Protein AF-A0A395LZH4-F1 (afdb_monomer)

Secondary structure (DSSP, 8-state):
--SSS-SEEE--SS----S--EEEE-TT-SS-EEEEEEE-S-BSEEEEE-BTTB-EEEEE-SSPEEB--SSS---EEEE-STTEEEE-TT--EEESS-EEE-------STT-SSEE--STT-EEEE--SSEEEEE--S--S--EEEESEEEE-SSSEEEEESSEEEESS-EEE-TTEEEE-TT-EEEESS-EEE-SEEESSSEEEE--SS-EEEES-PEESSEEEE-TT-EEESS-EEESS-EEEEES-EEEETSEEEE---STTSEESPSPBTTBSEEE---TT--EEEEEE-SS-EEEEE-EEETTEE--EEEEEEE-SS-EEEEEEEE-S--TT--SSS----SEEEEEEES-SS-EEEEEE--BTTTB-TT----B-S----EEETTSSS-EEE---------------PPPPP----------------------------------------------------------------------

Sequence (488 aa):
GGTTYGDLYLRPPTASVTGGEIILNANGAGSNQTFDIDCNIALNALTITGSAGNVATGRLRINPLTLTNSLTLSGTLTISNNNSIFDANGLDVFIGGNLIDNNYSTTPGLNVGGYRPQTATQTTTFNRAGAQSINSTAPVLANLTNFANLVLTGGSGTLTLNRNICVNSNLTINAGKTLNDGGNTATVLGNVTHNGTHTGSGSITLAGTVQQQLFGTGTYQNLTLNNSAGAKTNANTTVAGVLTLTNGILDIGSNLLSLTNTSETAIAGAPFNSTKMIRTTGNNTDQGVQKSYPAGASNFLFPIGTGTRYTPARLNVTATGAAGTIRVVPVNNVHPGVEFGTNVLRYYWIVRSTGFSNPTVQHSYNAPGDGGDPNLPVTGTPDRVGRLNPDLSPPNWDPIDGFAPGLVGLTTTPIAPLLPQQVLITSTAITPQAQVPNFHLSLSTPALPADSGKTKPLGMPPPHHAQEATWSLTAGIPLPHSPTPLSL

pLDDT: mean 77.36, std 26.9, range [22.77, 98.94]

Radius of gyration: 36.32 Å; Cα contacts (8 Å, |Δi|>4): 1273; chains: 1; bounding box: 86×87×114 Å

Foldseek 3Di:
DDDDAFLAAADDPDDDEPADEDEQECVPVQEEDETEHDHPDAYLYYEYYADVRYAYEDAYDPAEHHHDQDPNGQREYYQDAQSAAYHDVQHEYEGNHEYEFHHQDQDEDQPDGRYHNVDLNYEYEHAHQEEYEYHYPDPHQGDEAYASEYEYYHAAYEYEYPEEYEHAEEYEYADNYEYEPQQYEYEYQEEYEAAYEYHYNHEDEHAHAAAYEYHHAYEGQEYEYDYQNYYEYPEAYEHAAAYEQQWAEYEDELHEYEQNPQALRSYHHDPAFLGTAYEYQQAPNRQAYKYKHAAAWHKHKHQYDYDSWRKIKIKTFHHWRGIKMKGKGKHQAWDPPDPDDPQTDRIFIDIDMDTTHPTWIWMAIGTPDPQDDNPDGPTDTDDADWGQDVVDVRTDTDGDDDDDDDDDDDPDDDDDDDDDDDDDDDDDDDDDDDDDDDDDDDDDDDDDDDDDDDDDDDDDDDDDDDDDDDDDDDDDDDDDDDDDDDDD

Structure (mmCIF, N/CA/C/O backbone):
data_AF-A0A395LZH4-F1
#
_entry.id   AF-A0A395LZH4-F1
#
loop_
_atom_site.group_PDB
_atom_site.id
_atom_site.type_symbol
_atom_site.label_atom_id
_atom_site.label_alt_id
_atom_site.label_comp_id
_atom_site.label_asym_id
_atom_site.label_entity_id
_atom_site.label_seq_id
_atom_site.pdbx_PDB_ins_code
_atom_site.Cartn_x
_atom_site.Cartn_y
_atom_site.Cartn_z
_atom_site.occupancy
_atom_site.B_iso_or_equiv
_atom_site.auth_seq_id
_atom_site.auth_comp_id
_atom_site.auth_asym_id
_atom_site.auth_atom_id
_atom_site.pdbx_PDB_model_num
ATOM 1 N N . GLY A 1 1 ? -13.232 -1.004 36.967 1.00 43.53 1 GLY A N 1
ATOM 2 C CA . GLY A 1 1 ? -13.695 -2.258 36.356 1.00 43.53 1 GLY A CA 1
ATOM 3 C C . GLY A 1 1 ? -13.360 -3.409 37.275 1.00 43.53 1 GLY A C 1
ATOM 4 O O . GLY A 1 1 ? -12.224 -3.501 37.733 1.00 43.53 1 GLY A O 1
ATOM 5 N N . GLY A 1 2 ? -14.347 -4.235 37.603 1.00 50.53 2 GLY A N 1
ATOM 6 C CA . GLY A 1 2 ? -14.179 -5.410 38.449 1.00 50.53 2 GLY A CA 1
ATOM 7 C C . GLY A 1 2 ? -15.390 -6.332 38.356 1.00 50.53 2 GLY A C 1
ATOM 8 O O . GLY A 1 2 ? -16.525 -5.866 38.370 1.00 50.53 2 GLY A O 1
ATOM 9 N N . THR A 1 3 ? -15.100 -7.634 38.360 1.00 47.19 3 THR A N 1
ATOM 10 C CA . THR A 1 3 ? -15.989 -8.811 38.342 1.00 47.19 3 THR A CA 1
ATOM 11 C C . THR A 1 3 ? -16.239 -9.453 36.973 1.00 47.19 3 THR A C 1
ATOM 13 O O . THR A 1 3 ? -16.043 -8.870 35.921 1.00 47.19 3 THR A O 1
ATOM 16 N N . THR A 1 4 ? -16.549 -10.744 37.038 1.00 50.28 4 THR A N 1
ATOM 17 C CA . THR A 1 4 ? -16.444 -11.834 36.051 1.00 50.28 4 THR A CA 1
ATOM 18 C C . THR A 1 4 ? -17.156 -11.633 34.702 1.00 50.28 4 THR A C 1
ATOM 20 O O . THR A 1 4 ? -16.975 -12.440 33.791 1.00 50.28 4 THR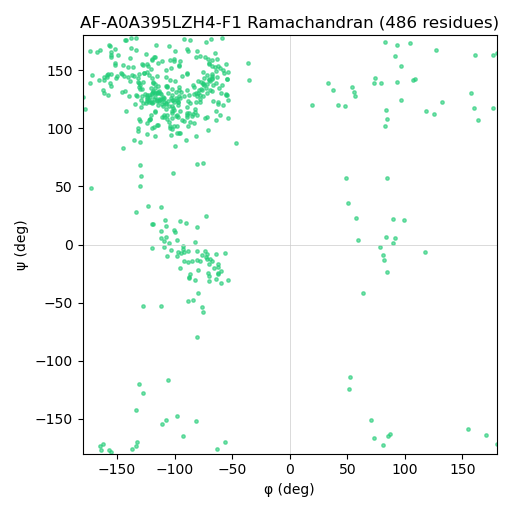 A O 1
ATOM 23 N N . TYR A 1 5 ? -17.937 -10.566 34.556 1.00 55.25 5 TYR A N 1
ATOM 24 C CA . TYR A 1 5 ? -18.681 -10.205 33.352 1.00 55.25 5 TYR A CA 1
ATOM 25 C C . TYR A 1 5 ? -18.172 -8.845 32.865 1.00 55.25 5 TYR A C 1
ATOM 27 O O . TYR A 1 5 ? -17.897 -7.978 33.688 1.00 55.25 5 TYR A O 1
ATOM 35 N N . GLY A 1 6 ? -17.995 -8.667 31.552 1.00 60.69 6 GLY A N 1
ATOM 36 C CA . GLY A 1 6 ? -17.475 -7.407 31.011 1.00 60.69 6 GLY A CA 1
ATOM 37 C C . GLY A 1 6 ? -18.295 -6.199 31.478 1.00 60.69 6 GLY A C 1
ATOM 38 O O . GLY A 1 6 ? -19.518 -6.293 31.568 1.00 60.69 6 GLY A O 1
ATOM 39 N N . ASP A 1 7 ? -17.635 -5.069 31.757 1.00 85.25 7 ASP A N 1
ATOM 40 C CA . ASP A 1 7 ? -18.292 -3.801 32.103 1.00 85.25 7 ASP A CA 1
ATOM 41 C C . ASP A 1 7 ? -19.333 -3.387 31.036 1.00 85.25 7 ASP A C 1
ATOM 43 O O . ASP A 1 7 ? -20.358 -2.788 31.362 1.00 85.25 7 ASP A O 1
ATOM 47 N N . LEU A 1 8 ? -19.109 -3.766 29.769 1.00 90.94 8 LEU A N 1
ATOM 48 C CA . LEU A 1 8 ? -20.112 -3.751 28.703 1.00 90.94 8 LEU A CA 1
ATOM 49 C C . LEU A 1 8 ? -20.419 -5.186 28.247 1.00 90.94 8 LEU A C 1
ATOM 51 O O . LEU A 1 8 ? -19.653 -5.771 27.481 1.00 90.94 8 LEU A O 1
ATOM 55 N N . TYR A 1 9 ? -21.558 -5.732 28.680 1.00 93.19 9 TYR A N 1
ATOM 56 C CA . TYR A 1 9 ? -22.002 -7.091 28.350 1.00 93.19 9 TYR A CA 1
ATOM 57 C C . TYR A 1 9 ? -23.330 -7.078 27.577 1.00 93.19 9 TYR A C 1
ATOM 59 O O . TYR A 1 9 ? -24.404 -6.922 28.161 1.00 93.19 9 TYR A O 1
ATOM 67 N N . LEU A 1 10 ? -23.269 -7.252 26.253 1.00 92.50 10 LEU A N 1
ATOM 68 C CA . LEU A 1 10 ? -24.433 -7.249 25.359 1.00 92.50 10 LEU A CA 1
ATOM 69 C C . LEU A 1 10 ? -24.489 -8.555 24.563 1.00 92.50 10 LEU A C 1
ATOM 71 O O . LEU A 1 10 ? -23.847 -8.695 23.522 1.00 92.50 10 LEU A O 1
ATOM 75 N N . ARG A 1 11 ? -25.264 -9.522 25.074 1.00 92.19 11 ARG A N 1
ATOM 76 C CA . ARG A 1 11 ? -25.431 -10.852 24.461 1.00 92.19 11 ARG A CA 1
ATOM 77 C C . ARG A 1 11 ? -26.883 -11.311 24.293 1.00 92.19 11 ARG A C 1
ATOM 79 O O . ARG A 1 11 ? -27.219 -12.416 24.722 1.00 92.19 11 ARG A O 1
ATOM 86 N N . PRO A 1 12 ? -27.775 -10.489 23.710 1.00 94.69 12 PRO A N 1
ATOM 87 C CA . PRO A 1 12 ? -29.137 -10.929 23.454 1.00 94.69 12 PRO A CA 1
ATOM 88 C C . PRO A 1 12 ? -29.177 -11.983 22.326 1.00 94.69 12 PRO A C 1
ATOM 90 O O . PRO A 1 12 ? -28.293 -12.004 21.467 1.00 94.69 12 PRO A O 1
ATOM 93 N N . PRO A 1 13 ? -30.221 -12.833 22.272 1.00 91.25 13 PRO A N 1
ATOM 94 C CA . PRO A 1 13 ? -30.453 -13.734 21.138 1.00 91.25 13 PRO A CA 1
ATOM 95 C C . PRO A 1 13 ? -30.744 -12.995 19.823 1.00 91.25 13 PRO A C 1
ATOM 97 O O . PRO A 1 13 ? -30.432 -13.492 18.746 1.00 91.25 13 PRO A O 1
ATOM 100 N N . THR A 1 14 ? -31.346 -11.806 19.912 1.00 90.12 14 THR A N 1
ATOM 101 C CA . THR A 1 14 ? -31.693 -10.938 18.779 1.00 90.12 14 THR A CA 1
ATOM 102 C C . THR A 1 14 ? -31.508 -9.475 19.166 1.00 90.12 14 THR A C 1
ATOM 104 O O . THR A 1 14 ? -31.832 -9.100 20.293 1.00 90.12 14 THR A O 1
ATOM 107 N N . ALA A 1 15 ? -31.074 -8.629 18.233 1.00 90.94 15 ALA A N 1
ATOM 108 C CA . ALA A 1 15 ? -31.038 -7.182 18.424 1.00 90.94 15 ALA A CA 1
ATOM 109 C C . ALA A 1 15 ? -31.347 -6.434 17.126 1.00 90.94 15 ALA A C 1
ATOM 111 O O . ALA A 1 15 ? -31.098 -6.935 16.031 1.00 90.94 15 ALA A O 1
ATOM 112 N N . SER A 1 16 ? -31.851 -5.210 17.273 1.00 90.12 16 SER A N 1
ATOM 113 C CA . SER A 1 16 ? -32.004 -4.238 16.195 1.00 90.12 16 SER A CA 1
ATOM 114 C C . SER A 1 16 ? -31.337 -2.941 16.633 1.00 90.12 16 SER A C 1
ATOM 116 O O . SER A 1 16 ? -31.698 -2.387 17.670 1.00 90.12 16 SER A O 1
ATOM 118 N N . VAL A 1 17 ? -30.359 -2.468 15.862 1.00 89.19 17 VAL A N 1
ATOM 119 C CA . VAL A 1 17 ? -29.646 -1.219 16.144 1.00 89.19 17 VAL A CA 1
ATOM 120 C C . VAL A 1 17 ? -30.081 -0.162 15.146 1.00 89.19 17 VAL A C 1
ATOM 122 O O . VAL A 1 17 ? -29.865 -0.301 13.946 1.00 89.19 17 VAL A O 1
ATOM 125 N N . THR A 1 18 ? -30.702 0.897 15.662 1.00 90.31 18 THR A N 1
ATOM 126 C CA . THR A 1 18 ? -31.237 2.024 14.882 1.00 90.31 18 THR A CA 1
ATOM 127 C C . THR A 1 18 ? -30.440 3.316 15.075 1.00 90.31 18 THR A C 1
ATOM 129 O O . THR A 1 18 ? -30.752 4.322 14.446 1.00 90.31 18 THR A O 1
ATOM 132 N N . GLY A 1 19 ? -29.415 3.302 15.935 1.00 91.12 19 GLY A N 1
ATOM 133 C CA . GLY A 1 19 ? -28.591 4.459 16.273 1.00 91.12 19 GLY A CA 1
ATOM 134 C C . GLY A 1 19 ? -27.952 4.326 17.657 1.00 91.12 19 GLY A C 1
ATOM 135 O O . GLY A 1 19 ? -27.837 3.222 18.190 1.00 91.12 19 GLY A O 1
ATOM 136 N N . GLY A 1 20 ? -27.560 5.462 18.237 1.00 92.69 20 GLY A N 1
ATOM 137 C CA . GLY A 1 20 ? -27.020 5.555 19.597 1.00 92.69 20 GLY A CA 1
ATOM 138 C C . GLY A 1 20 ? -25.497 5.444 19.688 1.00 92.69 20 GLY A C 1
ATOM 139 O O . GLY A 1 20 ? -24.824 4.986 18.765 1.00 92.69 20 GLY A O 1
ATOM 140 N N . GLU A 1 21 ? -24.959 5.888 20.818 1.00 94.81 21 GLU A N 1
ATOM 141 C CA . GLU A 1 21 ? -23.535 5.857 21.143 1.00 94.81 21 GLU A CA 1
ATOM 142 C C . GLU A 1 21 ? -23.356 5.244 22.531 1.00 94.81 21 GLU A C 1
ATOM 144 O O . GLU A 1 21 ? -24.067 5.602 23.471 1.00 94.81 21 GLU A O 1
ATOM 149 N N . ILE A 1 22 ? -22.402 4.321 22.655 1.00 95.75 22 ILE A N 1
ATOM 150 C CA . ILE A 1 22 ? -21.956 3.802 23.947 1.00 95.75 22 ILE A CA 1
ATOM 151 C C . ILE A 1 22 ? -20.642 4.487 24.304 1.00 95.75 22 ILE A C 1
ATOM 153 O O . ILE A 1 22 ? -19.682 4.424 23.537 1.00 95.75 22 ILE A O 1
ATOM 157 N N . ILE A 1 23 ? -20.593 5.115 25.479 1.00 95.25 23 ILE A N 1
ATOM 158 C CA . ILE A 1 23 ? -19.421 5.853 25.954 1.00 95.25 23 ILE A CA 1
ATOM 159 C C . ILE A 1 23 ? -18.842 5.157 27.187 1.00 95.25 23 ILE A C 1
ATOM 161 O O . ILE A 1 23 ? -19.502 5.045 28.219 1.00 95.25 23 ILE A O 1
ATOM 165 N N . LEU A 1 24 ? -17.583 4.735 27.091 1.00 94.69 24 LEU A N 1
ATOM 166 C CA . LEU A 1 24 ? -16.782 4.198 28.188 1.00 94.69 24 LEU A CA 1
ATOM 167 C C . LEU A 1 24 ? -15.890 5.317 28.725 1.00 94.69 24 LEU A C 1
ATOM 169 O O . LEU A 1 24 ? -14.900 5.698 28.095 1.00 94.69 24 LEU A O 1
ATOM 173 N N . ASN A 1 25 ? -16.281 5.890 29.861 1.00 91.19 25 ASN A N 1
ATOM 174 C CA . ASN A 1 25 ? -15.710 7.133 30.368 1.00 91.19 25 ASN A CA 1
ATOM 175 C C . ASN A 1 25 ? -15.014 6.938 31.723 1.00 91.19 25 ASN A C 1
ATOM 177 O O . ASN A 1 25 ? -15.642 6.482 32.675 1.00 91.19 25 ASN A O 1
ATOM 181 N N . ALA A 1 26 ? -13.741 7.334 31.824 1.00 87.56 26 ALA A N 1
ATOM 182 C CA . ALA A 1 26 ? -12.975 7.330 33.077 1.00 87.56 26 ALA A CA 1
ATOM 183 C C . ALA A 1 26 ? -12.870 8.717 33.754 1.00 87.56 26 ALA A C 1
ATOM 185 O O . ALA A 1 26 ? -12.053 8.904 34.659 1.00 87.56 26 ALA A O 1
ATOM 186 N N . ASN A 1 27 ? -13.659 9.712 33.330 1.00 76.06 27 ASN A N 1
ATOM 187 C CA . ASN A 1 27 ? -13.693 11.037 33.957 1.00 76.06 27 ASN A CA 1
ATOM 188 C C . ASN A 1 27 ? -14.051 10.928 35.450 1.00 76.06 27 ASN A C 1
ATOM 190 O O . ASN A 1 27 ? -15.125 10.452 35.804 1.00 76.06 27 ASN A O 1
ATOM 194 N N . GLY A 1 28 ? -13.153 11.394 36.323 1.00 70.38 28 GLY A N 1
ATOM 195 C CA . GLY A 1 28 ? -13.374 11.415 37.774 1.00 70.38 28 GLY A CA 1
ATOM 196 C C . GLY A 1 28 ? -13.064 10.106 38.510 1.00 70.38 28 GLY A C 1
ATOM 197 O O . GLY A 1 28 ? -13.308 10.026 39.709 1.00 70.38 28 GLY A O 1
ATOM 198 N N . ALA A 1 29 ? -12.496 9.097 37.838 1.00 68.12 29 ALA A N 1
ATOM 199 C CA . ALA A 1 29 ? -12.254 7.772 38.420 1.00 68.12 29 ALA A CA 1
ATOM 200 C C . ALA A 1 29 ? -11.090 7.695 39.440 1.00 68.12 29 ALA A C 1
ATOM 202 O O . ALA A 1 29 ? -10.858 6.633 40.020 1.00 68.12 29 ALA A O 1
ATOM 203 N N . GLY A 1 30 ? -10.327 8.779 39.640 1.00 76.38 30 GLY A N 1
ATOM 204 C CA . GLY A 1 30 ? -9.166 8.846 40.548 1.00 76.38 30 GLY A CA 1
ATOM 205 C C . GLY A 1 30 ? -8.030 7.850 40.248 1.00 76.38 30 GLY A C 1
ATOM 206 O O . GLY A 1 30 ? -7.084 7.751 41.025 1.00 76.38 30 GLY A O 1
ATOM 207 N N . SER A 1 31 ? -8.146 7.072 39.169 1.00 85.94 31 SER A N 1
ATOM 208 C CA . SER A 1 31 ? -7.259 5.986 38.756 1.00 85.94 31 SER A CA 1
ATOM 209 C C . SER A 1 31 ? -7.567 5.551 37.316 1.00 85.94 31 SER A C 1
ATOM 211 O O . SER A 1 31 ? -8.625 5.863 36.761 1.00 85.94 31 SER A O 1
ATOM 213 N N . ASN A 1 32 ? -6.654 4.787 36.713 1.00 91.44 32 ASN A N 1
ATOM 214 C CA . ASN A 1 32 ? -6.870 4.169 35.404 1.00 91.44 32 ASN A CA 1
ATOM 215 C C . ASN A 1 32 ? -8.025 3.154 35.452 1.00 91.44 32 ASN A C 1
ATOM 217 O O . ASN A 1 32 ? -8.116 2.348 36.377 1.00 91.44 32 ASN A O 1
ATOM 221 N N . GLN A 1 33 ? -8.863 3.144 34.417 1.00 92.69 33 GLN A N 1
ATOM 222 C CA . GLN A 1 33 ? -9.978 2.213 34.265 1.00 92.69 33 GLN A CA 1
ATOM 223 C C . GLN A 1 33 ? -9.783 1.335 33.032 1.00 92.69 33 GLN A C 1
ATOM 225 O O . GLN A 1 33 ? -9.456 1.812 31.945 1.00 92.69 33 GLN A O 1
ATOM 230 N N . THR A 1 34 ? -10.022 0.039 33.206 1.00 94.25 34 THR A N 1
ATOM 231 C CA . THR A 1 34 ? -10.234 -0.897 32.100 1.00 94.25 34 THR A CA 1
ATOM 232 C C . THR A 1 34 ? -11.698 -1.308 32.114 1.00 94.25 34 THR A C 1
ATOM 234 O O . THR A 1 34 ? -12.198 -1.712 33.164 1.00 94.25 34 THR A O 1
ATOM 237 N N . PHE A 1 35 ? -12.347 -1.153 30.965 1.00 94.56 35 PHE A N 1
ATOM 238 C CA . PHE A 1 35 ? -13.712 -1.546 30.666 1.00 94.56 35 PHE A CA 1
ATOM 239 C C . PHE A 1 35 ? -13.661 -2.776 29.764 1.00 94.56 35 PHE A C 1
ATOM 241 O O . PHE A 1 35 ? -13.278 -2.678 28.595 1.00 94.56 35 PHE A O 1
ATOM 248 N N . ASP A 1 36 ? -14.013 -3.931 30.305 1.00 95.06 36 ASP A N 1
ATOM 249 C CA . ASP A 1 36 ? -14.069 -5.176 29.550 1.00 95.06 36 ASP A CA 1
ATOM 250 C C . ASP A 1 36 ? -15.354 -5.226 28.701 1.00 95.06 36 ASP A C 1
ATOM 252 O O . ASP A 1 36 ? -16.459 -5.015 29.194 1.00 95.06 36 ASP A O 1
ATOM 256 N N . ILE A 1 37 ? -15.215 -5.500 27.405 1.00 95.19 37 ILE A N 1
ATOM 257 C CA . ILE A 1 37 ? -16.298 -5.487 26.418 1.00 95.19 37 ILE A CA 1
ATOM 258 C C . ILE A 1 37 ? -16.542 -6.910 25.916 1.00 95.19 37 ILE A C 1
ATOM 260 O O . ILE A 1 37 ? -15.649 -7.560 25.360 1.00 95.19 37 ILE A O 1
ATOM 264 N N . ASP A 1 38 ? -17.778 -7.373 26.064 1.00 94.12 38 ASP A N 1
ATOM 265 C CA . ASP A 1 38 ? -18.289 -8.595 25.454 1.00 94.12 38 ASP A CA 1
ATOM 266 C C . ASP A 1 38 ? -19.640 -8.307 24.776 1.00 94.12 38 ASP A C 1
ATOM 268 O O . ASP A 1 38 ? -20.690 -8.253 25.418 1.00 94.12 38 ASP A O 1
ATOM 272 N N . CYS A 1 39 ? -19.602 -8.078 23.462 1.00 92.31 39 CYS A N 1
ATOM 273 C CA . CYS A 1 39 ? -20.758 -7.692 22.657 1.00 92.31 39 CYS A CA 1
ATOM 274 C C . CYS A 1 39 ? -20.871 -8.605 21.433 1.00 92.31 39 CYS A C 1
ATOM 276 O O . CYS A 1 39 ? -19.968 -8.615 20.600 1.00 92.31 39 CYS A O 1
ATOM 278 N N . ASN A 1 40 ? -21.966 -9.361 21.304 1.00 93.06 40 ASN A N 1
ATOM 279 C CA . ASN A 1 40 ? -22.206 -10.237 20.143 1.00 93.06 40 ASN A CA 1
ATOM 280 C C . ASN A 1 40 ? -23.125 -9.607 19.078 1.00 93.06 40 ASN A C 1
ATOM 282 O O . ASN A 1 40 ? -23.473 -10.264 18.098 1.00 93.06 40 ASN A O 1
ATOM 286 N N . ILE A 1 41 ? -23.530 -8.352 19.278 1.00 93.38 41 ILE A N 1
ATOM 287 C CA . ILE A 1 41 ? -24.349 -7.578 18.344 1.00 93.38 41 ILE A CA 1
ATOM 288 C C . ILE A 1 41 ? -23.530 -6.443 17.736 1.00 93.38 41 ILE A C 1
ATOM 290 O O . ILE A 1 41 ? -22.539 -5.995 18.315 1.00 93.38 41 ILE A O 1
ATOM 294 N N . ALA A 1 42 ? -23.954 -5.953 16.572 1.00 94.44 42 ALA A N 1
ATOM 295 C CA . ALA A 1 42 ? -23.372 -4.745 16.004 1.00 94.44 42 ALA A CA 1
ATOM 296 C C . ALA A 1 42 ? -23.718 -3.522 16.870 1.00 94.44 42 ALA A C 1
ATOM 298 O O . ALA A 1 42 ? -24.840 -3.420 17.354 1.00 94.44 42 ALA A O 1
ATOM 299 N N . LEU A 1 43 ? -22.789 -2.580 17.022 1.00 95.25 43 LEU A N 1
ATOM 300 C CA . LEU A 1 43 ? -23.014 -1.284 17.670 1.00 95.25 43 LEU A CA 1
ATOM 301 C C . LEU A 1 43 ? -23.046 -0.161 16.627 1.00 95.25 43 LEU A C 1
ATOM 303 O O . LEU A 1 43 ? -22.377 -0.244 15.598 1.00 95.25 43 LEU A O 1
ATOM 307 N N . ASN A 1 44 ? -23.798 0.910 16.880 1.00 95.50 44 ASN A N 1
ATOM 308 C CA . ASN A 1 44 ? -23.770 2.086 16.003 1.00 95.50 44 ASN A CA 1
ATOM 309 C C . ASN A 1 44 ? -22.552 2.983 16.278 1.00 95.50 44 ASN A C 1
ATOM 311 O O . ASN A 1 44 ? -21.913 3.466 15.349 1.00 95.50 44 ASN A O 1
ATOM 315 N N . ALA A 1 45 ? -22.205 3.208 17.541 1.00 96.06 45 ALA A N 1
ATOM 316 C CA . ALA A 1 45 ? -20.991 3.929 17.893 1.00 96.06 45 ALA A CA 1
ATOM 317 C C . ALA A 1 45 ? -20.455 3.473 19.250 1.00 96.06 45 ALA A C 1
ATOM 319 O O . ALA A 1 45 ? -21.228 3.190 20.170 1.00 96.06 45 ALA A O 1
ATOM 320 N N . LEU A 1 46 ? -19.130 3.419 19.352 1.00 97.44 46 LEU A N 1
ATOM 321 C CA . LEU A 1 46 ? -18.407 3.158 20.590 1.00 97.44 46 LEU A CA 1
ATOM 322 C C . LEU A 1 46 ? -17.350 4.243 20.780 1.00 97.44 46 LEU A C 1
ATOM 324 O O . LEU A 1 46 ? -16.512 4.456 19.904 1.00 97.44 46 LEU A O 1
ATOM 328 N N . THR A 1 47 ? -17.359 4.866 21.951 1.00 97.25 47 THR A N 1
ATOM 329 C CA . THR A 1 47 ? -16.428 5.929 22.316 1.00 97.25 47 THR A CA 1
ATOM 330 C C . THR A 1 47 ? -15.731 5.592 23.623 1.00 97.25 47 THR A C 1
ATOM 332 O O . THR A 1 47 ? -16.377 5.271 24.618 1.00 97.25 47 THR A O 1
ATOM 335 N N . ILE A 1 48 ? -14.403 5.676 23.632 1.00 97.12 48 ILE A N 1
ATOM 336 C CA . ILE A 1 48 ? -13.575 5.521 24.827 1.00 97.12 48 ILE A CA 1
ATOM 337 C C . ILE A 1 48 ? -12.998 6.887 25.168 1.00 97.12 48 ILE A C 1
ATOM 339 O O . ILE A 1 48 ? -12.338 7.506 24.333 1.00 97.12 48 ILE A O 1
ATOM 343 N N . THR A 1 49 ? -13.222 7.334 26.403 1.00 95.31 49 THR A N 1
ATOM 344 C CA . THR A 1 49 ? -12.800 8.655 26.875 1.00 95.31 49 THR A CA 1
ATOM 345 C C . THR A 1 49 ? -12.079 8.546 28.212 1.00 95.31 49 THR A C 1
ATOM 347 O O . THR A 1 49 ? -12.685 8.300 29.255 1.00 95.31 49 THR A O 1
ATOM 350 N N . GLY A 1 50 ? -10.764 8.744 28.177 1.00 93.94 50 GLY A N 1
ATOM 351 C CA . GLY A 1 50 ? -9.947 9.003 29.361 1.00 93.94 50 GLY A CA 1
ATOM 352 C C . GLY A 1 50 ? -9.906 10.486 29.721 1.00 93.94 50 GLY A C 1
ATOM 353 O O . GLY A 1 50 ? -10.404 11.339 28.986 1.00 93.94 50 GLY A O 1
ATOM 354 N N . SER A 1 51 ? -9.251 10.801 30.833 1.00 92.31 51 SER A N 1
ATOM 355 C CA . SER A 1 51 ? -8.937 12.174 31.246 1.00 92.31 51 SER A CA 1
ATOM 356 C C . SER A 1 51 ? -7.486 12.278 31.699 1.00 92.31 51 SER A C 1
ATOM 358 O O . SER A 1 51 ? -6.814 11.267 31.913 1.00 92.31 51 SER A O 1
ATOM 360 N N . ALA A 1 52 ? -6.982 13.503 31.852 1.00 87.75 52 ALA A N 1
ATOM 361 C CA . ALA A 1 52 ? -5.649 13.720 32.397 1.00 87.75 52 ALA A CA 1
ATOM 362 C C . ALA A 1 52 ? -5.511 13.008 33.756 1.00 87.75 52 ALA A C 1
ATOM 364 O O . ALA A 1 52 ? -6.325 13.203 34.656 1.00 87.75 52 ALA A O 1
ATOM 365 N N . GLY A 1 53 ? -4.499 12.147 33.879 1.00 86.19 53 GLY A N 1
ATOM 366 C CA . GLY A 1 53 ? -4.269 11.322 35.070 1.00 86.19 53 GLY A CA 1
ATOM 367 C C . GLY A 1 53 ? -5.112 10.042 35.169 1.00 86.19 53 GLY A C 1
ATOM 368 O O . GLY A 1 53 ? -4.801 9.210 36.013 1.00 86.19 53 GLY A O 1
ATOM 369 N N . ASN A 1 54 ? -6.113 9.837 34.301 1.00 91.38 54 ASN A N 1
ATOM 370 C CA . ASN A 1 54 ? -6.969 8.645 34.301 1.00 91.38 54 ASN A CA 1
ATOM 371 C C . ASN A 1 54 ? -7.088 8.059 32.889 1.00 91.38 54 ASN A C 1
ATOM 373 O O . ASN A 1 54 ? -7.875 8.523 32.056 1.00 91.38 54 ASN A O 1
ATOM 377 N N . VAL A 1 55 ? -6.317 7.012 32.615 1.00 93.44 55 VAL A N 1
ATOM 378 C CA . VAL A 1 55 ? -6.406 6.278 31.350 1.00 93.44 55 VAL A CA 1
ATOM 379 C C . VAL A 1 55 ? -7.693 5.452 31.316 1.00 93.44 55 VAL A C 1
ATOM 381 O O . VAL A 1 55 ? -7.959 4.697 32.248 1.00 93.44 55 VAL A O 1
ATOM 384 N N . ALA A 1 56 ? -8.463 5.561 30.232 1.00 95.88 56 ALA A N 1
ATOM 385 C CA . ALA A 1 56 ? -9.588 4.679 29.928 1.00 95.88 56 ALA A CA 1
ATOM 386 C C . ALA A 1 56 ? -9.170 3.659 28.867 1.00 95.88 56 ALA A C 1
ATOM 388 O O . ALA A 1 56 ? -8.739 4.039 27.779 1.00 95.88 56 ALA A O 1
ATOM 389 N N . THR A 1 57 ? -9.327 2.373 29.166 1.00 96.62 57 THR A N 1
ATOM 390 C CA . THR A 1 57 ? -9.080 1.279 28.219 1.00 96.62 57 THR A CA 1
ATOM 391 C C . THR A 1 57 ? -10.376 0.523 27.968 1.00 96.62 57 THR A C 1
ATOM 393 O O . THR A 1 57 ? -10.879 -0.111 28.886 1.00 96.62 57 THR A O 1
ATOM 396 N N . GLY A 1 58 ? -10.923 0.570 26.755 1.00 97.12 58 GLY A N 1
ATOM 397 C CA . GLY A 1 58 ? -11.994 -0.336 26.328 1.00 97.12 58 GLY A CA 1
ATOM 398 C C . GLY A 1 58 ? -11.380 -1.590 25.718 1.00 97.12 58 GLY A C 1
ATOM 399 O O . GLY A 1 58 ? -10.762 -1.488 24.660 1.00 97.12 58 GLY A O 1
ATOM 400 N N . ARG A 1 59 ? -11.508 -2.744 26.379 1.00 97.44 59 ARG A N 1
ATOM 401 C CA . ARG A 1 59 ? -10.827 -3.990 26.001 1.00 97.44 59 ARG A CA 1
ATOM 402 C C . ARG A 1 59 ? -11.808 -5.071 25.573 1.00 97.44 59 ARG A C 1
ATOM 404 O O . ARG A 1 59 ? -12.665 -5.460 26.360 1.00 97.44 59 ARG A O 1
ATOM 411 N N . LEU A 1 60 ? -11.647 -5.627 24.374 1.00 96.88 60 LEU A N 1
ATOM 412 C CA . LEU A 1 60 ? -12.443 -6.780 23.940 1.00 96.88 60 LEU A CA 1
ATOM 413 C C . LEU A 1 60 ? -12.059 -8.049 24.714 1.00 96.88 60 LEU A C 1
ATOM 415 O O . LEU A 1 60 ? -10.886 -8.288 25.007 1.00 96.88 60 LEU A O 1
ATOM 419 N N . ARG A 1 61 ? -13.040 -8.894 25.047 1.00 93.81 61 ARG A N 1
ATOM 420 C CA . ARG A 1 61 ? -12.791 -10.124 25.823 1.00 93.81 61 ARG A CA 1
ATOM 421 C C . ARG A 1 61 ? -12.999 -11.410 25.048 1.00 93.81 61 ARG A C 1
ATOM 423 O O . ARG A 1 61 ? -12.113 -12.258 25.079 1.00 93.81 61 ARG A O 1
ATOM 430 N N . ILE A 1 62 ? -14.159 -11.568 24.416 1.00 92.12 62 ILE A N 1
ATOM 431 C CA . ILE A 1 62 ? -14.575 -12.838 23.801 1.00 92.12 62 ILE A CA 1
ATOM 432 C C . ILE A 1 62 ? -14.992 -12.620 22.350 1.00 92.12 62 ILE A C 1
ATOM 434 O O . ILE A 1 62 ? -14.485 -13.294 21.459 1.00 92.12 62 ILE A O 1
ATOM 438 N N . ASN A 1 63 ? -15.912 -11.684 22.112 1.00 93.56 63 ASN A N 1
ATOM 439 C CA . ASN A 1 63 ? -16.467 -11.446 20.786 1.00 93.56 63 ASN A CA 1
ATOM 440 C C . ASN A 1 63 ? -15.718 -10.332 20.026 1.00 93.56 63 ASN A C 1
ATOM 442 O O . ASN A 1 63 ? -15.310 -9.344 20.646 1.00 93.56 63 ASN A O 1
ATOM 446 N N . PRO A 1 64 ? -15.579 -10.457 18.689 1.00 94.94 64 PRO A N 1
ATOM 447 C CA . PRO A 1 64 ? -15.160 -9.361 17.819 1.00 94.94 64 PRO A CA 1
ATOM 448 C C . PRO A 1 64 ? -16.032 -8.116 18.005 1.00 94.94 64 PRO A C 1
ATOM 450 O O . PRO A 1 64 ? -17.241 -8.225 18.220 1.00 94.94 64 PRO A O 1
ATOM 453 N N . LEU A 1 65 ? -15.457 -6.924 17.832 1.00 95.25 65 LEU A N 1
ATOM 454 C CA . LEU A 1 65 ? -16.263 -5.704 17.758 1.00 95.25 65 LEU A CA 1
ATOM 455 C C . LEU A 1 65 ? -16.823 -5.554 16.346 1.00 95.25 65 LEU A C 1
ATOM 457 O O . LEU A 1 65 ? -16.066 -5.436 15.387 1.00 95.25 65 LEU A O 1
ATOM 461 N N . THR A 1 66 ? -18.145 -5.478 16.220 1.00 95.75 66 THR A N 1
ATOM 462 C CA . THR A 1 66 ? -18.799 -5.123 14.956 1.00 95.75 66 THR A CA 1
ATOM 463 C C . THR A 1 66 ? -19.488 -3.776 15.092 1.00 95.75 66 THR A C 1
ATOM 465 O O . THR A 1 66 ? -20.336 -3.592 15.960 1.00 95.75 66 THR A O 1
ATOM 468 N N . LEU A 1 67 ? -19.150 -2.835 14.218 1.00 94.12 67 LEU A N 1
ATOM 469 C CA . LEU A 1 67 ? -19.830 -1.555 14.086 1.00 94.12 67 LEU A CA 1
ATOM 470 C C . LEU A 1 67 ? -20.661 -1.545 12.804 1.00 94.12 67 LEU A C 1
ATOM 472 O O . LEU A 1 67 ? -20.200 -1.998 11.755 1.00 94.12 67 LEU A O 1
ATOM 476 N N . THR A 1 68 ? -21.893 -1.041 12.880 1.00 91.31 68 THR A N 1
ATOM 477 C CA . THR A 1 68 ? -22.865 -1.105 11.778 1.00 91.31 68 THR A CA 1
ATOM 478 C C . THR A 1 68 ? -22.302 -0.522 10.482 1.00 91.31 68 THR A C 1
ATOM 480 O O . THR A 1 68 ? -21.840 0.616 10.461 1.00 91.31 68 THR A O 1
ATOM 483 N N . ASN A 1 69 ? -22.398 -1.277 9.390 1.00 83.31 69 ASN A N 1
ATOM 484 C CA . ASN A 1 69 ? -21.915 -0.903 8.055 1.00 83.31 69 ASN A CA 1
ATOM 485 C C . ASN A 1 69 ? -23.047 -0.560 7.075 1.00 83.31 69 ASN A C 1
ATOM 487 O O . ASN A 1 69 ? -22.842 -0.550 5.860 1.00 83.31 69 ASN A O 1
ATOM 491 N N . SER A 1 70 ? -24.248 -0.311 7.599 1.00 79.12 70 SER A N 1
ATOM 492 C CA . SER A 1 70 ? -25.404 0.072 6.792 1.00 79.12 70 SER A CA 1
ATOM 493 C C . SER A 1 70 ? -25.191 1.430 6.109 1.00 79.12 70 SER A C 1
ATOM 495 O O . SER A 1 70 ? -24.316 2.219 6.473 1.00 79.12 70 SER A O 1
ATOM 497 N N . LEU A 1 71 ? -26.018 1.742 5.112 1.00 69.25 71 LEU A N 1
ATOM 498 C CA . LEU A 1 71 ? -25.931 3.040 4.448 1.00 69.25 71 LEU A CA 1
ATOM 499 C C . LEU A 1 71 ? -26.395 4.188 5.364 1.00 69.25 71 LEU A C 1
ATOM 501 O O . LEU A 1 71 ? -25.842 5.281 5.281 1.00 69.25 71 LEU A O 1
ATOM 505 N N . THR A 1 72 ? -27.344 3.927 6.268 1.00 72.94 72 THR A N 1
ATOM 506 C CA . THR A 1 72 ? -27.960 4.923 7.163 1.00 72.94 72 THR A CA 1
ATOM 507 C C . THR A 1 72 ? -27.201 5.136 8.472 1.00 72.94 72 THR A C 1
ATOM 509 O O . THR A 1 72 ? -27.243 6.230 9.025 1.00 72.94 72 THR A O 1
ATOM 512 N N . LEU A 1 73 ? -26.492 4.117 8.962 1.00 79.44 73 LEU A N 1
ATOM 513 C CA . LEU A 1 73 ? -25.702 4.167 10.194 1.00 79.44 73 LEU A CA 1
ATOM 514 C C . LEU A 1 73 ? -24.214 4.043 9.880 1.00 79.44 73 LEU A C 1
ATOM 516 O O . LEU A 1 73 ? -23.790 3.081 9.244 1.00 79.44 73 LEU A O 1
ATOM 520 N N . SER A 1 74 ? -23.424 5.010 10.347 1.00 76.25 74 SER A N 1
ATOM 521 C CA . SER A 1 74 ? -21.969 5.027 10.172 1.00 76.25 74 SER A CA 1
ATOM 522 C C . SER A 1 74 ? -21.299 4.533 11.449 1.00 76.25 74 SER A C 1
ATOM 524 O O . SER A 1 74 ? -20.894 5.344 12.278 1.00 76.25 74 SER A O 1
ATOM 526 N N . GLY A 1 75 ? -21.179 3.209 11.575 1.00 89.06 75 GLY A N 1
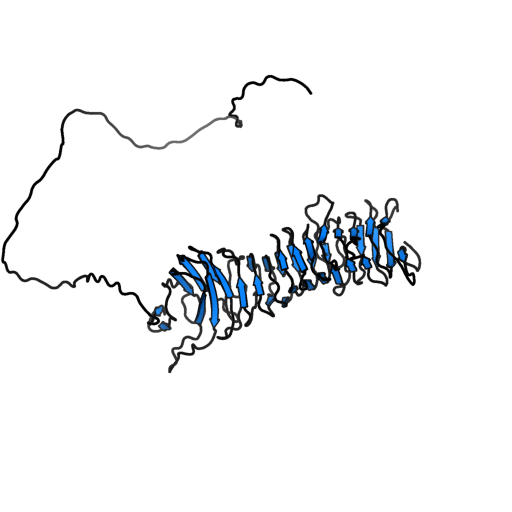ATOM 527 C CA . GLY A 1 75 ? -20.570 2.487 12.693 1.00 89.06 75 GLY A CA 1
ATOM 528 C C . GLY A 1 75 ? -19.216 3.040 13.153 1.00 89.06 75 GLY A C 1
ATOM 529 O O . GLY A 1 75 ? -18.193 2.580 12.644 1.00 89.06 75 GLY A O 1
ATOM 530 N N . THR A 1 76 ? -19.183 4.018 14.062 1.00 95.25 76 THR A N 1
ATOM 531 C CA . THR A 1 76 ? -17.965 4.800 14.356 1.00 95.25 76 THR A CA 1
ATOM 532 C C . THR A 1 76 ? -17.297 4.354 15.652 1.00 95.25 76 THR A C 1
ATOM 534 O O . THR A 1 76 ? -17.958 4.191 16.677 1.00 95.25 76 THR A O 1
ATOM 537 N N . LEU A 1 77 ? -15.975 4.174 15.600 1.00 97.88 77 LEU A N 1
ATOM 538 C CA . LEU A 1 77 ? -15.129 3.967 16.774 1.00 97.88 77 LEU A CA 1
ATOM 539 C C . LEU A 1 77 ? -14.384 5.262 17.088 1.00 97.88 77 LEU A C 1
ATOM 541 O O . LEU A 1 77 ? -13.666 5.772 16.227 1.00 97.88 77 LEU A O 1
ATOM 545 N N . THR A 1 78 ? -14.504 5.747 18.319 1.00 97.25 78 THR A N 1
ATOM 546 C CA . THR A 1 78 ? -13.810 6.950 18.785 1.00 97.25 78 THR A CA 1
ATOM 547 C C . THR A 1 78 ? -12.908 6.632 19.971 1.00 97.25 78 THR A C 1
ATOM 549 O O . THR A 1 78 ? -13.352 6.164 21.018 1.00 97.25 78 THR A O 1
ATOM 552 N N . ILE A 1 79 ? -11.626 6.937 19.821 1.00 96.62 79 ILE A N 1
ATOM 553 C CA . ILE A 1 79 ? -10.635 7.005 20.890 1.00 96.62 79 ILE A CA 1
ATOM 554 C C . ILE A 1 79 ? -10.417 8.496 21.145 1.00 96.62 79 ILE A C 1
ATOM 556 O O . ILE A 1 79 ? -9.747 9.179 20.370 1.00 96.62 79 ILE A O 1
ATOM 560 N N . SER A 1 80 ? -11.054 9.027 22.188 1.00 94.75 80 SER A N 1
ATOM 561 C CA . SER A 1 80 ? -11.351 10.462 22.288 1.00 94.75 80 SER A CA 1
ATOM 562 C C . SER A 1 80 ? -10.143 11.364 22.503 1.00 94.75 80 SER A C 1
ATOM 564 O O . SER A 1 80 ? -10.196 12.537 22.134 1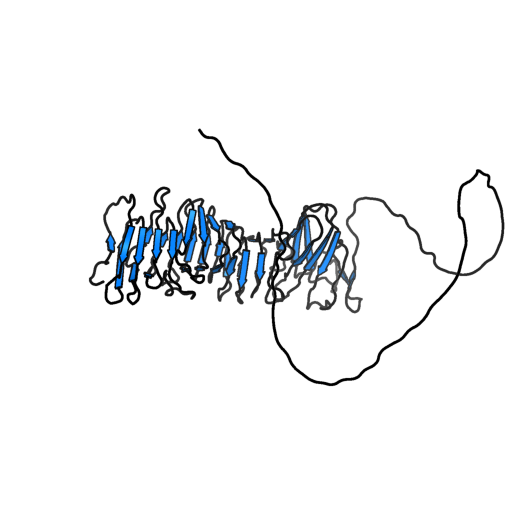.00 94.75 80 SER A O 1
ATOM 566 N N . ASN A 1 81 ? -9.065 10.856 23.106 1.00 93.00 81 ASN A N 1
ATOM 567 C CA . ASN A 1 81 ? -7.874 11.636 23.448 1.00 93.00 81 ASN A CA 1
ATOM 568 C C . ASN A 1 81 ? -6.659 10.744 23.763 1.00 93.00 81 ASN A C 1
ATOM 570 O O . ASN A 1 81 ? -6.736 9.517 23.746 1.00 93.00 81 ASN A O 1
ATOM 574 N N . ASN A 1 82 ? -5.541 11.371 24.142 1.00 92.25 82 ASN A N 1
ATOM 575 C CA . ASN A 1 82 ? -4.292 10.693 24.493 1.00 92.25 82 ASN A CA 1
ATOM 576 C C . ASN A 1 82 ? -4.363 9.758 25.717 1.00 92.25 82 ASN A C 1
ATOM 578 O O . ASN A 1 82 ? -3.488 8.915 25.891 1.00 92.25 82 ASN A O 1
ATOM 582 N N . ASN A 1 83 ? -5.395 9.872 26.554 1.00 93.62 83 ASN A N 1
ATOM 583 C CA . ASN A 1 83 ? -5.635 8.980 27.691 1.00 93.62 83 ASN A CA 1
ATOM 584 C C . ASN A 1 83 ? -6.691 7.908 27.384 1.00 93.62 83 ASN A C 1
ATOM 586 O O . ASN A 1 83 ? -7.141 7.213 28.289 1.00 93.62 83 ASN A O 1
ATOM 590 N N . SER A 1 84 ? -7.091 7.771 26.122 1.00 95.56 84 SER A N 1
ATOM 591 C CA . SER A 1 84 ? -8.070 6.788 25.670 1.00 95.56 84 SER A CA 1
ATOM 592 C C . SER A 1 84 ? -7.364 5.677 24.898 1.00 95.56 84 SER A C 1
ATOM 594 O O . SER A 1 84 ? -6.484 5.947 24.078 1.00 95.56 84 SER A O 1
ATOM 596 N N . ILE A 1 85 ? -7.739 4.430 25.169 1.00 97.31 85 ILE A N 1
ATOM 597 C CA . ILE A 1 85 ? -7.197 3.238 24.517 1.00 97.31 85 ILE A CA 1
ATOM 598 C C . ILE A 1 85 ? -8.360 2.334 24.118 1.00 97.31 85 ILE A C 1
ATOM 600 O O . ILE A 1 85 ? -9.196 1.978 24.948 1.00 97.31 85 ILE A O 1
ATOM 604 N N . PHE A 1 86 ? -8.381 1.923 22.858 1.00 98.56 86 PHE A N 1
ATOM 605 C CA . PHE A 1 86 ? -9.145 0.772 22.412 1.00 98.56 86 PHE A CA 1
ATOM 606 C C . PHE A 1 86 ? -8.199 -0.421 22.273 1.00 98.56 86 PHE A C 1
ATOM 608 O O . PHE A 1 86 ? -7.281 -0.409 21.452 1.00 98.56 86 PHE A O 1
ATOM 615 N N . ASP A 1 87 ? -8.420 -1.442 23.089 1.00 98.44 87 ASP A N 1
ATOM 616 C CA . ASP A 1 87 ? -7.645 -2.672 23.115 1.00 98.44 87 ASP A CA 1
ATOM 617 C C . ASP A 1 87 ? -8.452 -3.800 22.457 1.00 98.44 87 ASP A C 1
ATOM 619 O O . ASP A 1 87 ? -9.410 -4.330 23.026 1.00 98.44 87 ASP A O 1
ATOM 623 N N . ALA A 1 88 ? -8.066 -4.167 21.234 1.00 98.44 88 ALA A N 1
ATOM 624 C CA . ALA A 1 88 ? -8.710 -5.240 20.487 1.00 98.44 88 ALA A CA 1
ATOM 625 C C . ALA A 1 88 ? -8.428 -6.623 21.095 1.00 98.44 88 ALA A C 1
ATOM 627 O O . ALA A 1 88 ? -9.140 -7.573 20.780 1.00 98.44 88 ALA A O 1
ATOM 628 N N . ASN A 1 89 ? -7.410 -6.754 21.956 1.00 97.75 89 ASN A N 1
ATOM 629 C CA . ASN A 1 89 ? -7.056 -8.000 22.636 1.00 97.75 89 ASN A CA 1
ATOM 630 C C . ASN A 1 89 ? -6.920 -9.207 21.684 1.00 97.75 89 ASN A C 1
ATOM 632 O O . ASN A 1 89 ? -7.307 -10.329 22.007 1.00 97.75 89 ASN A O 1
ATOM 636 N N . GLY A 1 90 ? -6.408 -8.964 20.475 1.00 97.88 90 GLY A N 1
ATOM 637 C CA . GLY A 1 90 ? -6.245 -9.977 19.437 1.00 97.88 90 GLY A CA 1
ATOM 638 C C . GLY A 1 90 ? -7.514 -10.358 18.669 1.00 97.88 90 GLY A C 1
ATOM 639 O O . GLY A 1 90 ? -7.426 -11.182 17.761 1.00 97.88 90 GLY A O 1
ATOM 640 N N . LEU A 1 91 ? -8.671 -9.786 19.013 1.00 98.44 91 LEU A N 1
ATOM 641 C CA . LEU A 1 91 ? -9.959 -10.063 18.378 1.00 98.44 91 LEU A CA 1
ATOM 642 C C . LEU A 1 91 ? -10.212 -9.132 17.192 1.00 98.44 91 LEU A C 1
ATOM 644 O O . LEU A 1 91 ? -9.817 -7.964 17.188 1.00 98.44 91 LEU A O 1
ATOM 648 N N . ASP A 1 92 ? -10.907 -9.654 16.185 1.00 98.44 92 ASP A N 1
ATOM 649 C CA . ASP A 1 92 ? -11.215 -8.899 14.976 1.00 98.44 92 ASP A CA 1
ATOM 650 C C . ASP A 1 92 ? -12.139 -7.707 15.248 1.00 98.44 92 ASP A C 1
ATOM 652 O O . ASP A 1 92 ? -12.941 -7.682 16.188 1.00 98.44 92 ASP A O 1
ATOM 656 N N . VAL A 1 93 ? -12.015 -6.692 14.396 1.00 98.62 93 VAL A N 1
ATOM 657 C CA . VAL A 1 93 ? -12.783 -5.451 14.503 1.00 98.62 93 VAL A CA 1
ATOM 658 C C . VAL A 1 93 ? -13.314 -5.068 13.134 1.00 98.62 93 VAL A C 1
ATOM 660 O O . VAL A 1 93 ? -12.546 -4.825 12.206 1.00 98.62 93 VAL A O 1
ATOM 663 N N . PHE A 1 94 ? -14.630 -4.965 13.011 1.00 97.94 94 PHE A N 1
ATOM 664 C CA . PHE A 1 94 ? -15.320 -4.559 11.793 1.00 97.94 94 PHE A CA 1
ATOM 665 C C . PHE A 1 94 ? -15.853 -3.141 11.975 1.00 97.94 94 PHE A C 1
ATOM 667 O O . PHE A 1 94 ? -16.754 -2.908 12.777 1.00 97.94 94 PHE A O 1
ATOM 674 N N . ILE A 1 95 ? -15.290 -2.187 11.241 1.00 97.50 95 ILE A N 1
ATOM 675 C CA . ILE A 1 95 ? -15.676 -0.778 11.282 1.00 97.50 95 ILE A CA 1
ATOM 676 C C . ILE A 1 95 ? -16.536 -0.490 10.057 1.00 97.50 95 ILE A C 1
ATOM 678 O O . ILE A 1 95 ? -16.049 -0.512 8.926 1.00 97.50 95 ILE A O 1
ATOM 682 N N . GLY A 1 96 ? -17.814 -0.201 10.292 1.00 95.06 96 GLY A N 1
ATOM 683 C CA . GLY A 1 96 ? -18.770 0.176 9.254 1.00 95.06 96 GLY A CA 1
ATOM 684 C C . GLY A 1 96 ? -18.892 1.684 9.006 1.00 95.06 96 GLY A C 1
ATOM 685 O O . GLY A 1 96 ? -19.570 2.091 8.069 1.00 95.06 96 GLY A O 1
ATOM 686 N N . GLY A 1 97 ? -18.244 2.520 9.821 1.00 95.06 97 GLY A N 1
ATOM 687 C CA . GLY A 1 97 ? -18.209 3.981 9.721 1.00 95.06 97 GLY A CA 1
ATOM 688 C C . GLY A 1 97 ? -16.780 4.518 9.727 1.00 95.06 97 GLY A C 1
ATOM 689 O O . GLY A 1 97 ? -15.950 4.076 8.932 1.00 95.06 97 GLY A O 1
ATOM 690 N N . ASN A 1 98 ? -16.493 5.477 10.608 1.00 96.25 98 ASN A N 1
ATOM 691 C CA . ASN A 1 98 ? -15.164 6.073 10.747 1.00 96.25 98 ASN A CA 1
ATOM 692 C C . ASN A 1 98 ? -14.400 5.487 11.941 1.00 96.25 98 ASN A C 1
ATOM 694 O O . ASN A 1 98 ? -14.995 5.001 12.902 1.00 96.25 98 ASN A O 1
ATOM 698 N N . LEU A 1 99 ? -13.075 5.594 11.895 1.00 97.81 99 LEU A N 1
ATOM 699 C CA . LEU A 1 99 ? -12.215 5.481 13.066 1.00 97.81 99 LEU A CA 1
ATOM 700 C C . LEU A 1 99 ? -11.689 6.875 13.408 1.00 97.81 99 LEU A C 1
ATOM 702 O O . LEU A 1 99 ? -11.045 7.512 12.577 1.00 97.81 99 LEU A O 1
ATOM 706 N N . ILE A 1 100 ? -11.958 7.350 14.616 1.00 96.19 100 ILE A N 1
ATOM 707 C CA . ILE A 1 100 ? -11.402 8.592 15.151 1.00 96.19 100 ILE A CA 1
ATOM 708 C C . ILE A 1 100 ? -10.397 8.199 16.230 1.00 96.19 100 ILE A C 1
ATOM 710 O O . ILE A 1 100 ? -10.790 7.691 17.276 1.00 96.19 100 ILE A O 1
ATOM 714 N N . ASP A 1 101 ? -9.109 8.417 15.980 1.00 95.56 101 ASP A N 1
ATOM 715 C CA . ASP A 1 101 ? -8.033 8.119 16.927 1.00 95.56 101 ASP A CA 1
ATOM 716 C C . ASP A 1 101 ? -7.308 9.404 17.332 1.00 95.56 101 ASP A C 1
ATOM 718 O O . ASP A 1 101 ? -6.381 9.860 16.667 1.00 95.56 101 ASP A O 1
ATOM 722 N N . ASN A 1 102 ? -7.741 10.003 18.439 1.00 94.12 102 ASN A N 1
ATOM 723 C CA . ASN A 1 102 ? -7.140 11.215 18.994 1.00 94.12 102 ASN A CA 1
ATOM 724 C C . ASN A 1 102 ? -6.012 10.919 19.992 1.00 94.12 102 ASN A C 1
ATOM 726 O O . ASN A 1 102 ? -5.665 11.782 20.804 1.00 94.12 102 ASN A O 1
ATOM 730 N N . ASN A 1 103 ? -5.447 9.711 19.985 1.00 92.06 103 ASN A N 1
ATOM 731 C CA . ASN A 1 103 ? -4.199 9.465 20.692 1.00 92.06 103 ASN A CA 1
ATOM 732 C C . ASN A 1 103 ? -3.037 10.229 20.023 1.00 92.06 103 ASN A C 1
ATOM 734 O O . ASN A 1 103 ? -3.140 10.599 18.859 1.00 92.06 103 ASN A O 1
ATOM 738 N N . TYR A 1 104 ? -1.922 10.492 20.711 1.00 90.19 104 TYR A N 1
ATOM 739 C CA . TYR A 1 104 ? -0.786 11.240 20.128 1.00 90.19 104 TYR A CA 1
ATOM 740 C C . TYR A 1 104 ? 0.467 10.386 19.919 1.00 90.19 104 TYR A C 1
ATOM 742 O O . TYR A 1 104 ? 1.550 10.913 19.674 1.00 90.19 104 TYR A O 1
ATOM 750 N N . SER A 1 105 ? 0.358 9.064 20.046 1.00 92.06 105 SER A N 1
ATOM 751 C CA . SER A 1 105 ? 1.498 8.189 19.804 1.00 92.06 105 SER A CA 1
ATOM 752 C C . SER A 1 105 ? 1.905 8.216 18.335 1.00 92.06 105 SER A C 1
ATOM 754 O O . SER A 1 105 ? 1.069 8.155 17.437 1.00 92.06 105 SER A O 1
ATOM 756 N N . THR A 1 106 ? 3.211 8.268 18.109 1.00 92.81 106 THR A N 1
ATOM 757 C CA . THR A 1 106 ? 3.856 8.177 16.794 1.00 92.81 106 THR A CA 1
ATOM 758 C C . THR A 1 106 ? 4.605 6.860 16.613 1.00 92.81 106 THR A C 1
ATOM 760 O O . THR A 1 106 ? 5.269 6.650 15.600 1.00 92.81 106 THR A O 1
ATOM 763 N N . THR A 1 107 ? 4.530 5.978 17.609 1.00 94.56 107 THR A N 1
ATOM 764 C CA . THR A 1 107 ? 5.342 4.769 17.682 1.00 94.56 107 THR A CA 1
ATOM 765 C C . THR A 1 107 ? 4.602 3.602 17.031 1.00 94.56 107 THR A C 1
ATOM 767 O O . THR A 1 107 ? 3.458 3.325 17.407 1.00 94.56 107 THR A O 1
ATOM 770 N N . PRO A 1 108 ? 5.229 2.885 16.083 1.00 96.31 108 PRO A N 1
ATOM 771 C CA . PRO A 1 108 ? 4.650 1.668 15.540 1.00 96.31 108 PRO A CA 1
ATOM 772 C C . PRO A 1 108 ? 4.659 0.547 16.589 1.00 96.31 108 PRO A C 1
ATOM 774 O O . PRO A 1 108 ? 5.625 0.394 17.338 1.00 96.31 108 PRO A O 1
ATOM 777 N N . GLY A 1 109 ? 3.601 -0.258 16.636 1.00 97.25 109 GLY A N 1
ATOM 778 C CA . GLY A 1 109 ? 3.563 -1.463 17.463 1.00 97.25 109 GLY A CA 1
ATOM 779 C C . GLY A 1 109 ? 2.158 -1.987 17.740 1.00 97.25 109 GLY A C 1
ATOM 780 O O . GLY A 1 109 ? 1.165 -1.282 17.595 1.00 97.25 109 GLY A O 1
ATOM 781 N N . LEU A 1 110 ? 2.077 -3.245 18.181 1.00 98.25 110 LEU A N 1
ATOM 782 C CA . LEU A 1 110 ? 0.804 -3.934 18.438 1.00 98.25 110 LEU A CA 1
ATOM 783 C C . LEU A 1 110 ? 0.150 -3.557 19.781 1.00 98.25 110 LEU A C 1
ATOM 785 O O . LEU A 1 110 ? -1.057 -3.715 19.933 1.00 98.25 110 LEU A O 1
ATOM 789 N N . ASN A 1 111 ? 0.924 -3.049 20.745 1.00 97.44 111 ASN A N 1
ATOM 790 C CA . ASN A 1 111 ? 0.454 -2.643 22.080 1.00 97.44 111 ASN A CA 1
ATOM 791 C C . ASN A 1 111 ? 0.795 -1.169 22.381 1.00 97.44 111 ASN A C 1
ATOM 793 O O . ASN A 1 111 ? 1.122 -0.800 23.509 1.00 97.44 111 ASN A O 1
ATOM 797 N N . VAL A 1 112 ? 0.790 -0.321 21.350 1.00 95.19 112 VAL A N 1
ATOM 798 C CA . VAL A 1 112 ? 1.183 1.090 21.448 1.00 95.19 112 VAL A CA 1
ATOM 799 C C . VAL A 1 112 ? 0.131 1.975 20.785 1.00 95.19 112 VAL A C 1
ATOM 801 O O . VAL A 1 112 ? -0.490 1.584 19.802 1.00 95.19 112 VAL A O 1
ATOM 804 N N . GLY A 1 113 ? -0.064 3.175 21.332 1.00 94.69 113 GLY A N 1
ATOM 805 C CA . GLY A 1 113 ? -1.036 4.146 20.835 1.00 94.69 113 GLY A CA 1
ATOM 806 C C . GLY A 1 113 ? -2.447 3.956 21.385 1.00 94.69 113 GLY A C 1
ATOM 807 O O . GLY A 1 113 ? -2.644 3.296 22.415 1.00 94.69 113 GLY A O 1
ATOM 808 N N . GLY A 1 114 ? -3.401 4.606 20.716 1.00 95.25 114 GLY A N 1
ATOM 809 C CA . GLY A 1 114 ? -4.821 4.581 21.054 1.00 95.25 114 GLY A CA 1
ATOM 810 C C . GLY A 1 114 ? -5.472 3.275 20.630 1.00 95.25 114 GLY A C 1
ATOM 811 O O . GLY A 1 114 ? -6.056 2.586 21.458 1.00 95.25 114 GLY A O 1
ATOM 812 N N . TYR A 1 115 ? -5.335 2.909 19.357 1.00 98.00 115 TYR A N 1
ATOM 813 C CA . TYR A 1 115 ? -5.799 1.622 18.845 1.00 98.00 115 TYR A CA 1
ATOM 814 C C . TYR A 1 115 ? -4.720 0.546 19.027 1.00 98.00 115 TYR A C 1
ATOM 816 O O . TYR A 1 115 ? -3.609 0.694 18.514 1.00 98.00 115 TYR A O 1
ATOM 824 N N . ARG A 1 116 ? -5.037 -0.543 19.739 1.00 98.44 116 ARG A N 1
ATOM 825 C CA . ARG A 1 116 ? -4.087 -1.617 20.070 1.00 98.44 116 ARG A CA 1
ATOM 826 C C . ARG A 1 116 ? -4.589 -2.984 19.598 1.00 98.44 116 ARG A C 1
ATOM 828 O O . ARG A 1 116 ? -5.459 -3.564 20.242 1.00 98.44 116 ARG A O 1
ATOM 835 N N . PRO A 1 117 ? -4.022 -3.525 18.508 1.00 98.44 117 PRO A N 1
ATOM 836 C CA . PRO A 1 117 ? -4.314 -4.878 18.025 1.00 98.44 117 PRO A CA 1
ATOM 837 C C . PRO A 1 117 ? -3.997 -6.010 19.016 1.00 98.44 117 PRO A C 1
ATOM 839 O O . PRO A 1 117 ? -4.669 -7.038 19.020 1.00 98.44 117 PRO A O 1
ATOM 842 N N . GLN A 1 118 ? -2.951 -5.837 19.830 1.00 98.31 118 GLN A N 1
ATOM 843 C CA . GLN A 1 118 ? -2.282 -6.822 20.701 1.00 98.31 118 GLN A CA 1
ATOM 844 C C . GLN A 1 118 ? -1.596 -8.001 20.004 1.00 98.31 118 GLN A C 1
ATOM 846 O O . GLN A 1 118 ? -0.481 -8.354 20.384 1.00 98.31 118 GLN A O 1
ATOM 851 N N . THR A 1 119 ? -2.203 -8.604 18.983 1.00 98.19 119 THR A N 1
ATOM 852 C CA . THR A 1 119 ? -1.629 -9.766 18.284 1.00 98.19 119 THR A CA 1
ATOM 853 C C . THR A 1 119 ? -1.428 -9.475 16.803 1.00 98.19 119 THR A C 1
ATOM 855 O O . THR A 1 119 ? -2.171 -8.706 16.202 1.00 98.19 119 THR A O 1
ATOM 858 N N . ALA A 1 120 ? -0.433 -10.116 16.184 1.00 98.06 120 ALA A N 1
ATOM 859 C CA . ALA A 1 120 ? -0.172 -9.982 14.747 1.00 98.06 120 ALA A CA 1
ATOM 860 C C . ALA A 1 120 ? -1.260 -10.634 13.867 1.00 98.06 120 ALA A C 1
ATOM 862 O O . ALA A 1 120 ? -1.298 -10.415 12.658 1.00 98.06 120 ALA A O 1
ATOM 863 N N . THR A 1 121 ? -2.141 -11.447 14.456 1.00 97.75 121 THR A N 1
ATOM 864 C CA . THR A 1 121 ? -3.245 -12.122 13.757 1.00 97.75 121 THR A CA 1
ATOM 865 C C . THR A 1 121 ? -4.543 -11.322 13.780 1.00 97.75 121 THR A C 1
ATOM 867 O O . THR A 1 121 ? -5.443 -11.639 13.010 1.00 97.75 121 THR A O 1
ATOM 870 N N . GLN A 1 122 ? -4.647 -10.296 14.631 1.00 98.62 122 GLN A N 1
ATOM 871 C CA . GLN A 1 122 ? -5.828 -9.441 14.705 1.00 98.62 122 GLN A CA 1
ATOM 872 C C . GLN A 1 122 ? -6.095 -8.774 13.351 1.00 98.62 122 GLN A C 1
ATOM 874 O O . GLN A 1 122 ? -5.166 -8.295 12.687 1.00 98.62 122 GLN A O 1
ATOM 879 N N . THR A 1 123 ? -7.360 -8.739 12.937 1.00 98.81 123 THR A N 1
ATOM 880 C CA . THR A 1 123 ? -7.762 -8.106 11.680 1.00 98.81 123 THR A CA 1
ATOM 881 C C . THR A 1 123 ? -8.744 -6.971 11.917 1.00 98.81 123 THR A C 1
ATOM 883 O O . THR A 1 123 ? -9.841 -7.155 12.450 1.00 98.81 123 THR A O 1
ATOM 886 N N . THR A 1 124 ? -8.369 -5.777 11.462 1.00 98.88 124 THR A N 1
ATOM 887 C CA . THR A 1 124 ? -9.277 -4.632 11.381 1.00 98.88 124 THR A CA 1
ATOM 888 C C . THR A 1 124 ? -9.815 -4.518 9.963 1.00 98.88 124 THR A C 1
ATOM 890 O O . THR A 1 124 ? -9.054 -4.415 9.000 1.00 98.88 124 THR A O 1
ATOM 893 N N . THR A 1 125 ? -11.137 -4.514 9.829 1.00 98.69 125 THR A N 1
ATOM 894 C CA . THR A 1 125 ? -11.826 -4.502 8.541 1.00 98.69 125 THR A CA 1
ATOM 895 C C . THR A 1 125 ? -12.678 -3.248 8.394 1.00 98.69 125 THR A C 1
ATOM 897 O O . THR A 1 125 ? -13.598 -3.032 9.177 1.00 98.69 125 THR A O 1
ATOM 900 N N . PHE A 1 126 ? -12.435 -2.464 7.346 1.00 98.12 126 PHE A N 1
ATOM 901 C CA . PHE A 1 126 ? -13.337 -1.400 6.895 1.00 98.12 126 PHE A CA 1
ATOM 902 C C . PHE A 1 126 ? -14.264 -1.978 5.818 1.00 98.12 126 PHE A C 1
ATOM 904 O O . PHE A 1 126 ? -13.813 -2.312 4.716 1.00 98.12 126 PHE A O 1
ATOM 911 N N . ASN A 1 127 ? -15.537 -2.190 6.174 1.00 94.44 127 ASN A N 1
ATOM 912 C CA . ASN A 1 127 ? -16.472 -3.038 5.422 1.00 94.44 127 ASN A CA 1
ATOM 913 C C . ASN A 1 127 ? -17.720 -2.319 4.863 1.00 94.44 127 ASN A C 1
ATOM 915 O O . ASN A 1 127 ? -18.711 -2.985 4.541 1.00 94.44 127 ASN A O 1
ATOM 919 N N . ARG A 1 128 ? -17.715 -0.982 4.762 1.00 93.69 128 ARG A N 1
ATOM 920 C CA . ARG A 1 128 ? -18.869 -0.206 4.270 1.00 93.69 128 ARG A CA 1
ATOM 921 C C . ARG A 1 128 ? -18.822 -0.018 2.758 1.00 93.69 128 ARG A C 1
ATOM 923 O O . ARG A 1 128 ? -17.810 0.433 2.220 1.00 93.69 128 ARG A O 1
ATOM 930 N N . ALA A 1 129 ? -19.940 -0.250 2.075 1.00 92.75 129 ALA A N 1
ATOM 931 C CA . ALA A 1 129 ? -20.133 0.150 0.680 1.00 92.75 129 ALA A CA 1
ATOM 932 C C . ALA A 1 129 ? -20.377 1.672 0.582 1.00 92.75 129 ALA A C 1
ATOM 934 O O . ALA A 1 129 ? -21.497 2.130 0.374 1.00 92.75 129 ALA A O 1
ATOM 935 N N . GLY A 1 130 ? -19.339 2.468 0.843 1.00 92.12 130 GLY A N 1
ATOM 936 C CA . GLY A 1 130 ? -19.412 3.925 0.871 1.00 92.12 130 GLY A CA 1
ATOM 937 C C . GLY A 1 130 ? -18.133 4.556 1.413 1.00 92.12 130 GLY A C 1
ATOM 938 O O . GLY A 1 130 ? -17.089 3.909 1.484 1.00 92.12 130 GLY A O 1
ATOM 939 N N . ALA A 1 131 ? -18.216 5.832 1.785 1.00 93.94 131 ALA A N 1
ATOM 940 C CA . ALA A 1 131 ? -17.095 6.546 2.384 1.00 93.94 131 ALA A CA 1
ATOM 941 C C . ALA A 1 131 ? -16.869 6.123 3.847 1.00 93.94 131 ALA A C 1
ATOM 943 O O . ALA A 1 131 ? -17.821 5.997 4.629 1.00 93.94 131 ALA A O 1
ATOM 944 N N . GLN A 1 132 ? -15.596 5.944 4.189 1.00 96.62 132 GLN A N 1
ATOM 945 C CA . GLN A 1 132 ? -15.059 5.715 5.527 1.00 96.62 132 GLN A CA 1
ATOM 946 C C . GLN A 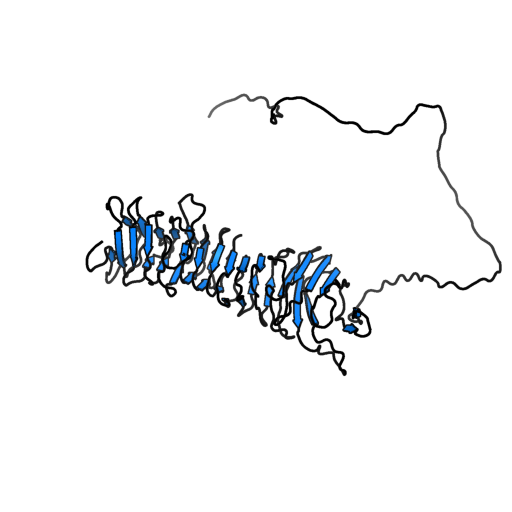1 132 ? -13.770 6.522 5.683 1.00 96.62 132 GLN A C 1
ATOM 948 O O . GLN A 1 132 ? -13.143 6.915 4.697 1.00 96.62 132 GLN A O 1
ATOM 953 N N . SER A 1 133 ? -13.348 6.766 6.918 1.00 96.69 133 SER A N 1
ATOM 954 C CA . SER A 1 133 ? -12.114 7.509 7.162 1.00 96.69 133 SER A CA 1
ATOM 955 C C . SER A 1 133 ? -11.433 7.138 8.474 1.00 96.69 133 SER A C 1
ATOM 957 O O . SER A 1 133 ? -12.082 6.654 9.404 1.00 96.69 133 SER A O 1
ATOM 959 N N . ILE A 1 134 ? -10.119 7.374 8.520 1.00 97.19 134 ILE A N 1
ATOM 960 C CA . ILE A 1 134 ? -9.292 7.311 9.729 1.00 97.19 134 ILE A CA 1
ATOM 961 C C . ILE A 1 134 ? -8.847 8.739 10.069 1.00 97.19 134 ILE A C 1
ATOM 963 O O . ILE A 1 134 ? -8.033 9.332 9.355 1.00 97.19 134 ILE A O 1
ATOM 967 N N . ASN A 1 135 ? -9.392 9.296 11.152 1.00 92.62 135 ASN A N 1
ATOM 968 C CA . ASN A 1 135 ? -9.369 10.727 11.472 1.00 92.62 135 ASN A CA 1
ATOM 969 C C . ASN A 1 135 ? -8.781 11.042 12.853 1.00 92.62 135 ASN A C 1
ATOM 971 O O . ASN A 1 135 ? -8.710 10.183 13.726 1.00 92.62 135 ASN A O 1
ATOM 975 N N . SER A 1 136 ? -8.441 12.321 13.041 1.00 86.19 136 SER A N 1
ATOM 976 C CA . SER A 1 136 ? -8.294 13.012 14.332 1.00 86.19 136 SER A CA 1
ATOM 977 C C . SER A 1 136 ? -9.257 14.169 14.276 1.00 86.19 136 SER A C 1
ATOM 979 O O . SER A 1 136 ? -9.353 14.846 13.254 1.00 86.19 136 SER A O 1
ATOM 981 N N . THR A 1 137 ? -9.829 14.490 15.419 1.00 78.88 137 THR A N 1
ATOM 982 C CA . THR A 1 137 ? -10.317 15.833 15.717 1.00 78.88 137 THR A CA 1
ATOM 983 C C . THR A 1 137 ? -9.309 16.637 16.546 1.00 78.88 137 THR A C 1
ATOM 985 O O . THR A 1 137 ? -9.481 17.841 16.711 1.00 78.88 137 THR A O 1
ATOM 988 N N . ALA A 1 138 ? -8.245 16.008 17.061 1.00 69.44 138 ALA A N 1
ATOM 989 C CA . ALA A 1 138 ? -7.176 16.703 17.770 1.00 69.44 138 ALA A CA 1
ATOM 990 C C . ALA A 1 138 ? -6.233 17.465 16.807 1.00 69.44 138 ALA A C 1
ATOM 992 O O . ALA A 1 138 ? -5.817 16.890 15.799 1.00 69.44 138 ALA A O 1
ATOM 993 N N . PRO A 1 139 ? -5.817 18.706 17.136 1.00 59.19 139 PRO A N 1
ATOM 994 C CA . PRO A 1 139 ? -4.975 19.569 16.291 1.00 59.19 139 PRO A CA 1
ATOM 995 C C . PRO A 1 139 ? -3.498 19.128 16.202 1.00 59.19 139 PRO A C 1
ATOM 997 O O . PRO A 1 139 ? -2.609 19.943 15.963 1.00 59.19 139 PRO A O 1
ATOM 1000 N N . VAL A 1 140 ? -3.200 17.848 16.427 1.00 56.66 140 VAL A N 1
ATOM 1001 C CA . VAL A 1 140 ? -1.829 17.346 16.550 1.00 56.66 140 VAL A CA 1
ATOM 1002 C C . VAL A 1 140 ? -1.366 16.734 15.229 1.00 56.66 140 VAL A C 1
ATOM 1004 O O . VAL A 1 140 ? -2.003 15.834 14.689 1.00 56.66 140 VAL A O 1
ATOM 1007 N N . LEU A 1 141 ? -0.216 17.211 14.744 1.00 60.12 141 LEU A N 1
ATOM 1008 C CA . LEU A 1 141 ? 0.409 16.824 13.471 1.00 60.12 141 LEU A CA 1
ATOM 1009 C C . LEU A 1 141 ? 1.022 15.413 13.468 1.00 60.12 141 LEU A C 1
ATOM 1011 O O . LEU A 1 141 ? 1.460 14.938 12.425 1.00 60.12 141 LEU A O 1
ATOM 1015 N N . ALA A 1 142 ? 1.083 14.743 14.619 1.00 69.19 142 ALA A N 1
ATOM 1016 C CA . ALA A 1 142 ? 1.760 13.463 14.760 1.00 69.19 142 ALA A CA 1
ATOM 1017 C C . ALA A 1 142 ? 0.906 12.479 15.577 1.00 69.19 142 ALA A C 1
ATOM 1019 O O . ALA A 1 142 ? 0.992 12.414 16.799 1.00 69.19 142 ALA A O 1
ATOM 1020 N N . ASN A 1 143 ? 0.063 11.720 14.877 1.00 81.75 143 ASN A N 1
ATOM 1021 C CA . ASN A 1 143 ? -0.550 10.485 15.362 1.00 81.75 143 ASN A CA 1
ATOM 1022 C C . ASN A 1 143 ? -0.281 9.386 14.329 1.00 81.75 143 ASN A C 1
ATOM 1024 O O . ASN A 1 143 ? -0.345 9.632 13.121 1.00 81.75 143 ASN A O 1
ATOM 1028 N N . LEU A 1 144 ? 0.026 8.192 14.824 1.00 93.19 144 LEU A N 1
ATOM 1029 C CA . LEU A 1 144 ? 0.162 6.975 14.046 1.00 93.19 144 LEU A CA 1
ATOM 1030 C C . LEU A 1 144 ? -0.838 5.950 14.583 1.00 93.19 144 LEU A C 1
ATOM 1032 O O . LEU A 1 144 ? -0.642 5.381 15.658 1.00 93.19 144 LEU A O 1
ATOM 1036 N N . THR A 1 145 ? -1.898 5.685 13.823 1.00 96.69 145 THR A N 1
ATOM 1037 C CA . THR A 1 145 ? -2.816 4.589 14.153 1.00 96.69 145 THR A CA 1
ATOM 1038 C C . THR A 1 145 ? -2.188 3.262 13.737 1.00 96.69 145 THR A C 1
ATOM 1040 O O . THR A 1 145 ? -1.788 3.079 12.582 1.00 96.69 145 THR A O 1
ATOM 1043 N N . ASN A 1 146 ? -2.097 2.334 14.688 1.00 98.00 146 ASN A N 1
ATOM 1044 C CA . ASN A 1 146 ? -1.510 1.015 14.492 1.00 98.00 146 ASN A CA 1
ATOM 1045 C C . ASN A 1 146 ? -2.578 -0.036 14.187 1.00 98.00 146 ASN A C 1
ATOM 1047 O O . ASN A 1 146 ? -3.573 -0.139 14.892 1.00 98.00 146 ASN A O 1
ATOM 1051 N N . PHE A 1 147 ? -2.316 -0.882 13.198 1.00 98.81 147 PHE A N 1
ATOM 1052 C CA . PHE A 1 147 ? -3.071 -2.100 12.911 1.00 98.81 147 PHE A CA 1
ATOM 1053 C C . PHE A 1 147 ? -2.132 -3.302 12.916 1.00 98.81 147 PHE A C 1
ATOM 1055 O O . PHE A 1 147 ? -0.933 -3.156 12.664 1.00 98.81 147 PHE A O 1
ATOM 1062 N N . ALA A 1 148 ? -2.665 -4.495 13.176 1.00 98.75 148 ALA A N 1
ATOM 1063 C CA . ALA A 1 148 ? -1.973 -5.735 12.855 1.00 98.75 148 ALA A CA 1
ATOM 1064 C C . ALA A 1 148 ? -2.177 -6.029 11.369 1.00 98.75 148 ALA A C 1
ATOM 1066 O O . ALA A 1 148 ? -1.331 -5.664 10.553 1.00 98.75 148 ALA A O 1
ATOM 1067 N N . ASN A 1 149 ? -3.339 -6.577 11.007 1.00 98.88 149 ASN A N 1
ATOM 1068 C CA . ASN A 1 149 ? -3.796 -6.669 9.623 1.00 98.88 149 ASN A CA 1
ATOM 1069 C C . ASN A 1 149 ? -4.876 -5.615 9.354 1.00 98.88 149 ASN A C 1
ATOM 1071 O O . ASN A 1 149 ? -5.736 -5.367 10.202 1.00 98.88 149 ASN A O 1
ATOM 1075 N N . LEU A 1 150 ? -4.847 -5.022 8.161 1.00 98.94 150 LEU A N 1
ATOM 1076 C CA . LEU A 1 150 ? -5.848 -4.056 7.707 1.00 98.94 150 LEU A CA 1
ATOM 1077 C C . LEU A 1 150 ? -6.488 -4.542 6.406 1.00 98.94 150 LEU A C 1
ATOM 1079 O O . LEU A 1 150 ? -5.790 -4.783 5.420 1.00 98.94 150 LEU A O 1
ATOM 1083 N N . VAL A 1 151 ? -7.816 -4.658 6.397 1.00 98.88 151 VAL A N 1
ATOM 1084 C CA . VAL A 1 151 ? -8.595 -5.142 5.251 1.00 98.88 151 VAL A CA 1
ATOM 1085 C C . VAL A 1 151 ? -9.645 -4.111 4.844 1.00 98.88 151 VAL A C 1
ATOM 1087 O O . VAL A 1 151 ? -10.466 -3.685 5.654 1.00 98.88 151 VAL A O 1
ATOM 1090 N N . LEU A 1 152 ? -9.665 -3.734 3.567 1.00 98.56 152 LEU A N 1
ATOM 1091 C CA . LEU A 1 152 ? -10.723 -2.918 2.966 1.00 98.56 152 LEU A CA 1
ATOM 1092 C C . LEU A 1 152 ? -11.603 -3.828 2.100 1.00 98.56 152 LEU A C 1
ATOM 1094 O O . LEU A 1 152 ? -11.113 -4.428 1.141 1.00 98.56 152 LEU A O 1
ATOM 1098 N N . THR A 1 153 ? -12.898 -3.936 2.420 1.00 96.88 153 THR A N 1
ATOM 1099 C CA . THR A 1 153 ? -13.840 -4.855 1.744 1.00 96.88 153 THR A CA 1
ATOM 1100 C C . THR A 1 153 ? -15.308 -4.404 1.841 1.00 96.88 153 THR A C 1
ATOM 1102 O O . THR A 1 153 ? -15.606 -3.349 2.383 1.00 96.88 153 THR A O 1
ATOM 1105 N N . GLY A 1 154 ? -16.260 -5.168 1.304 1.00 89.50 154 GLY A N 1
ATOM 1106 C CA . GLY A 1 154 ? -17.690 -4.840 1.388 1.00 89.50 154 GLY A CA 1
ATOM 1107 C C . GLY A 1 154 ? -18.138 -3.869 0.295 1.00 89.50 154 GLY A C 1
ATOM 1108 O O . GLY A 1 154 ? -18.622 -2.780 0.589 1.00 89.50 154 GLY A O 1
ATOM 1109 N N . GLY A 1 155 ? -17.924 -4.246 -0.970 1.00 88.81 155 GLY A N 1
ATOM 1110 C CA . GLY A 1 155 ? -18.383 -3.502 -2.152 1.00 88.81 155 GLY A CA 1
ATOM 1111 C C . GLY A 1 155 ? -17.605 -2.217 -2.446 1.00 88.81 155 GLY A C 1
ATOM 1112 O O . GLY A 1 155 ? -16.539 -1.976 -1.878 1.00 88.81 155 GLY A O 1
ATOM 1113 N N . SER A 1 156 ? -18.143 -1.374 -3.330 1.00 93.69 156 SER A N 1
ATOM 1114 C CA . SER A 1 156 ? -17.506 -0.112 -3.719 1.00 93.69 156 SER A CA 1
ATOM 1115 C C . SER A 1 156 ? -17.467 0.895 -2.573 1.00 93.69 156 SER A C 1
ATOM 1117 O O . SER A 1 156 ? -18.483 1.125 -1.921 1.00 93.69 156 SER A O 1
ATOM 1119 N N . GLY A 1 157 ? -16.317 1.513 -2.321 1.00 95.06 157 GLY A N 1
ATOM 1120 C CA . GLY A 1 157 ? -16.185 2.519 -1.267 1.00 95.06 157 GLY A CA 1
ATOM 1121 C C . GLY A 1 157 ? -14.758 3.021 -1.104 1.00 95.06 157 GLY A C 1
ATOM 1122 O O . GLY A 1 157 ? -13.813 2.375 -1.558 1.00 95.06 157 GLY A O 1
ATOM 1123 N N . THR A 1 158 ? -14.615 4.155 -0.427 1.00 97.69 158 THR A N 1
ATOM 1124 C CA . THR A 1 158 ? -13.324 4.814 -0.208 1.00 97.69 158 THR A CA 1
ATOM 1125 C C . THR A 1 158 ? -13.013 4.849 1.277 1.00 97.69 158 THR A C 1
ATOM 1127 O O . THR A 1 158 ? -13.822 5.354 2.053 1.00 97.69 158 THR A O 1
ATOM 1130 N N . LEU A 1 159 ? -11.835 4.358 1.661 1.00 98.50 159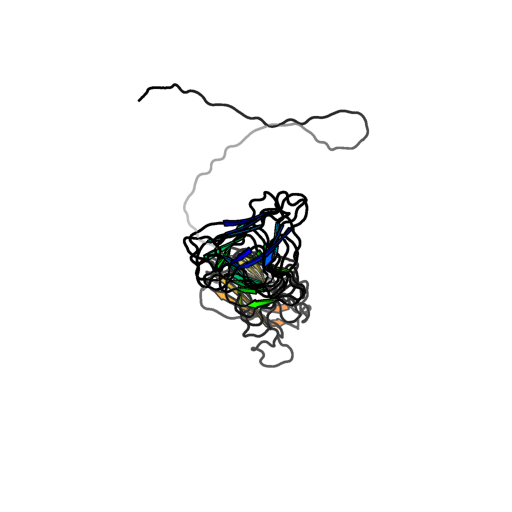 LEU A N 1
ATOM 1131 C CA . LEU A 1 159 ? -11.232 4.655 2.955 1.00 98.50 159 LEU A CA 1
ATOM 1132 C C . LEU A 1 159 ? -10.264 5.825 2.777 1.00 98.50 159 LEU A C 1
ATOM 1134 O O . LEU A 1 159 ? -9.255 5.680 2.088 1.00 98.50 159 LEU A O 1
ATOM 1138 N N . THR A 1 160 ? -10.565 6.962 3.397 1.00 98.25 160 THR A N 1
ATOM 1139 C CA . THR A 1 160 ? -9.683 8.135 3.393 1.00 98.25 160 THR A CA 1
ATOM 1140 C C . THR A 1 160 ? -8.813 8.161 4.646 1.00 98.25 160 THR A C 1
ATOM 1142 O O . THR A 1 160 ? -9.325 8.126 5.768 1.00 98.25 160 THR A O 1
ATOM 1145 N N . LEU A 1 161 ? -7.499 8.258 4.470 1.00 97.25 161 LEU A N 1
ATOM 1146 C CA . LEU A 1 161 ? -6.560 8.491 5.559 1.00 97.25 161 LEU A CA 1
ATOM 1147 C C . LEU A 1 161 ? -6.391 9.998 5.764 1.00 97.25 161 LEU A C 1
ATOM 1149 O O . LEU A 1 161 ? -5.996 10.708 4.846 1.00 97.25 161 LEU A O 1
ATOM 1153 N N . ASN A 1 162 ? -6.653 10.477 6.979 1.00 94.31 162 ASN A N 1
ATOM 1154 C CA . ASN A 1 162 ? -6.353 11.850 7.404 1.00 94.31 162 ASN A CA 1
ATOM 1155 C C . ASN A 1 162 ? -5.229 11.859 8.458 1.00 94.31 162 ASN A C 1
ATOM 1157 O O . ASN A 1 162 ? -5.251 12.636 9.416 1.00 94.31 162 ASN A O 1
ATOM 1161 N N . ARG A 1 163 ? -4.315 10.889 8.333 1.00 92.75 163 ARG A N 1
ATOM 1162 C CA . ARG A 1 163 ? -3.105 10.676 9.139 1.00 92.75 163 ARG A CA 1
ATOM 1163 C C . ARG A 1 163 ? -2.257 9.555 8.570 1.00 92.75 163 ARG A C 1
ATOM 1165 O O . ARG A 1 163 ? -2.743 8.734 7.792 1.00 92.75 163 ARG A O 1
ATOM 1172 N N . ASN A 1 164 ? -1.023 9.470 9.052 1.00 95.06 164 ASN A N 1
ATOM 1173 C CA . ASN A 1 164 ? -0.190 8.296 8.846 1.00 95.06 164 ASN A CA 1
ATOM 1174 C C . ASN A 1 164 ? -0.754 7.089 9.609 1.00 95.06 164 ASN A C 1
ATOM 1176 O O . ASN A 1 164 ? -1.260 7.219 10.725 1.00 95.06 164 ASN A O 1
ATOM 1180 N N . ILE A 1 165 ? -0.611 5.903 9.025 1.00 97.94 165 ILE A N 1
ATOM 1181 C CA . ILE A 1 165 ? -0.953 4.630 9.671 1.00 97.94 165 ILE A CA 1
ATOM 1182 C C . ILE A 1 165 ? 0.221 3.655 9.578 1.00 97.94 165 ILE A C 1
ATOM 1184 O O . ILE A 1 165 ? 1.046 3.742 8.664 1.00 97.94 165 ILE A O 1
ATOM 1188 N N . CYS A 1 166 ? 0.270 2.699 10.503 1.00 98.50 166 CYS A N 1
ATOM 1189 C CA . CYS A 1 166 ? 1.175 1.557 10.430 1.00 98.50 166 CYS A CA 1
ATOM 1190 C C . CYS A 1 166 ? 0.379 0.253 10.461 1.00 98.50 166 CYS A C 1
ATOM 1192 O O . CYS A 1 166 ? -0.357 -0.017 11.407 1.00 98.50 166 CYS A O 1
ATOM 1194 N N . VAL A 1 167 ? 0.554 -0.572 9.435 1.00 98.88 167 VAL A N 1
ATOM 1195 C CA . VAL A 1 167 ? 0.064 -1.946 9.366 1.00 98.88 167 VAL A CA 1
ATOM 1196 C C . VAL A 1 167 ? 1.243 -2.858 9.693 1.00 98.88 167 VAL A C 1
ATOM 1198 O O . VAL A 1 167 ? 2.132 -3.082 8.872 1.00 98.88 167 VAL A O 1
ATOM 1201 N N . ASN A 1 168 ? 1.272 -3.358 10.926 1.00 98.75 168 ASN A N 1
ATOM 1202 C CA . ASN A 1 168 ? 2.382 -4.144 11.472 1.00 98.75 168 ASN A CA 1
ATOM 1203 C C . ASN A 1 168 ? 2.467 -5.554 10.858 1.00 98.75 168 ASN A C 1
ATOM 1205 O O . ASN A 1 168 ? 3.453 -6.261 11.046 1.00 98.75 168 ASN A O 1
ATOM 1209 N N . SER A 1 169 ? 1.433 -5.984 10.138 1.00 98.75 169 SER A N 1
ATOM 1210 C CA . SER A 1 169 ? 1.381 -7.232 9.380 1.00 98.75 169 SER A CA 1
ATOM 1211 C C . SER A 1 169 ? 0.872 -6.939 7.966 1.00 98.75 169 SER A C 1
ATOM 1213 O O . SER A 1 169 ? 1.528 -6.186 7.246 1.00 98.75 169 SER A O 1
ATOM 1215 N N . ASN A 1 170 ? -0.247 -7.515 7.523 1.00 98.88 170 ASN A N 1
ATOM 1216 C CA . ASN A 1 170 ? -0.626 -7.468 6.110 1.00 98.88 170 ASN A CA 1
ATOM 1217 C C . ASN A 1 170 ? -1.677 -6.392 5.803 1.00 98.88 170 ASN A C 1
ATOM 1219 O O . ASN A 1 170 ? -2.649 -6.223 6.543 1.00 98.88 170 ASN A O 1
ATOM 1223 N N . LEU A 1 171 ? -1.516 -5.721 4.660 1.00 98.94 171 LEU A N 1
ATOM 1224 C CA . LEU A 1 171 ? -2.521 -4.824 4.084 1.00 98.94 171 LEU A CA 1
ATOM 1225 C C . LEU A 1 171 ? -3.252 -5.532 2.939 1.00 98.94 171 LEU A C 1
ATOM 1227 O O . LEU A 1 171 ? -2.620 -6.023 2.005 1.00 98.94 171 LEU A O 1
ATOM 1231 N N . THR A 1 172 ? -4.582 -5.536 2.974 1.00 98.88 172 THR A N 1
ATOM 1232 C CA . THR A 1 172 ? -5.425 -6.041 1.884 1.00 98.88 172 THR A CA 1
ATOM 1233 C C . THR A 1 172 ? -6.412 -4.975 1.424 1.00 98.88 172 THR A C 1
ATOM 1235 O O . THR A 1 172 ? -7.247 -4.506 2.196 1.00 98.88 172 THR A O 1
ATOM 1238 N N . ILE A 1 173 ? -6.351 -4.620 0.143 1.00 98.81 173 ILE A N 1
ATOM 1239 C CA . ILE A 1 173 ? -7.297 -3.719 -0.521 1.00 98.81 173 ILE A CA 1
ATOM 1240 C C . ILE A 1 173 ? -8.033 -4.540 -1.580 1.00 98.81 173 ILE A C 1
ATOM 1242 O O . ILE A 1 173 ? -7.473 -4.835 -2.639 1.00 98.81 173 ILE A O 1
ATOM 1246 N N . ASN A 1 174 ? -9.275 -4.939 -1.297 1.00 98.38 174 ASN A N 1
ATOM 1247 C CA . ASN A 1 174 ? -10.056 -5.761 -2.223 1.00 98.38 174 ASN A CA 1
ATOM 1248 C C . ASN A 1 174 ? -10.558 -4.967 -3.434 1.00 98.38 174 ASN A C 1
ATOM 1250 O O . ASN A 1 174 ? -10.638 -3.737 -3.420 1.00 98.38 174 ASN A O 1
ATOM 1254 N N . ALA A 1 175 ? -10.928 -5.695 -4.489 1.00 96.88 175 ALA A N 1
ATOM 1255 C CA . ALA A 1 175 ? -11.532 -5.110 -5.678 1.00 96.88 175 ALA A CA 1
ATOM 1256 C C . ALA A 1 175 ? -12.771 -4.267 -5.326 1.00 96.88 175 ALA A C 1
ATOM 1258 O O . ALA A 1 175 ? -13.537 -4.595 -4.418 1.00 96.88 175 ALA A O 1
ATOM 1259 N N . GLY A 1 176 ? -12.946 -3.155 -6.041 1.00 95.38 176 GLY A N 1
ATOM 1260 C CA . GLY A 1 176 ? -13.997 -2.168 -5.781 1.00 95.38 176 GLY A CA 1
ATOM 1261 C C . GLY A 1 176 ? -13.678 -1.171 -4.661 1.00 95.38 176 GLY A C 1
ATOM 1262 O O . GLY A 1 176 ? -14.352 -0.147 -4.569 1.00 95.38 176 GLY A O 1
ATOM 1263 N N . LYS A 1 177 ? -12.647 -1.401 -3.837 1.00 97.62 177 LYS A N 1
ATOM 1264 C CA . LYS A 1 177 ? -12.223 -0.429 -2.823 1.00 97.62 177 LYS A CA 1
ATOM 1265 C C . LYS A 1 177 ? -11.191 0.554 -3.332 1.00 97.62 177 LYS A C 1
ATOM 1267 O O . LYS A 1 177 ? -10.309 0.202 -4.112 1.00 97.62 177 LYS A O 1
ATOM 1272 N N . THR A 1 178 ? -11.273 1.757 -2.782 1.00 98.44 178 THR A N 1
ATOM 1273 C CA . THR A 1 178 ? -10.265 2.797 -2.929 1.00 98.44 178 THR A CA 1
ATOM 1274 C C . THR A 1 178 ? -9.636 3.092 -1.573 1.00 98.44 178 THR A C 1
ATOM 1276 O O . THR A 1 178 ? -10.338 3.446 -0.625 1.00 98.44 178 THR A O 1
ATOM 1279 N N . LEU A 1 179 ? -8.314 2.974 -1.475 1.00 98.75 179 LEU A N 1
ATOM 1280 C CA . LEU A 1 179 ? -7.546 3.609 -0.410 1.00 98.75 179 LEU A CA 1
ATOM 1281 C C . LEU A 1 179 ? -7.147 5.003 -0.896 1.00 98.75 179 LEU A C 1
ATOM 1283 O O . LEU A 1 179 ? -6.310 5.126 -1.786 1.00 98.75 179 LEU A O 1
ATOM 1287 N N . ASN A 1 180 ? -7.738 6.044 -0.321 1.00 98.62 180 ASN A N 1
ATOM 1288 C CA . ASN A 1 180 ? -7.281 7.411 -0.527 1.00 98.62 180 ASN A CA 1
ATOM 1289 C C . ASN A 1 180 ? -6.371 7.793 0.637 1.00 98.62 180 ASN A C 1
ATOM 1291 O O . ASN A 1 180 ? -6.842 7.958 1.759 1.00 98.62 180 ASN A O 1
ATOM 1295 N N . ASP A 1 181 ? -5.075 7.928 0.394 1.00 98.00 181 ASP A N 1
ATOM 1296 C CA . ASP A 1 181 ? -4.130 8.239 1.464 1.00 98.00 181 ASP A CA 1
ATOM 1297 C C . ASP A 1 181 ? -4.218 9.689 1.972 1.00 98.00 181 ASP A C 1
ATOM 1299 O O . ASP A 1 181 ? -3.621 10.011 2.998 1.00 98.00 181 ASP A O 1
ATOM 1303 N N . GLY A 1 182 ? -4.953 10.570 1.283 1.00 96.38 182 GLY A N 1
ATOM 1304 C CA . GLY A 1 182 ? -5.142 11.962 1.698 1.00 96.38 182 GLY A CA 1
ATOM 1305 C C . GLY A 1 182 ? -3.837 12.752 1.870 1.00 96.38 182 GLY A C 1
ATOM 1306 O O . GLY A 1 182 ? -3.817 13.719 2.628 1.00 96.38 182 GLY A O 1
ATOM 1307 N N . GLY A 1 183 ? -2.743 12.334 1.222 1.00 95.94 183 GLY A N 1
ATOM 1308 C CA . GLY A 1 183 ? -1.410 12.919 1.411 1.00 95.94 183 GLY A CA 1
ATOM 1309 C C . GLY A 1 183 ? -0.569 12.268 2.512 1.00 95.94 183 GLY A C 1
ATOM 1310 O O . GLY A 1 183 ? 0.556 12.701 2.751 1.00 95.94 183 GLY A O 1
ATOM 1311 N N . ASN A 1 184 ? -1.081 11.229 3.172 1.00 96.44 184 ASN A N 1
ATOM 1312 C CA . ASN A 1 184 ? -0.437 10.558 4.297 1.00 96.44 184 ASN A CA 1
ATOM 1313 C C . ASN A 1 184 ? 0.270 9.257 3.891 1.00 96.44 184 ASN A C 1
ATOM 1315 O O . ASN A 1 184 ? 0.071 8.701 2.814 1.00 96.44 184 ASN A O 1
ATOM 1319 N N . THR A 1 185 ? 1.103 8.734 4.783 1.00 97.31 185 THR A N 1
ATOM 1320 C CA . THR A 1 185 ? 1.818 7.472 4.571 1.00 97.31 185 THR A CA 1
ATOM 1321 C C . THR A 1 185 ? 1.082 6.302 5.219 1.00 97.31 185 THR A C 1
ATOM 1323 O O . THR A 1 185 ? 0.805 6.313 6.420 1.00 97.31 185 THR A O 1
ATOM 1326 N N . ALA A 1 186 ? 0.829 5.256 4.433 1.00 98.62 186 ALA A N 1
ATOM 1327 C CA . ALA A 1 186 ? 0.449 3.938 4.924 1.00 98.62 186 ALA A CA 1
ATOM 1328 C C . ALA A 1 186 ? 1.690 3.036 4.959 1.00 98.62 186 ALA A C 1
ATOM 1330 O O . ALA A 1 186 ? 2.081 2.458 3.943 1.00 98.62 186 ALA A O 1
ATOM 1331 N N . THR A 1 187 ? 2.330 2.931 6.123 1.00 98.81 187 THR A N 1
ATOM 1332 C CA . THR A 1 187 ? 3.488 2.047 6.314 1.00 98.81 187 THR A CA 1
ATOM 1333 C C . THR A 1 187 ? 3.011 0.616 6.527 1.00 98.81 187 THR A C 1
ATOM 1335 O O . THR A 1 187 ? 2.152 0.375 7.370 1.00 98.81 187 THR A O 1
ATOM 1338 N N . VAL A 1 188 ? 3.574 -0.342 5.794 1.00 98.94 188 VAL A N 1
ATOM 1339 C CA . VAL A 1 188 ? 3.246 -1.768 5.891 1.00 98.94 188 VAL A CA 1
ATOM 1340 C C . VAL A 1 188 ? 4.519 -2.560 6.171 1.00 98.94 188 VAL A C 1
ATOM 1342 O O . VAL A 1 188 ? 5.498 -2.458 5.424 1.00 98.94 188 VAL A O 1
ATOM 1345 N N . LEU A 1 189 ? 4.503 -3.353 7.244 1.00 98.81 189 LEU A N 1
ATOM 1346 C CA . LEU A 1 189 ? 5.644 -4.172 7.670 1.00 98.81 189 LEU A CA 1
ATOM 1347 C C . LEU A 1 189 ? 5.568 -5.622 7.152 1.00 98.81 189 LEU A C 1
ATOM 1349 O O . LEU A 1 189 ? 6.595 -6.292 7.072 1.00 98.81 189 LEU A O 1
ATOM 1353 N N . GLY A 1 190 ? 4.376 -6.098 6.777 1.00 98.75 190 GLY A N 1
ATOM 1354 C CA . GLY A 1 190 ? 4.140 -7.404 6.149 1.00 98.75 190 GLY A CA 1
ATOM 1355 C C . GLY A 1 190 ? 3.786 -7.307 4.662 1.00 98.75 190 GLY A C 1
ATOM 1356 O O . GLY A 1 190 ? 4.216 -6.397 3.959 1.00 98.75 190 GLY A O 1
ATOM 1357 N N . ASN A 1 191 ? 3.017 -8.262 4.145 1.00 98.88 191 ASN A N 1
ATOM 1358 C CA . ASN A 1 191 ? 2.698 -8.333 2.717 1.00 98.88 191 ASN A CA 1
ATOM 1359 C C . ASN A 1 191 ? 1.556 -7.383 2.326 1.00 98.88 191 ASN A C 1
ATOM 1361 O O . ASN A 1 191 ? 0.756 -6.960 3.165 1.00 98.88 191 ASN A O 1
ATOM 1365 N N . VAL A 1 192 ? 1.448 -7.088 1.029 1.00 98.94 192 VAL A N 1
ATOM 1366 C CA . VAL A 1 192 ? 0.345 -6.290 0.473 1.00 98.94 192 VAL A CA 1
ATOM 1367 C C . VAL A 1 192 ? -0.400 -7.105 -0.576 1.00 98.94 192 VAL A C 1
ATOM 1369 O O . VAL A 1 192 ? 0.197 -7.581 -1.536 1.00 98.94 192 VAL A O 1
ATOM 1372 N N . THR A 1 193 ? -1.716 -7.219 -0.424 1.00 98.81 193 THR A N 1
ATOM 1373 C CA . THR A 1 193 ? -2.621 -7.707 -1.471 1.00 98.81 193 THR A CA 1
ATOM 1374 C C . THR A 1 193 ? -3.458 -6.539 -1.971 1.00 98.81 193 THR A C 1
ATOM 1376 O O . THR A 1 193 ? -4.312 -6.031 -1.245 1.00 98.81 193 THR A O 1
ATOM 1379 N N . HIS A 1 194 ? -3.220 -6.088 -3.200 1.00 98.56 194 HIS A N 1
ATOM 1380 C CA . HIS A 1 194 ? -3.872 -4.910 -3.761 1.00 98.56 194 HIS A CA 1
ATOM 1381 C C . HIS A 1 194 ? -4.627 -5.265 -5.041 1.00 98.56 194 HIS A C 1
ATOM 1383 O O . HIS A 1 194 ? -4.030 -5.501 -6.083 1.00 98.56 194 HIS A O 1
ATOM 1389 N N . ASN A 1 195 ? -5.956 -5.281 -4.959 1.00 98.06 195 ASN A N 1
ATOM 1390 C CA . ASN A 1 195 ? -6.871 -5.508 -6.084 1.00 98.06 195 ASN A CA 1
ATOM 1391 C C . ASN A 1 195 ? -7.813 -4.316 -6.336 1.00 98.06 195 ASN A C 1
ATOM 1393 O O . ASN A 1 195 ? -8.635 -4.363 -7.246 1.00 98.06 195 ASN A O 1
ATOM 1397 N N . GLY A 1 196 ? -7.741 -3.281 -5.497 1.00 97.06 196 GLY A N 1
ATOM 1398 C CA . GLY A 1 196 ? -8.511 -2.048 -5.620 1.00 97.06 196 GLY A CA 1
ATOM 1399 C C . GLY A 1 196 ? -7.736 -0.909 -6.285 1.00 97.06 196 GLY A C 1
ATOM 1400 O O . GLY A 1 196 ? -6.900 -1.122 -7.164 1.00 97.06 196 GLY A O 1
ATOM 1401 N N . THR A 1 197 ? -8.048 0.311 -5.858 1.00 97.44 197 THR A N 1
ATOM 1402 C CA . THR A 1 197 ? -7.388 1.547 -6.295 1.00 97.44 197 THR A CA 1
ATOM 1403 C C . THR A 1 197 ? -6.692 2.209 -5.111 1.00 97.44 197 THR A C 1
ATOM 1405 O O . THR A 1 197 ? -7.259 2.307 -4.024 1.00 97.44 197 THR A O 1
ATOM 1408 N N . HIS A 1 198 ? -5.485 2.721 -5.318 1.00 98.62 198 HIS A N 1
ATOM 1409 C CA . HIS A 1 198 ? -4.835 3.657 -4.403 1.00 98.62 198 HIS A CA 1
ATOM 1410 C C . HIS A 1 198 ? -4.857 5.051 -5.040 1.00 98.62 198 HIS A C 1
ATOM 1412 O O . HIS A 1 198 ? -4.594 5.173 -6.232 1.00 98.62 198 HIS A O 1
ATOM 1418 N N . THR A 1 199 ? -5.201 6.085 -4.271 1.00 98.44 199 THR A N 1
ATOM 1419 C CA . THR A 1 199 ? -5.215 7.496 -4.695 1.00 98.44 199 THR A CA 1
ATOM 1420 C C . THR A 1 199 ? -4.641 8.402 -3.604 1.00 98.44 199 THR A C 1
ATOM 1422 O O . THR A 1 199 ? -4.523 7.985 -2.453 1.00 98.44 199 THR A O 1
ATOM 1425 N N . GLY A 1 200 ? -4.390 9.666 -3.948 1.00 97.81 200 GLY A N 1
ATOM 1426 C CA . GLY A 1 200 ? -3.861 10.683 -3.035 1.00 97.81 200 GLY A CA 1
ATOM 1427 C C . GLY A 1 200 ? -2.381 10.983 -3.290 1.00 97.81 200 GLY A C 1
ATOM 1428 O O . GLY A 1 200 ? -1.753 10.378 -4.158 1.00 97.81 200 GLY A O 1
ATOM 1429 N N . SER A 1 201 ? -1.841 11.994 -2.607 1.00 96.88 201 SER A N 1
ATOM 1430 C CA . SER A 1 201 ? -0.449 12.438 -2.788 1.00 96.88 201 SER A CA 1
ATOM 1431 C C . SER A 1 201 ? 0.540 11.781 -1.820 1.00 96.88 201 SER A C 1
ATOM 1433 O O . SER A 1 201 ? 1.730 12.084 -1.878 1.00 96.88 201 SER A O 1
ATOM 1435 N N . GLY A 1 202 ? 0.054 10.928 -0.919 1.00 98.06 202 GLY A N 1
ATOM 1436 C CA . GLY A 1 202 ? 0.836 10.170 0.048 1.00 98.06 202 GLY A CA 1
ATOM 1437 C C . GLY A 1 202 ? 1.437 8.911 -0.571 1.00 98.06 202 GLY A C 1
ATOM 1438 O O . GLY A 1 202 ? 1.743 8.898 -1.760 1.00 98.06 202 GLY A O 1
ATOM 1439 N N . SER A 1 203 ? 1.668 7.857 0.216 1.00 98.44 203 SER A N 1
ATOM 1440 C CA . SER A 1 203 ? 2.294 6.626 -0.296 1.00 98.44 203 SER A CA 1
ATOM 1441 C C . SER A 1 203 ? 1.941 5.383 0.515 1.00 98.44 203 SER A C 1
ATOM 1443 O O . SER A 1 203 ? 1.837 5.436 1.744 1.00 98.44 203 SER A O 1
ATOM 1445 N N . ILE A 1 204 ? 1.852 4.236 -0.166 1.00 98.88 204 ILE A N 1
ATOM 1446 C CA . ILE A 1 204 ? 2.000 2.928 0.481 1.00 98.88 204 ILE A CA 1
ATOM 1447 C C . ILE A 1 204 ? 3.504 2.653 0.602 1.00 98.88 204 ILE A C 1
ATOM 1449 O O . ILE A 1 204 ? 4.208 2.545 -0.403 1.00 98.88 204 ILE A O 1
ATOM 1453 N N . THR A 1 205 ? 4.008 2.543 1.831 1.00 98.88 205 THR A N 1
ATOM 1454 C CA . THR A 1 205 ? 5.437 2.339 2.114 1.00 98.88 205 THR A CA 1
ATOM 1455 C C . THR A 1 205 ? 5.698 0.943 2.658 1.00 98.88 205 THR A C 1
ATOM 1457 O O . THR A 1 205 ? 5.212 0.576 3.723 1.00 98.88 205 THR A O 1
ATOM 1460 N N . LEU A 1 206 ? 6.513 0.176 1.943 1.00 98.94 206 LEU A N 1
ATOM 1461 C CA . LEU A 1 206 ? 6.987 -1.147 2.331 1.00 98.94 206 LEU A CA 1
ATOM 1462 C C . LEU A 1 206 ? 8.221 -0.989 3.225 1.00 98.94 206 LEU A C 1
ATOM 1464 O O . LEU A 1 206 ? 9.264 -0.542 2.746 1.00 98.94 206 LEU A O 1
ATOM 1468 N N . ALA A 1 207 ? 8.091 -1.310 4.512 1.00 98.62 207 ALA A N 1
ATOM 1469 C CA . ALA A 1 207 ? 9.139 -1.105 5.519 1.00 98.62 207 ALA A CA 1
ATOM 1470 C C . ALA A 1 207 ? 9.361 -2.328 6.429 1.00 98.62 207 ALA A C 1
ATOM 1472 O O . ALA A 1 207 ? 9.747 -2.191 7.588 1.00 98.62 207 ALA A O 1
ATOM 1473 N N . GLY A 1 208 ? 9.074 -3.528 5.921 1.00 98.38 208 GLY A N 1
ATOM 1474 C CA . GLY A 1 208 ? 9.306 -4.782 6.633 1.00 98.38 208 GLY A CA 1
ATOM 1475 C C . GLY A 1 208 ? 10.788 -5.110 6.829 1.00 98.38 208 GLY A C 1
ATOM 1476 O O . GLY A 1 208 ? 11.679 -4.414 6.348 1.00 98.38 208 GLY A O 1
ATOM 1477 N N . THR A 1 209 ? 11.050 -6.213 7.530 1.00 97.75 209 THR A N 1
ATOM 1478 C CA . THR A 1 209 ? 12.406 -6.747 7.777 1.00 97.75 209 THR A CA 1
ATOM 1479 C C . THR A 1 209 ? 12.717 -8.011 6.972 1.00 97.75 209 THR A C 1
ATOM 1481 O O . THR A 1 209 ? 13.858 -8.467 6.936 1.00 97.75 209 THR A O 1
ATOM 1484 N N . VAL A 1 210 ? 11.703 -8.580 6.321 1.00 98.25 210 VAL A N 1
ATOM 1485 C CA . VAL A 1 210 ? 11.785 -9.736 5.418 1.00 98.25 210 VAL A CA 1
ATOM 1486 C C . VAL A 1 210 ? 11.331 -9.318 4.025 1.00 98.25 210 VAL A C 1
ATOM 1488 O O . VAL A 1 210 ? 10.649 -8.303 3.895 1.00 98.25 210 VAL A O 1
ATOM 1491 N N . GLN A 1 211 ? 11.670 -10.084 2.982 1.00 98.62 211 GLN A N 1
ATOM 1492 C CA . GLN A 1 211 ? 11.239 -9.746 1.623 1.00 98.62 211 GLN A CA 1
ATOM 1493 C C . GLN A 1 211 ? 9.705 -9.728 1.533 1.00 98.62 211 GLN A C 1
ATOM 1495 O O . GLN A 1 211 ? 9.058 -10.778 1.593 1.00 98.62 211 GLN A O 1
ATOM 1500 N N . GLN A 1 212 ? 9.129 -8.540 1.352 1.00 98.81 212 GLN A N 1
ATOM 1501 C CA . GLN A 1 212 ? 7.678 -8.367 1.294 1.00 98.81 212 GLN A CA 1
ATOM 1502 C C . GLN A 1 212 ? 7.131 -8.860 -0.045 1.00 98.81 212 GLN A C 1
ATOM 1504 O O . GLN A 1 212 ? 7.713 -8.623 -1.102 1.00 98.81 212 GLN A O 1
ATOM 1509 N N . GLN A 1 213 ? 5.994 -9.541 -0.005 1.00 98.81 213 GLN A N 1
ATOM 1510 C CA . GLN A 1 213 ? 5.299 -10.031 -1.188 1.00 98.81 213 GLN A CA 1
ATOM 1511 C C . GLN A 1 213 ? 4.163 -9.072 -1.553 1.00 98.81 213 GLN A C 1
ATOM 1513 O O . GLN A 1 213 ? 3.356 -8.693 -0.700 1.00 98.81 213 GLN A O 1
ATOM 1518 N N . LEU A 1 214 ? 4.105 -8.691 -2.827 1.00 98.81 214 LEU A N 1
ATOM 1519 C CA . LEU A 1 214 ? 3.037 -7.883 -3.408 1.00 98.81 214 LEU A CA 1
ATOM 1520 C C . LEU A 1 214 ? 2.176 -8.774 -4.302 1.00 98.81 214 LEU A C 1
ATOM 1522 O O . LEU A 1 214 ? 2.683 -9.389 -5.244 1.00 98.81 214 LEU A O 1
ATOM 1526 N N . PHE A 1 215 ? 0.888 -8.854 -3.990 1.00 98.62 215 PHE A N 1
ATOM 1527 C CA . PHE A 1 215 ? -0.113 -9.629 -4.718 1.00 98.62 215 PHE A CA 1
ATOM 1528 C C . PHE A 1 215 ? -1.188 -8.719 -5.309 1.00 98.62 215 PHE A C 1
ATOM 1530 O O . PHE A 1 215 ? -1.417 -7.609 -4.825 1.00 98.62 215 PHE A O 1
ATOM 1537 N N . GLY A 1 216 ? -1.916 -9.252 -6.289 1.00 97.44 216 GLY A N 1
ATOM 1538 C CA . GLY A 1 216 ? -3.010 -8.551 -6.953 1.00 97.44 216 GLY A CA 1
ATOM 1539 C C . GLY A 1 216 ? -2.541 -7.620 -8.068 1.00 97.44 216 GLY A C 1
ATOM 1540 O O . GLY A 1 216 ? -1.348 -7.461 -8.313 1.00 97.44 216 GLY A O 1
ATOM 1541 N N . THR A 1 217 ? -3.509 -7.052 -8.782 1.00 95.44 217 THR A N 1
ATOM 1542 C CA . THR A 1 217 ? -3.292 -6.246 -9.999 1.00 95.44 217 THR A CA 1
ATOM 1543 C C . THR A 1 217 ? -3.811 -4.814 -9.862 1.00 95.44 217 THR A C 1
ATOM 1545 O O . THR A 1 217 ? -4.058 -4.143 -10.863 1.00 95.44 217 THR A O 1
ATOM 1548 N N . GLY A 1 218 ? -4.047 -4.361 -8.630 1.00 96.88 218 GLY A N 1
ATOM 1549 C CA . GLY A 1 218 ? -4.467 -2.998 -8.329 1.00 96.88 218 GLY A CA 1
ATOM 1550 C C . GLY A 1 218 ? -3.411 -1.968 -8.729 1.00 96.88 218 GLY A C 1
ATOM 1551 O O . GLY A 1 218 ? -2.225 -2.274 -8.884 1.00 96.88 218 GLY A O 1
ATOM 1552 N N . THR A 1 219 ? -3.850 -0.724 -8.886 1.00 97.44 219 THR A N 1
ATOM 1553 C CA . THR A 1 219 ? -2.977 0.384 -9.291 1.00 97.44 219 THR A CA 1
ATOM 1554 C C . THR A 1 219 ? -2.523 1.166 -8.071 1.00 97.44 219 THR A C 1
ATOM 1556 O O . THR A 1 219 ? -3.347 1.736 -7.356 1.00 97.44 219 THR A O 1
ATOM 1559 N N . TYR A 1 220 ? -1.211 1.230 -7.853 1.00 98.69 220 TYR A N 1
ATOM 1560 C CA . TYR A 1 220 ? -0.605 2.076 -6.828 1.00 98.69 220 TYR A CA 1
ATOM 1561 C C . TYR A 1 220 ? -0.545 3.525 -7.310 1.00 98.69 220 TYR A C 1
ATOM 1563 O O . TYR A 1 220 ? -0.076 3.769 -8.422 1.00 98.69 220 TYR A O 1
ATOM 1571 N N . GLN A 1 221 ? -0.949 4.492 -6.482 1.00 98.56 221 GLN A N 1
ATOM 1572 C CA . GLN A 1 221 ? -0.698 5.896 -6.799 1.00 98.56 221 GLN A CA 1
ATOM 1573 C C . GLN A 1 221 ? 0.767 6.222 -6.545 1.00 98.56 221 GLN A C 1
ATOM 1575 O O . GLN A 1 221 ? 1.475 6.552 -7.482 1.00 98.56 221 GLN A O 1
ATOM 1580 N N . ASN A 1 222 ? 1.260 6.033 -5.325 1.00 98.75 222 ASN A N 1
ATOM 1581 C CA . ASN A 1 222 ? 2.689 6.085 -5.027 1.00 98.75 222 ASN A CA 1
ATOM 1582 C C . ASN A 1 222 ? 3.075 4.858 -4.201 1.00 98.75 222 ASN A C 1
ATOM 1584 O O . ASN A 1 222 ? 2.334 4.433 -3.312 1.00 98.75 222 ASN A O 1
ATOM 1588 N N . LEU A 1 223 ? 4.238 4.293 -4.506 1.00 98.88 223 LEU A N 1
ATOM 1589 C CA . LEU A 1 223 ? 4.769 3.120 -3.823 1.00 98.88 223 LEU A CA 1
ATOM 1590 C C . LEU A 1 223 ? 6.199 3.416 -3.390 1.00 98.88 223 LEU A C 1
ATOM 1592 O O . LEU A 1 223 ? 7.041 3.746 -4.223 1.00 98.88 223 LEU A O 1
ATOM 1596 N N . THR A 1 224 ? 6.489 3.267 -2.104 1.00 98.94 224 THR A N 1
ATOM 1597 C CA . THR A 1 224 ? 7.845 3.412 -1.568 1.00 98.94 224 THR A CA 1
ATOM 1598 C C . THR A 1 224 ? 8.359 2.058 -1.099 1.00 98.94 224 THR A C 1
ATOM 1600 O O . THR A 1 224 ? 7.738 1.421 -0.253 1.00 98.94 224 THR A O 1
ATOM 1603 N N . LEU A 1 225 ? 9.516 1.628 -1.602 1.00 98.88 225 LEU A N 1
ATOM 1604 C CA . LEU A 1 225 ? 10.251 0.478 -1.084 1.00 98.88 225 LEU A CA 1
ATOM 1605 C C . LEU A 1 225 ? 11.375 0.959 -0.162 1.00 98.88 225 LEU A C 1
ATOM 1607 O O . LEU A 1 225 ? 12.359 1.547 -0.614 1.00 98.88 225 LEU A O 1
ATOM 1611 N N . ASN A 1 226 ? 11.228 0.700 1.134 1.00 98.75 226 ASN A N 1
ATOM 1612 C CA . ASN A 1 226 ? 12.214 0.998 2.165 1.00 98.75 226 ASN A CA 1
ATOM 1613 C C . ASN A 1 226 ? 12.484 -0.245 3.027 1.00 98.75 226 ASN A C 1
ATOM 1615 O O . ASN A 1 226 ? 12.277 -0.244 4.238 1.00 98.75 226 ASN A O 1
ATOM 1619 N N . ASN A 1 227 ? 12.925 -1.322 2.383 1.00 98.62 227 ASN A N 1
ATOM 1620 C CA . ASN A 1 227 ? 13.169 -2.605 3.030 1.00 98.62 227 ASN A CA 1
ATOM 1621 C C . ASN A 1 227 ? 14.418 -3.235 2.414 1.00 98.62 227 ASN A C 1
ATOM 1623 O O . ASN A 1 227 ? 14.409 -3.592 1.240 1.00 98.62 227 ASN A O 1
ATOM 1627 N N . SER A 1 228 ? 15.488 -3.399 3.195 1.00 98.06 228 SER A N 1
ATOM 1628 C CA . SER A 1 228 ? 16.761 -3.951 2.709 1.00 98.06 228 SER A CA 1
ATOM 1629 C C . SER A 1 228 ? 16.658 -5.395 2.203 1.00 98.06 228 SER A C 1
ATOM 1631 O O . SER A 1 228 ? 17.439 -5.782 1.336 1.00 98.06 228 SER A O 1
ATOM 1633 N N . ALA A 1 229 ? 15.687 -6.178 2.684 1.00 98.56 229 ALA A N 1
ATOM 1634 C CA . ALA A 1 229 ? 15.385 -7.511 2.157 1.00 98.56 229 ALA A CA 1
ATOM 1635 C C . ALA A 1 229 ? 14.619 -7.463 0.816 1.00 98.56 229 ALA A C 1
ATOM 1637 O O . ALA A 1 229 ? 14.470 -8.484 0.139 1.00 98.56 229 ALA A O 1
ATOM 1638 N N . GLY A 1 230 ? 14.165 -6.276 0.407 1.00 98.69 230 GLY A N 1
ATOM 1639 C CA . GLY A 1 230 ? 13.470 -6.013 -0.845 1.00 98.69 230 GLY A CA 1
ATOM 1640 C C . GLY A 1 230 ? 11.981 -6.352 -0.812 1.00 98.69 230 GLY A C 1
ATOM 1641 O O . GLY A 1 230 ? 11.399 -6.690 0.220 1.00 98.69 230 GLY A O 1
ATOM 1642 N N . ALA A 1 231 ? 11.361 -6.276 -1.984 1.00 98.88 231 ALA A N 1
ATOM 1643 C CA . ALA A 1 231 ? 9.991 -6.718 -2.209 1.00 98.88 231 ALA A CA 1
ATOM 1644 C C . ALA A 1 231 ? 9.897 -7.496 -3.520 1.00 98.88 231 ALA A C 1
ATOM 1646 O O . ALA A 1 231 ? 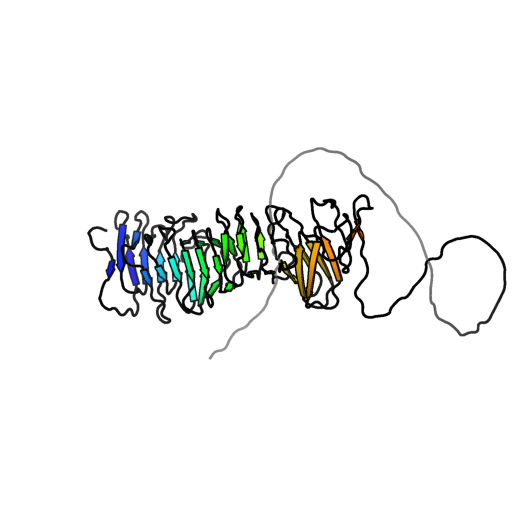10.678 -7.253 -4.437 1.00 98.88 231 ALA A O 1
ATOM 1647 N N . LYS A 1 232 ? 8.938 -8.416 -3.618 1.00 98.75 232 LYS A N 1
ATOM 1648 C CA . LYS A 1 232 ? 8.674 -9.203 -4.821 1.00 98.75 232 LYS A CA 1
ATOM 1649 C C . LYS A 1 232 ? 7.235 -9.014 -5.283 1.00 98.75 232 LYS A C 1
ATOM 1651 O O . LYS A 1 232 ? 6.304 -9.199 -4.503 1.00 98.75 232 LYS A O 1
ATOM 1656 N N . THR A 1 233 ? 7.052 -8.694 -6.559 1.00 98.62 233 THR A N 1
ATOM 1657 C CA . THR A 1 233 ? 5.725 -8.714 -7.192 1.00 98.62 233 THR A CA 1
ATOM 1658 C C . THR A 1 233 ? 5.376 -10.135 -7.631 1.00 98.62 233 THR A C 1
ATOM 1660 O O . THR A 1 233 ? 6.208 -10.843 -8.200 1.00 98.62 233 THR A O 1
ATOM 1663 N N . ASN A 1 234 ? 4.144 -10.559 -7.362 1.00 98.38 234 ASN A N 1
ATOM 1664 C CA . ASN A 1 234 ? 3.614 -11.872 -7.747 1.00 98.38 234 ASN A CA 1
ATOM 1665 C C . ASN A 1 234 ? 2.591 -11.780 -8.893 1.00 98.38 234 ASN A C 1
ATOM 1667 O O . ASN A 1 234 ? 1.971 -12.778 -9.248 1.00 98.38 234 ASN A O 1
ATOM 1671 N N . ALA A 1 235 ? 2.416 -10.588 -9.460 1.00 97.62 235 ALA A N 1
ATOM 1672 C CA . ALA A 1 235 ? 1.589 -10.309 -10.623 1.00 97.62 235 ALA A CA 1
ATOM 1673 C C . ALA A 1 235 ? 2.080 -9.027 -11.309 1.00 97.62 235 ALA A C 1
ATOM 1675 O O . ALA A 1 235 ? 2.898 -8.278 -10.761 1.00 97.62 235 ALA A O 1
ATOM 1676 N N . ASN A 1 236 ? 1.540 -8.752 -12.496 1.00 98.19 236 ASN A N 1
ATOM 1677 C CA . ASN A 1 236 ? 1.744 -7.473 -13.164 1.00 98.19 236 ASN A CA 1
ATOM 1678 C C . ASN A 1 236 ? 1.313 -6.321 -12.251 1.00 98.19 236 ASN A C 1
ATOM 1680 O O . ASN A 1 236 ? 0.211 -6.326 -11.703 1.00 98.19 236 ASN A O 1
ATOM 1684 N N . THR A 1 237 ? 2.196 -5.340 -12.099 1.00 98.38 237 THR A N 1
ATOM 1685 C CA . THR A 1 237 ? 2.038 -4.232 -11.154 1.00 98.38 237 THR A CA 1
ATOM 1686 C C . THR A 1 237 ? 2.028 -2.909 -11.907 1.00 98.38 237 THR A C 1
ATOM 1688 O O . THR A 1 237 ? 2.879 -2.670 -12.765 1.00 98.38 237 THR A O 1
ATOM 1691 N N . THR A 1 238 ? 1.095 -2.023 -11.560 1.00 98.69 238 THR A N 1
ATOM 1692 C CA . THR A 1 238 ? 1.020 -0.667 -12.120 1.00 98.69 238 THR A CA 1
ATOM 1693 C C . THR A 1 238 ? 1.273 0.368 -11.030 1.00 98.69 238 THR A C 1
ATOM 1695 O O . THR A 1 238 ? 0.631 0.329 -9.979 1.00 98.69 238 THR A O 1
ATOM 1698 N N . VAL A 1 239 ? 2.175 1.315 -11.297 1.00 98.81 239 VAL A N 1
ATOM 1699 C CA . VAL A 1 239 ? 2.399 2.506 -10.466 1.00 98.81 239 VAL A CA 1
ATOM 1700 C C . VAL A 1 239 ? 2.065 3.744 -11.294 1.00 98.81 239 VAL A C 1
ATOM 1702 O O . VAL A 1 239 ? 2.709 4.028 -12.308 1.00 98.81 239 VAL A O 1
ATOM 1705 N N . ALA A 1 240 ? 1.028 4.464 -10.874 1.00 98.62 240 ALA A N 1
ATOM 1706 C CA . ALA A 1 240 ? 0.480 5.592 -11.612 1.00 98.62 240 ALA A CA 1
ATOM 1707 C C . ALA A 1 240 ? 1.145 6.937 -11.305 1.00 98.62 240 ALA A C 1
ATOM 1709 O O . ALA A 1 240 ? 1.160 7.816 -12.162 1.00 98.62 240 ALA A O 1
ATOM 1710 N N . GLY A 1 241 ? 1.688 7.099 -10.102 1.00 98.50 241 GLY A N 1
ATOM 1711 C CA . GLY A 1 241 ? 2.478 8.245 -9.653 1.00 98.50 241 GLY A CA 1
ATOM 1712 C C . GLY A 1 241 ? 3.957 7.879 -9.577 1.00 98.50 241 GLY A C 1
ATOM 1713 O O . GLY A 1 241 ? 4.577 7.615 -10.605 1.00 98.50 241 GLY A O 1
ATOM 1714 N N . VAL A 1 242 ? 4.558 7.907 -8.390 1.00 98.75 242 VAL A N 1
ATOM 1715 C CA . VAL A 1 242 ? 6.006 7.705 -8.216 1.00 98.75 242 VAL A CA 1
ATOM 1716 C C . VAL A 1 242 ? 6.300 6.386 -7.504 1.00 98.75 242 VAL A C 1
ATOM 1718 O O . VAL A 1 242 ? 5.774 6.107 -6.425 1.00 98.75 242 VAL A O 1
ATOM 1721 N N . LEU A 1 243 ? 7.197 5.591 -8.094 1.00 98.94 243 LEU A N 1
ATOM 1722 C CA . LEU A 1 243 ? 7.865 4.483 -7.417 1.00 98.94 243 LEU A CA 1
ATOM 1723 C C . LEU A 1 243 ? 9.149 5.004 -6.760 1.00 98.94 243 LEU A C 1
ATOM 1725 O O . LEU A 1 243 ? 10.095 5.377 -7.447 1.00 98.94 243 LEU A O 1
ATOM 1729 N N . THR A 1 244 ? 9.225 5.014 -5.436 1.00 98.88 244 THR A N 1
ATOM 1730 C CA . THR A 1 244 ? 10.436 5.426 -4.714 1.00 98.88 244 THR A CA 1
ATOM 1731 C C . THR A 1 244 ? 11.195 4.200 -4.227 1.00 98.88 244 THR A C 1
ATOM 1733 O O . THR A 1 244 ? 10.685 3.442 -3.406 1.00 98.88 244 THR A O 1
ATOM 1736 N N . LEU A 1 245 ? 12.426 4.006 -4.701 1.00 98.75 245 LEU A N 1
ATOM 1737 C CA . LEU A 1 245 ? 13.330 2.984 -4.173 1.00 98.75 245 LEU A CA 1
ATOM 1738 C C . LEU A 1 245 ? 14.255 3.641 -3.149 1.00 98.75 245 LEU A C 1
ATOM 1740 O O . LEU A 1 245 ? 15.261 4.244 -3.514 1.00 98.75 245 LEU A O 1
ATOM 1744 N N . THR A 1 246 ? 13.913 3.546 -1.869 1.00 98.38 246 THR A N 1
ATOM 1745 C CA . THR A 1 246 ? 14.741 4.074 -0.775 1.00 98.38 246 THR A CA 1
ATOM 1746 C C . THR A 1 246 ? 15.823 3.071 -0.392 1.00 98.38 246 THR A C 1
ATOM 1748 O O . THR A 1 246 ? 16.997 3.432 -0.288 1.00 98.38 246 THR A O 1
ATOM 1751 N N . ASN A 1 247 ? 15.438 1.804 -0.221 1.00 96.06 247 ASN A N 1
ATOM 1752 C CA . ASN A 1 247 ? 16.336 0.720 0.163 1.00 96.06 247 ASN A CA 1
ATOM 1753 C C . ASN A 1 247 ? 15.783 -0.631 -0.309 1.00 96.06 247 ASN A C 1
ATOM 1755 O O . ASN A 1 247 ? 14.594 -0.889 -0.130 1.00 96.06 247 ASN A O 1
ATOM 1759 N N . GLY A 1 248 ? 16.653 -1.479 -0.860 1.00 98.00 248 GLY A N 1
ATOM 1760 C CA . GLY A 1 248 ? 16.324 -2.821 -1.335 1.00 98.00 248 GLY A CA 1
ATOM 1761 C C . GLY A 1 248 ? 15.953 -2.924 -2.813 1.00 98.00 248 GLY A C 1
ATOM 1762 O O . GLY A 1 248 ? 15.784 -1.936 -3.531 1.00 98.00 248 GLY A O 1
ATOM 1763 N N . ILE A 1 249 ? 15.831 -4.172 -3.261 1.00 98.81 249 ILE A N 1
ATOM 1764 C CA . ILE A 1 249 ? 15.500 -4.540 -4.640 1.00 98.81 249 ILE A CA 1
ATOM 1765 C C . ILE A 1 249 ? 13.990 -4.759 -4.762 1.00 98.81 249 ILE A C 1
ATOM 1767 O O . ILE A 1 249 ? 13.415 -5.522 -3.982 1.00 98.81 249 ILE A O 1
ATOM 1771 N N . LEU A 1 250 ? 13.366 -4.145 -5.771 1.00 98.88 250 LEU A N 1
ATOM 1772 C CA . LEU A 1 250 ? 12.029 -4.533 -6.220 1.00 98.88 250 LEU A CA 1
ATOM 1773 C C . LEU A 1 250 ? 12.168 -5.637 -7.273 1.00 98.88 250 LEU A C 1
ATOM 1775 O O . LEU A 1 250 ? 12.514 -5.375 -8.423 1.00 98.88 250 LEU A O 1
ATOM 1779 N N . ASP A 1 251 ? 11.925 -6.878 -6.876 1.00 98.81 251 ASP A N 1
ATOM 1780 C CA . ASP A 1 251 ? 11.962 -8.041 -7.753 1.00 98.81 251 ASP A CA 1
ATOM 1781 C C . ASP A 1 251 ? 10.627 -8.202 -8.485 1.00 98.81 251 ASP A C 1
ATOM 1783 O O . ASP A 1 251 ? 9.587 -8.491 -7.885 1.00 98.81 251 ASP A O 1
ATOM 1787 N N . ILE A 1 252 ? 10.648 -8.001 -9.797 1.00 98.75 252 ILE A N 1
ATOM 1788 C CA . ILE A 1 252 ? 9.476 -8.184 -10.651 1.00 98.75 252 ILE A CA 1
ATOM 1789 C C . ILE A 1 252 ? 9.459 -9.549 -11.336 1.00 98.75 252 ILE A C 1
ATOM 1791 O O . ILE A 1 252 ? 8.458 -9.907 -11.950 1.00 98.75 252 ILE A O 1
ATOM 1795 N N . GLY A 1 253 ? 10.523 -10.347 -11.204 1.00 98.12 253 GLY A N 1
ATOM 1796 C CA . GLY A 1 253 ? 10.642 -11.627 -11.888 1.00 98.12 253 GLY A CA 1
ATOM 1797 C C . GLY A 1 253 ? 10.379 -11.484 -13.391 1.00 98.12 253 GLY A C 1
ATOM 1798 O O . GLY A 1 253 ? 11.037 -10.694 -14.067 1.00 98.12 253 GLY A O 1
ATOM 1799 N N . SER A 1 254 ? 9.419 -12.255 -13.900 1.00 97.69 254 SER A N 1
ATOM 1800 C CA . SER A 1 254 ? 8.955 -12.196 -15.291 1.00 97.69 254 SER A CA 1
ATOM 1801 C C . SER A 1 254 ? 7.755 -11.261 -15.504 1.00 97.69 254 SER A C 1
ATOM 1803 O O . SER A 1 254 ? 7.337 -11.064 -16.648 1.00 97.69 254 SER A O 1
ATOM 1805 N N . ASN A 1 255 ? 7.207 -10.676 -14.432 1.00 98.44 255 ASN A N 1
ATOM 1806 C CA . ASN A 1 255 ? 6.034 -9.805 -14.480 1.00 98.44 255 ASN A CA 1
ATOM 1807 C C . ASN A 1 255 ? 6.349 -8.449 -15.124 1.00 98.44 255 ASN A C 1
ATOM 1809 O O . ASN A 1 255 ? 7.497 -8.000 -15.176 1.00 98.44 255 ASN A O 1
ATOM 1813 N N . LEU A 1 256 ? 5.298 -7.776 -15.591 1.00 98.50 256 LEU A N 1
ATOM 1814 C CA . LEU A 1 256 ? 5.361 -6.395 -16.054 1.00 98.50 256 LEU A CA 1
ATOM 1815 C C . LEU A 1 256 ? 5.256 -5.431 -14.874 1.00 98.50 256 LEU A C 1
ATOM 1817 O O . LEU A 1 256 ? 4.291 -5.485 -14.107 1.00 98.50 256 LEU A O 1
ATOM 1821 N N . LEU A 1 257 ? 6.183 -4.479 -14.808 1.00 98.81 257 LEU A N 1
ATOM 1822 C CA . LEU A 1 257 ? 6.002 -3.244 -14.052 1.00 98.81 257 LEU A CA 1
ATOM 1823 C C . LEU A 1 257 ? 5.656 -2.107 -15.015 1.00 98.81 257 LEU A C 1
ATOM 1825 O O . LEU A 1 257 ? 6.477 -1.724 -15.848 1.00 98.81 257 LEU A O 1
ATOM 1829 N N . SER A 1 258 ? 4.448 -1.563 -14.893 1.00 98.75 258 SER A N 1
ATOM 1830 C CA . SER A 1 258 ? 3.969 -0.443 -15.705 1.00 98.75 258 SER A CA 1
ATOM 1831 C C . SER A 1 258 ? 4.021 0.865 -14.915 1.00 98.75 258 SER A C 1
ATOM 1833 O O . SER A 1 258 ? 3.357 1.010 -13.890 1.00 98.75 258 SER A O 1
ATOM 1835 N N . LEU A 1 259 ? 4.800 1.826 -15.404 1.00 98.88 259 LEU A N 1
ATOM 1836 C CA . LEU A 1 259 ? 4.930 3.177 -14.864 1.00 98.88 259 LEU A CA 1
ATOM 1837 C C . LEU A 1 259 ? 4.158 4.137 -15.768 1.00 98.88 259 LEU A C 1
ATOM 1839 O O . LEU A 1 259 ? 4.642 4.502 -16.845 1.00 98.88 259 LEU A O 1
ATOM 1843 N N . THR A 1 260 ? 2.958 4.541 -15.353 1.00 98.62 260 THR A N 1
ATOM 1844 C CA . THR A 1 260 ? 2.103 5.387 -16.206 1.00 98.62 260 THR A CA 1
ATOM 1845 C C . THR A 1 260 ? 2.357 6.879 -16.019 1.00 98.62 260 THR A C 1
ATOM 1847 O O . THR A 1 260 ? 1.960 7.669 -16.873 1.00 98.62 260 THR A O 1
ATOM 1850 N N . ASN A 1 261 ? 3.054 7.272 -14.950 1.00 98.25 261 ASN A N 1
ATOM 1851 C CA . ASN A 1 261 ? 3.538 8.636 -14.768 1.00 98.25 261 ASN A CA 1
ATOM 1852 C C . ASN A 1 261 ? 4.522 8.995 -15.887 1.00 98.25 261 ASN A C 1
ATOM 1854 O O . ASN A 1 261 ? 5.553 8.341 -16.056 1.00 98.25 261 ASN A O 1
ATOM 1858 N N . THR A 1 262 ? 4.217 10.042 -16.649 1.00 98.12 262 THR A N 1
ATOM 1859 C CA . THR A 1 262 ? 5.026 10.500 -17.786 1.00 98.12 262 THR A CA 1
ATOM 1860 C C . THR A 1 262 ? 6.265 11.291 -17.371 1.00 98.12 262 THR A C 1
ATOM 1862 O O . THR A 1 262 ? 7.184 11.405 -18.177 1.00 98.12 262 THR A O 1
ATOM 1865 N N . SER A 1 263 ? 6.362 11.732 -16.113 1.00 97.31 263 SER A N 1
ATOM 1866 C CA . SER A 1 263 ? 7.524 12.455 -15.582 1.00 97.31 263 SER A CA 1
ATOM 1867 C C . SER A 1 263 ? 8.832 11.661 -15.697 1.00 97.31 263 SER A C 1
ATOM 1869 O O . SER A 1 263 ? 8.851 10.429 -15.593 1.00 97.31 263 SER A O 1
ATOM 1871 N N . GLU A 1 264 ? 9.948 12.377 -15.835 1.00 96.31 264 GLU A N 1
ATOM 1872 C CA . GLU A 1 264 ? 11.310 11.835 -15.722 1.00 96.31 264 GLU A CA 1
ATOM 1873 C C . GLU A 1 264 ? 11.591 11.271 -14.318 1.00 96.31 264 GLU A C 1
ATOM 1875 O O . GLU A 1 264 ? 12.403 10.365 -14.148 1.00 96.31 264 GLU A O 1
ATOM 1880 N N . THR A 1 265 ? 10.859 11.758 -13.313 1.00 95.94 265 THR A N 1
ATOM 1881 C CA . THR A 1 265 ? 10.952 11.345 -11.905 1.00 95.94 265 THR A CA 1
ATOM 1882 C C . THR A 1 265 ? 9.938 10.266 -11.515 1.00 95.94 265 THR A C 1
ATOM 1884 O O . THR A 1 265 ? 9.653 10.085 -10.334 1.00 95.94 265 THR A O 1
ATOM 1887 N N . ALA A 1 266 ? 9.386 9.518 -12.482 1.00 98.25 266 ALA A N 1
ATOM 1888 C CA . ALA A 1 266 ? 8.462 8.412 -12.190 1.00 98.25 266 ALA A CA 1
ATOM 1889 C C . ALA A 1 266 ? 9.084 7.314 -11.305 1.00 98.25 266 ALA A C 1
ATOM 1891 O O . ALA A 1 266 ? 8.355 6.582 -10.635 1.00 98.25 266 ALA A O 1
ATOM 1892 N N . ILE A 1 267 ? 10.420 7.215 -11.286 1.00 98.69 267 ILE A N 1
ATOM 1893 C CA . ILE A 1 267 ? 11.161 6.499 -10.248 1.00 98.69 267 ILE A CA 1
ATOM 1894 C C . ILE A 1 267 ? 12.052 7.488 -9.496 1.00 98.69 267 ILE A C 1
ATOM 1896 O O . ILE A 1 267 ? 12.824 8.226 -10.108 1.00 98.69 267 ILE A O 1
ATOM 1900 N N . ALA A 1 268 ? 11.981 7.459 -8.169 1.00 98.25 268 ALA A N 1
ATOM 1901 C CA . ALA A 1 268 ? 12.796 8.268 -7.268 1.00 98.25 268 ALA A CA 1
ATOM 1902 C C . ALA A 1 268 ? 13.713 7.399 -6.387 1.00 98.25 268 ALA A C 1
ATOM 1904 O O . ALA A 1 268 ? 13.595 6.173 -6.351 1.00 98.25 268 ALA A O 1
ATOM 1905 N N . GLY A 1 269 ? 14.627 8.050 -5.656 1.00 96.81 269 GLY A N 1
ATOM 1906 C CA . GLY A 1 269 ? 15.521 7.389 -4.697 1.00 96.81 269 GLY A CA 1
ATOM 1907 C C . GLY A 1 269 ? 16.937 7.095 -5.205 1.00 96.81 269 GLY A C 1
ATOM 1908 O O . GLY A 1 269 ? 17.629 6.246 -4.645 1.00 96.81 269 GLY A O 1
ATOM 1909 N N . ALA A 1 270 ? 17.397 7.799 -6.244 1.00 93.31 270 ALA A N 1
ATOM 1910 C CA . ALA A 1 270 ? 18.791 7.761 -6.694 1.00 93.31 270 ALA A CA 1
ATOM 1911 C C . ALA A 1 270 ? 19.787 8.125 -5.557 1.00 93.31 270 ALA A C 1
ATOM 1913 O O . ALA A 1 270 ? 19.403 8.824 -4.619 1.00 93.31 270 ALA A O 1
ATOM 1914 N N . PRO A 1 271 ? 21.061 7.684 -5.616 1.00 95.62 271 PRO A N 1
ATOM 1915 C CA . PRO A 1 271 ? 21.674 6.853 -6.657 1.00 95.62 271 PRO A CA 1
ATOM 1916 C C . PRO A 1 271 ? 21.228 5.390 -6.572 1.00 95.62 271 PRO A C 1
ATOM 1918 O O . PRO A 1 271 ? 21.064 4.862 -5.476 1.00 95.62 271 PRO A O 1
ATOM 1921 N N . PHE A 1 272 ? 21.053 4.738 -7.721 1.00 95.88 272 PHE A N 1
ATOM 1922 C CA . PHE A 1 272 ? 20.688 3.319 -7.835 1.00 95.88 272 PHE A CA 1
ATOM 1923 C C . PHE A 1 272 ? 21.929 2.442 -8.041 1.00 95.88 272 PHE A C 1
ATOM 1925 O O . PHE A 1 272 ? 22.945 2.920 -8.547 1.00 95.88 272 PHE A O 1
ATOM 1932 N N . ASN A 1 273 ? 21.852 1.173 -7.640 1.00 91.88 273 ASN A N 1
ATOM 1933 C CA . ASN A 1 273 ? 22.956 0.209 -7.714 1.00 91.88 273 ASN A CA 1
ATOM 1934 C C . ASN A 1 273 ? 22.432 -1.240 -7.598 1.00 91.88 273 ASN A C 1
ATOM 1936 O O . ASN A 1 273 ? 21.225 -1.473 -7.583 1.00 91.88 273 ASN A O 1
ATOM 1940 N N . SER A 1 274 ? 23.331 -2.221 -7.479 1.00 92.31 274 SER A N 1
ATOM 1941 C CA . SER A 1 274 ? 22.993 -3.652 -7.393 1.00 92.31 274 SER A CA 1
ATOM 1942 C C . SER A 1 274 ? 22.145 -4.054 -6.183 1.00 92.31 274 SER A C 1
ATOM 1944 O O . SER A 1 274 ? 21.516 -5.109 -6.226 1.00 92.31 274 SER A O 1
ATOM 1946 N N . THR A 1 275 ? 22.088 -3.240 -5.124 1.00 94.56 275 THR A N 1
ATOM 1947 C CA . THR A 1 275 ? 21.243 -3.479 -3.940 1.00 94.56 275 THR A CA 1
ATOM 1948 C C . THR A 1 275 ? 19.982 -2.613 -3.920 1.00 94.56 275 THR A C 1
ATOM 1950 O O . THR A 1 275 ? 19.130 -2.791 -3.050 1.00 94.56 275 THR A O 1
ATOM 1953 N N . LYS A 1 276 ? 19.835 -1.699 -4.889 1.00 96.81 276 LYS A N 1
ATOM 1954 C CA . LYS A 1 276 ? 18.715 -0.762 -5.003 1.00 96.81 276 LYS A CA 1
ATOM 1955 C C . LYS A 1 276 ? 18.364 -0.521 -6.469 1.00 96.81 276 LYS A C 1
ATOM 1957 O O . LYS A 1 276 ? 18.825 0.441 -7.089 1.00 96.81 276 LYS A O 1
ATOM 1962 N N . MET A 1 277 ? 17.565 -1.436 -7.010 1.00 97.62 277 MET A N 1
ATOM 1963 C CA . MET A 1 277 ? 17.140 -1.484 -8.410 1.00 97.62 277 MET A CA 1
ATOM 1964 C C . MET A 1 277 ? 15.833 -2.269 -8.566 1.00 97.62 277 MET A C 1
ATOM 1966 O O . MET A 1 277 ? 15.376 -2.937 -7.637 1.00 97.62 277 MET A O 1
ATOM 1970 N N . ILE A 1 278 ? 15.267 -2.230 -9.768 1.00 98.81 278 ILE A N 1
ATOM 1971 C CA . ILE A 1 278 ? 14.238 -3.165 -10.219 1.00 98.81 278 ILE A CA 1
ATOM 1972 C C . ILE A 1 278 ? 14.938 -4.388 -10.817 1.00 98.81 278 ILE A C 1
ATOM 1974 O O . ILE A 1 278 ? 15.808 -4.250 -11.678 1.00 98.81 278 ILE A O 1
ATOM 1978 N N . ARG A 1 279 ? 14.570 -5.592 -10.381 1.00 98.44 279 ARG A N 1
ATOM 1979 C CA . ARG A 1 279 ? 15.186 -6.841 -10.844 1.00 98.44 279 ARG A CA 1
ATOM 1980 C C . ARG A 1 279 ? 14.201 -7.688 -11.635 1.00 98.44 279 ARG A C 1
ATOM 1982 O O . ARG A 1 279 ? 13.096 -7.934 -11.171 1.00 98.44 279 ARG A O 1
ATOM 1989 N N . THR A 1 280 ? 14.639 -8.168 -12.792 1.00 98.12 280 THR A N 1
ATOM 1990 C CA . THR A 1 280 ? 13.948 -9.200 -13.588 1.00 98.12 280 THR A CA 1
ATOM 1991 C C . THR A 1 280 ? 14.660 -10.549 -13.449 1.00 98.12 280 THR A C 1
ATOM 1993 O O . THR A 1 280 ? 15.763 -10.608 -12.888 1.00 98.12 280 THR A O 1
ATOM 1996 N N . THR A 1 281 ? 14.067 -11.637 -13.958 1.00 96.12 281 THR A N 1
ATOM 1997 C CA . THR A 1 281 ? 14.767 -12.938 -13.977 1.00 96.12 281 THR A CA 1
ATOM 1998 C C . THR A 1 281 ? 15.920 -12.974 -14.979 1.00 96.12 281 THR A C 1
ATOM 2000 O O . THR A 1 281 ? 16.877 -13.718 -14.773 1.00 96.12 281 THR A O 1
ATOM 2003 N N . GLY A 1 282 ? 15.871 -12.128 -16.011 1.00 90.19 282 GLY A N 1
ATOM 2004 C CA . GLY A 1 282 ? 16.884 -12.045 -17.060 1.00 90.19 282 GLY A CA 1
ATOM 2005 C C . GLY A 1 282 ? 16.621 -12.975 -18.238 1.00 90.19 282 GLY A C 1
ATOM 2006 O O . GLY A 1 282 ? 17.559 -13.297 -18.966 1.00 90.19 282 GLY A O 1
ATOM 2007 N N . ASN A 1 283 ? 15.371 -13.399 -18.435 1.00 90.12 283 ASN A N 1
ATOM 2008 C CA . ASN A 1 283 ? 14.961 -14.225 -19.568 1.00 90.12 283 ASN A CA 1
ATOM 2009 C C . ASN A 1 283 ? 14.386 -13.370 -20.706 1.00 90.12 283 ASN A C 1
ATOM 2011 O O . ASN A 1 283 ? 13.819 -12.300 -20.495 1.00 90.12 283 ASN A O 1
ATOM 2015 N N . ASN A 1 284 ? 14.465 -13.872 -21.937 1.00 84.81 284 ASN A N 1
ATOM 2016 C CA . ASN A 1 284 ? 13.915 -13.201 -23.123 1.00 84.81 284 ASN A CA 1
ATOM 2017 C C . ASN A 1 284 ? 12.375 -13.081 -23.116 1.00 84.81 284 ASN A C 1
ATOM 2019 O O . ASN A 1 284 ? 11.821 -12.243 -23.833 1.00 84.81 284 ASN A O 1
ATOM 2023 N N . THR A 1 285 ? 11.693 -13.911 -22.323 1.00 90.94 285 THR A N 1
ATOM 2024 C CA . THR A 1 285 ? 10.236 -13.904 -22.127 1.00 90.94 285 THR A CA 1
ATOM 2025 C C . THR A 1 285 ? 9.771 -12.983 -20.999 1.00 90.94 285 THR A C 1
ATOM 2027 O O . THR A 1 285 ? 8.563 -12.838 -20.814 1.00 90.94 285 THR A O 1
ATOM 2030 N N . ASP A 1 286 ? 10.687 -12.369 -20.244 1.00 94.31 286 ASP A N 1
ATOM 2031 C CA . ASP A 1 286 ? 10.319 -11.432 -19.181 1.00 94.31 286 ASP A CA 1
ATOM 2032 C C . ASP A 1 286 ? 9.590 -10.214 -19.763 1.00 94.31 286 ASP A C 1
ATOM 2034 O O . ASP A 1 286 ? 9.897 -9.728 -20.859 1.00 94.31 286 ASP A O 1
ATOM 2038 N N . GLN A 1 287 ? 8.605 -9.697 -19.026 1.00 96.88 287 GLN A N 1
ATOM 2039 C CA . GLN A 1 287 ? 7.854 -8.524 -19.472 1.00 96.88 287 GLN A CA 1
ATOM 2040 C C . GLN A 1 287 ? 8.598 -7.216 -19.161 1.00 96.88 287 GLN A C 1
ATOM 2042 O O . GLN A 1 287 ? 8.514 -6.276 -19.953 1.00 96.88 287 GLN A O 1
ATOM 2047 N N . GLY A 1 288 ? 9.391 -7.175 -18.085 1.00 97.25 288 GLY A N 1
ATOM 2048 C CA . GLY A 1 288 ? 10.282 -6.063 -17.740 1.00 97.25 288 GLY A CA 1
ATOM 2049 C C . GLY A 1 288 ? 9.555 -4.800 -17.277 1.00 97.25 288 GLY A C 1
ATOM 2050 O O . GLY A 1 288 ? 8.474 -4.863 -16.694 1.00 97.25 288 GLY A O 1
ATOM 2051 N N . VAL A 1 289 ? 10.167 -3.638 -17.515 1.00 98.81 289 VAL A N 1
ATOM 2052 C CA . VAL A 1 289 ? 9.632 -2.339 -17.072 1.00 98.81 289 VAL A CA 1
ATOM 2053 C C . VAL A 1 289 ? 9.148 -1.544 -18.274 1.00 98.81 289 VAL A C 1
ATOM 2055 O O . VAL A 1 289 ? 9.923 -1.268 -19.190 1.00 98.81 289 VAL A O 1
ATOM 2058 N N . GLN A 1 290 ? 7.878 -1.151 -18.260 1.00 98.62 290 GLN A N 1
ATOM 2059 C CA . GLN A 1 290 ? 7.270 -0.263 -19.246 1.00 98.62 290 GLN A CA 1
ATOM 2060 C C . GLN A 1 290 ? 7.060 1.124 -18.645 1.00 98.62 290 GLN A C 1
ATOM 2062 O O . GLN A 1 290 ? 6.477 1.261 -17.574 1.00 98.62 290 GLN A O 1
ATOM 2067 N N . LYS A 1 291 ? 7.506 2.157 -19.357 1.00 98.62 291 LYS A N 1
ATOM 2068 C CA . LYS A 1 291 ? 7.377 3.564 -18.974 1.00 98.62 291 LYS A CA 1
ATOM 2069 C C . LYS A 1 291 ? 6.563 4.315 -20.018 1.00 98.62 291 LYS A C 1
ATOM 2071 O O . LYS A 1 291 ? 6.872 4.230 -21.208 1.00 98.62 291 LYS A O 1
ATOM 2076 N N . SER A 1 292 ? 5.568 5.075 -19.572 1.00 98.56 292 SER A N 1
ATOM 2077 C CA . SER A 1 292 ? 4.860 6.047 -20.408 1.00 98.56 292 SER A CA 1
ATOM 2078 C C . SER A 1 292 ? 5.684 7.316 -20.602 1.00 98.56 292 SER A C 1
ATOM 2080 O O . SER A 1 292 ? 6.289 7.821 -19.661 1.00 98.56 292 SER A O 1
ATOM 2082 N N . TYR A 1 293 ? 5.674 7.857 -21.811 1.00 97.44 293 TYR A N 1
ATOM 2083 C CA . TYR A 1 293 ? 6.320 9.108 -22.197 1.00 97.44 293 TYR A CA 1
ATOM 2084 C C . TYR A 1 293 ? 5.257 10.082 -22.716 1.00 97.44 293 TYR A C 1
ATOM 2086 O O . TYR A 1 293 ? 4.304 9.646 -23.371 1.00 97.44 293 TYR A O 1
ATOM 2094 N N . PRO A 1 294 ? 5.394 11.387 -22.436 1.00 97.44 294 PRO A N 1
ATOM 2095 C CA . PRO A 1 294 ? 4.506 12.393 -22.999 1.00 97.44 294 PRO A CA 1
ATOM 2096 C C . PRO A 1 294 ? 4.804 12.607 -24.495 1.00 97.44 294 PRO A C 1
ATOM 2098 O O . PRO A 1 294 ? 5.767 12.062 -25.036 1.00 97.44 294 PRO A O 1
ATOM 2101 N N . ALA A 1 295 ? 3.988 13.424 -25.163 1.00 94.56 295 ALA A N 1
ATOM 2102 C CA . ALA A 1 295 ? 4.431 14.065 -26.400 1.00 94.56 295 ALA A CA 1
ATOM 2103 C C . ALA A 1 295 ? 5.551 15.076 -26.076 1.00 94.56 295 ALA A C 1
ATOM 2105 O O . ALA A 1 295 ? 5.528 15.697 -25.011 1.00 94.56 295 ALA A O 1
ATOM 2106 N N . GLY A 1 296 ? 6.511 15.260 -26.985 1.00 93.44 296 GLY A N 1
ATOM 2107 C CA . GLY A 1 296 ? 7.696 16.091 -26.743 1.00 93.44 296 GLY A CA 1
ATOM 2108 C C . GLY A 1 296 ? 8.863 15.350 -26.077 1.00 93.44 296 GLY A C 1
ATOM 2109 O O . GLY A 1 296 ? 8.945 14.124 -26.118 1.00 93.44 296 GLY A O 1
ATOM 2110 N N . ALA A 1 297 ? 9.811 16.109 -25.525 1.00 93.12 297 ALA A N 1
ATOM 2111 C CA . ALA A 1 297 ? 11.043 15.558 -24.968 1.00 93.12 297 ALA A CA 1
ATOM 2112 C C . ALA A 1 297 ? 10.842 14.977 -23.557 1.00 93.12 297 ALA A C 1
ATOM 2114 O O . ALA A 1 297 ? 10.137 15.562 -22.735 1.00 93.12 297 ALA A O 1
ATOM 2115 N N . SER A 1 298 ? 11.484 13.846 -23.263 1.00 95.94 298 SER A N 1
ATOM 2116 C CA . SER A 1 298 ? 11.557 13.267 -21.920 1.00 95.94 298 SER A CA 1
ATOM 2117 C C . SER A 1 298 ? 12.705 12.260 -21.811 1.00 95.94 298 SER A C 1
ATOM 2119 O O . SER A 1 298 ? 12.847 11.341 -22.625 1.00 95.94 298 SER A O 1
ATOM 2121 N N . ASN A 1 299 ? 13.510 12.423 -20.765 1.00 93.88 299 ASN A N 1
ATOM 2122 C CA . ASN A 1 299 ? 14.672 11.605 -20.458 1.00 93.88 299 ASN A CA 1
ATOM 2123 C C . ASN A 1 299 ? 14.433 10.755 -19.214 1.00 93.88 299 ASN A C 1
ATOM 2125 O O . ASN A 1 299 ? 14.206 11.268 -18.122 1.00 93.88 299 ASN A O 1
ATOM 2129 N N . PHE A 1 300 ? 14.530 9.437 -19.359 1.00 97.31 300 PHE A N 1
ATOM 2130 C CA . PHE A 1 300 ? 14.257 8.524 -18.258 1.00 97.31 300 PHE A CA 1
ATOM 2131 C C . PHE A 1 300 ? 15.363 7.489 -18.091 1.00 97.31 300 PHE A C 1
ATOM 2133 O O . PHE A 1 300 ? 15.828 6.879 -19.056 1.00 97.31 300 PHE A O 1
ATOM 2140 N N . LEU A 1 301 ? 15.764 7.278 -16.838 1.00 95.44 301 LEU A N 1
ATOM 2141 C CA . LEU A 1 301 ? 16.654 6.201 -16.430 1.00 95.44 301 LEU A CA 1
ATOM 2142 C C . LEU A 1 301 ? 15.804 5.043 -15.910 1.00 95.44 301 LEU A C 1
A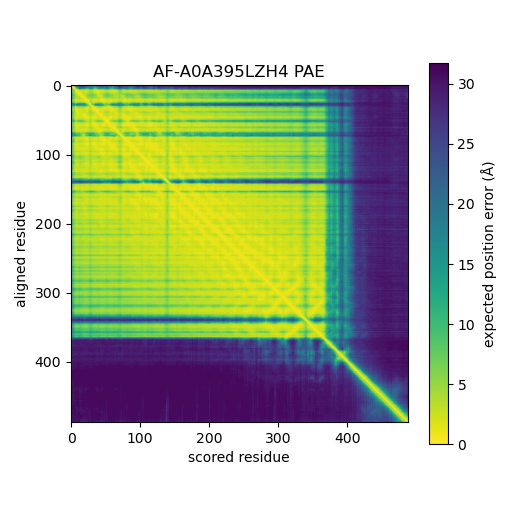TOM 2144 O O . LEU A 1 301 ? 15.073 5.209 -14.941 1.00 95.44 301 LEU A O 1
ATOM 2148 N N . PHE A 1 302 ? 15.948 3.868 -16.510 1.00 97.94 302 PHE A N 1
ATOM 2149 C CA . PHE A 1 302 ? 15.439 2.609 -15.984 1.00 97.94 302 PHE A CA 1
ATOM 2150 C C . PHE A 1 302 ? 16.494 2.019 -15.040 1.00 97.94 302 PHE A C 1
ATOM 2152 O O . PHE A 1 302 ? 17.507 1.500 -15.526 1.00 97.94 302 PHE A O 1
ATOM 2159 N N . PRO A 1 303 ? 16.300 2.065 -13.708 1.00 96.62 303 PRO A N 1
ATOM 2160 C CA . PRO A 1 303 ? 17.225 1.465 -12.765 1.00 96.62 303 PRO A CA 1
ATOM 2161 C C . PRO A 1 303 ? 16.960 -0.039 -12.669 1.00 96.62 303 PRO A C 1
ATOM 2163 O O . PRO A 1 303 ? 16.422 -0.524 -11.677 1.00 96.62 303 PRO A O 1
ATOM 2166 N N . ILE A 1 304 ? 17.278 -0.765 -13.738 1.00 96.12 304 ILE A N 1
ATOM 2167 C CA . ILE A 1 304 ? 16.917 -2.170 -13.926 1.00 96.12 304 ILE A CA 1
ATOM 2168 C C . ILE A 1 304 ? 18.152 -3.077 -13.959 1.00 96.12 304 ILE A C 1
ATOM 2170 O O . ILE A 1 304 ? 19.255 -2.641 -14.288 1.00 96.12 304 ILE A O 1
ATOM 2174 N N . GLY A 1 305 ? 17.964 -4.350 -13.630 1.00 92.69 305 GLY A N 1
ATOM 2175 C CA . GLY A 1 305 ? 19.011 -5.359 -13.676 1.00 92.69 305 GLY A CA 1
ATOM 2176 C C . GLY A 1 305 ? 18.484 -6.789 -13.610 1.00 92.69 305 GLY A C 1
ATOM 2177 O O . GLY A 1 305 ? 17.273 -7.041 -13.635 1.00 92.69 305 GLY A O 1
ATOM 2178 N N . THR A 1 306 ? 19.419 -7.729 -13.510 1.00 89.69 306 THR A N 1
ATOM 2179 C CA . THR A 1 306 ? 19.160 -9.170 -13.373 1.00 89.69 306 THR A CA 1
ATOM 2180 C C . THR A 1 306 ? 20.103 -9.752 -12.323 1.00 89.69 306 THR A C 1
ATOM 2182 O O . THR A 1 306 ? 21.234 -9.289 -12.164 1.00 89.69 306 THR A O 1
ATOM 2185 N N . GLY A 1 307 ? 19.644 -10.749 -11.561 1.00 88.88 307 GLY A N 1
ATOM 2186 C CA . GLY A 1 307 ? 20.451 -11.359 -10.497 1.00 88.88 307 GLY A CA 1
ATOM 2187 C C . GLY A 1 307 ? 21.025 -10.322 -9.517 1.00 88.88 307 GLY A C 1
ATOM 2188 O O . GLY A 1 307 ? 20.277 -9.664 -8.791 1.00 88.88 307 GLY A O 1
ATOM 2189 N N . THR A 1 308 ? 22.352 -10.185 -9.500 1.00 84.81 308 THR A N 1
ATOM 2190 C CA . THR A 1 308 ? 23.105 -9.209 -8.687 1.00 84.81 308 THR A CA 1
ATOM 2191 C C . THR A 1 308 ? 23.650 -8.028 -9.498 1.00 84.81 308 THR A C 1
ATOM 2193 O O . THR A 1 308 ? 24.328 -7.162 -8.946 1.00 84.81 308 THR A O 1
ATOM 2196 N N . ARG A 1 309 ? 23.387 -7.978 -10.808 1.00 84.06 309 ARG A N 1
ATOM 2197 C CA . ARG A 1 309 ? 23.948 -6.984 -11.727 1.00 84.06 309 ARG A CA 1
ATOM 2198 C C . ARG A 1 309 ? 22.958 -5.847 -11.937 1.00 84.06 309 ARG A C 1
ATOM 2200 O O . ARG A 1 309 ? 21.841 -6.069 -12.398 1.00 84.06 309 ARG A O 1
ATOM 2207 N N . TYR A 1 310 ? 23.394 -4.629 -11.634 1.00 88.56 310 TYR A N 1
ATOM 2208 C CA . TYR A 1 310 ? 22.679 -3.406 -11.987 1.00 88.56 310 TYR A CA 1
ATOM 2209 C C . TYR A 1 310 ? 23.101 -2.963 -13.381 1.00 88.56 310 TYR A C 1
ATOM 2211 O O . TYR A 1 310 ? 24.257 -2.598 -13.583 1.00 88.56 310 TYR A O 1
ATOM 2219 N N . THR A 1 311 ? 22.173 -3.020 -14.334 1.00 86.00 311 THR A N 1
ATOM 2220 C CA . THR A 1 311 ? 22.460 -2.794 -15.754 1.00 86.00 311 THR A CA 1
ATOM 2221 C C . THR A 1 311 ? 21.477 -1.781 -16.353 1.00 86.00 311 THR A C 1
ATOM 2223 O O . THR A 1 311 ? 20.571 -2.158 -17.115 1.00 86.00 311 THR A O 1
ATOM 2226 N N . PRO A 1 312 ? 21.561 -0.506 -15.938 1.00 90.56 312 PRO A N 1
ATOM 2227 C CA . PRO A 1 312 ? 20.541 0.473 -16.264 1.00 90.56 312 PRO A CA 1
ATOM 2228 C C . PRO A 1 312 ? 20.509 0.799 -17.755 1.00 90.56 312 PRO A C 1
ATOM 2230 O O . PRO A 1 312 ? 21.521 0.738 -18.455 1.00 90.56 312 PRO A O 1
ATOM 2233 N N . ALA A 1 313 ? 19.333 1.223 -18.208 1.00 87.56 313 ALA A N 1
ATOM 2234 C CA . ALA A 1 313 ? 19.130 1.788 -19.534 1.00 87.56 313 ALA A CA 1
ATOM 2235 C C . ALA A 1 313 ? 18.627 3.225 -19.388 1.00 87.56 313 ALA A C 1
ATOM 2237 O O . ALA A 1 313 ? 17.699 3.476 -18.619 1.00 87.56 313 ALA A O 1
ATOM 2238 N N . ARG A 1 314 ? 19.212 4.176 -20.110 1.00 90.31 314 ARG A N 1
ATOM 2239 C CA . ARG A 1 314 ? 18.701 5.545 -20.206 1.00 90.31 314 ARG A CA 1
ATOM 2240 C C . ARG A 1 314 ? 18.139 5.759 -21.600 1.00 90.31 314 ARG A C 1
ATOM 2242 O O . ARG A 1 314 ? 18.823 5.521 -22.589 1.00 90.31 314 ARG A O 1
ATOM 2249 N N . LEU A 1 315 ? 16.889 6.195 -21.663 1.00 87.69 315 LEU A N 1
ATOM 2250 C CA . LEU A 1 315 ? 16.156 6.439 -22.898 1.00 87.69 315 LEU A CA 1
ATOM 2251 C C . LEU A 1 315 ? 15.705 7.900 -22.875 1.00 87.69 315 LEU A C 1
ATOM 2253 O O . LEU A 1 315 ? 14.816 8.275 -22.105 1.00 87.69 315 LEU A O 1
ATOM 2257 N N . ASN A 1 316 ? 16.360 8.709 -23.699 1.00 89.94 316 ASN A N 1
ATOM 2258 C CA . ASN A 1 316 ? 16.124 10.132 -23.879 1.00 89.94 316 ASN A CA 1
ATOM 2259 C C . ASN A 1 316 ? 15.363 10.364 -25.184 1.00 89.94 316 ASN A C 1
ATOM 2261 O O . ASN A 1 316 ? 15.964 10.452 -26.252 1.00 89.94 316 ASN A O 1
ATOM 2265 N N . VAL A 1 317 ? 14.036 10.441 -25.103 1.00 87.56 317 VAL A N 1
ATOM 2266 C CA . VAL A 1 317 ? 13.211 10.880 -26.230 1.00 87.56 317 VAL A CA 1
ATOM 2267 C C . VAL A 1 317 ? 13.437 12.381 -26.376 1.00 87.56 317 VAL A C 1
ATOM 2269 O O . VAL A 1 317 ? 13.028 13.148 -25.513 1.00 87.56 317 VAL A O 1
ATOM 2272 N N . THR A 1 318 ? 14.114 12.813 -27.436 1.00 90.88 318 THR A N 1
ATOM 2273 C CA . THR A 1 318 ? 14.412 14.235 -27.669 1.00 90.88 318 THR A CA 1
ATOM 2274 C C . THR A 1 318 ? 13.282 14.942 -28.410 1.00 90.88 318 THR A C 1
ATOM 2276 O O . THR A 1 318 ? 13.117 16.150 -28.262 1.00 90.88 318 THR A O 1
ATOM 2279 N N . ALA A 1 319 ? 12.480 14.197 -29.177 1.00 83.94 319 ALA A N 1
ATOM 2280 C CA . ALA A 1 319 ? 11.267 14.688 -29.821 1.00 83.94 319 ALA A CA 1
ATOM 2281 C C . ALA A 1 319 ? 10.314 13.531 -30.160 1.00 83.94 319 ALA A C 1
ATOM 2283 O O . ALA A 1 319 ? 10.755 12.442 -30.511 1.00 83.94 319 ALA A O 1
ATOM 2284 N N . THR A 1 320 ? 9.005 13.773 -30.091 1.00 87.69 320 THR A N 1
ATOM 2285 C CA . THR A 1 320 ? 7.946 12.904 -30.637 1.00 87.69 320 THR A CA 1
ATOM 2286 C C . THR A 1 320 ? 6.659 13.716 -30.773 1.00 87.69 320 THR A C 1
ATOM 2288 O O . THR A 1 320 ? 6.375 14.569 -29.927 1.00 87.69 320 THR A O 1
ATOM 2291 N N . GLY A 1 321 ? 5.868 13.447 -31.813 1.00 87.25 321 GLY A N 1
ATOM 2292 C CA . GLY A 1 321 ? 4.573 14.101 -32.041 1.00 87.25 321 GLY A CA 1
ATOM 2293 C C . GLY A 1 321 ? 3.412 13.521 -31.225 1.00 87.25 321 GLY A C 1
ATOM 2294 O O . GLY A 1 321 ? 2.355 14.139 -31.150 1.00 87.25 321 GLY A O 1
ATOM 2295 N N . ALA A 1 322 ? 3.591 12.351 -30.607 1.00 90.06 322 ALA A N 1
ATOM 2296 C CA . ALA A 1 322 ? 2.564 11.683 -29.806 1.00 90.06 322 ALA A CA 1
ATOM 2297 C C . ALA A 1 322 ? 3.162 11.037 -28.551 1.00 90.06 322 ALA A C 1
ATOM 2299 O O . ALA A 1 322 ? 4.336 10.652 -28.543 1.00 90.06 322 ALA A O 1
ATOM 2300 N N . ALA A 1 323 ? 2.338 10.914 -27.506 1.00 95.38 323 ALA A N 1
ATOM 2301 C CA . ALA A 1 323 ? 2.669 10.132 -26.321 1.00 95.38 323 ALA A CA 1
ATOM 2302 C C . ALA A 1 323 ? 2.823 8.649 -26.685 1.00 95.38 323 ALA A C 1
ATOM 2304 O O . ALA A 1 323 ? 2.166 8.142 -27.592 1.00 95.38 323 ALA A O 1
ATOM 2305 N N . GLY A 1 324 ? 3.676 7.943 -25.955 1.00 90.31 324 GLY A N 1
ATOM 2306 C CA . GLY A 1 324 ? 3.965 6.540 -26.224 1.00 90.31 324 GLY A CA 1
ATOM 2307 C C . GLY A 1 324 ? 4.487 5.825 -24.993 1.00 90.31 324 GLY A C 1
ATOM 2308 O O . GLY A 1 324 ? 4.576 6.396 -23.907 1.00 90.31 324 GLY A O 1
ATOM 2309 N N . THR A 1 325 ? 4.839 4.556 -25.150 1.00 93.38 325 THR A N 1
ATOM 2310 C CA . THR A 1 325 ? 5.504 3.794 -24.089 1.00 93.38 325 THR A CA 1
ATOM 2311 C C . THR A 1 325 ? 6.780 3.162 -24.612 1.00 93.38 325 THR A C 1
ATOM 2313 O O . THR A 1 325 ? 6.853 2.783 -25.782 1.00 93.38 325 THR A O 1
ATOM 2316 N N . ILE A 1 326 ? 7.780 3.041 -23.741 1.00 92.38 326 ILE A N 1
ATOM 2317 C CA . ILE A 1 326 ? 8.984 2.243 -23.983 1.00 92.38 326 ILE A CA 1
ATOM 2318 C C . ILE A 1 326 ? 9.053 1.166 -22.908 1.00 92.38 326 ILE A C 1
ATOM 2320 O O . ILE A 1 326 ? 8.931 1.459 -21.717 1.00 92.38 326 ILE A O 1
ATOM 2324 N N . ARG A 1 327 ? 9.258 -0.081 -23.329 1.00 94.94 327 ARG A N 1
ATOM 2325 C CA . ARG A 1 327 ? 9.467 -1.238 -22.461 1.00 94.94 327 ARG A CA 1
ATOM 2326 C C . ARG A 1 327 ? 10.886 -1.755 -22.601 1.00 94.94 327 ARG A C 1
ATOM 2328 O O . ARG A 1 327 ? 11.333 -1.990 -23.721 1.00 94.94 327 ARG A O 1
ATOM 2335 N N . VAL A 1 328 ? 11.555 -1.958 -21.471 1.00 93.44 328 VAL A N 1
ATOM 2336 C CA . VAL A 1 328 ? 12.941 -2.428 -21.386 1.00 93.44 328 VAL A CA 1
ATOM 2337 C C . VAL A 1 328 ? 12.992 -3.745 -20.615 1.00 93.44 328 VAL A C 1
ATOM 2339 O O . VAL A 1 328 ? 12.468 -3.845 -19.503 1.00 93.44 328 VAL A O 1
ATOM 2342 N N . VAL A 1 329 ? 13.652 -4.741 -21.207 1.00 93.06 329 VAL A N 1
ATOM 2343 C CA . VAL A 1 329 ? 13.878 -6.067 -20.620 1.00 93.06 329 VAL A CA 1
ATOM 2344 C C . VAL A 1 329 ? 15.366 -6.411 -20.729 1.00 93.06 329 VAL A C 1
ATOM 2346 O O . VAL A 1 329 ? 15.827 -6.682 -21.838 1.00 93.06 329 VAL A O 1
ATOM 2349 N N . PRO A 1 330 ? 16.149 -6.378 -19.639 1.00 88.62 330 PRO A N 1
ATOM 2350 C CA . PRO A 1 330 ? 17.498 -6.922 -19.656 1.00 88.62 330 PRO A CA 1
ATOM 2351 C C . PRO A 1 330 ? 17.447 -8.453 -19.710 1.00 88.62 330 PRO A C 1
ATOM 2353 O O . PRO A 1 330 ? 16.649 -9.082 -19.018 1.00 88.62 330 PRO A O 1
ATOM 2356 N N . VAL A 1 331 ? 18.312 -9.050 -20.522 1.00 85.50 331 VAL A N 1
ATOM 2357 C CA . VAL A 1 331 ? 18.422 -10.495 -20.718 1.00 85.50 331 VAL A CA 1
ATOM 2358 C C . VAL A 1 331 ? 19.850 -10.917 -20.411 1.00 85.50 331 VAL A C 1
ATOM 2360 O O . VAL A 1 331 ? 20.792 -10.422 -21.025 1.00 85.50 331 VAL A O 1
ATOM 2363 N N . ASN A 1 332 ? 19.994 -11.849 -19.474 1.00 85.19 332 ASN A N 1
ATOM 2364 C CA . ASN A 1 332 ? 21.266 -12.440 -19.078 1.00 85.19 332 ASN A CA 1
ATOM 2365 C C . ASN A 1 332 ? 21.422 -13.818 -19.731 1.00 85.19 332 ASN A C 1
ATOM 2367 O O . ASN A 1 332 ? 21.426 -14.850 -19.060 1.00 85.19 332 ASN A O 1
ATOM 2371 N N . ASN A 1 333 ? 21.445 -13.831 -21.061 1.00 77.00 333 ASN A N 1
ATOM 2372 C CA . ASN A 1 333 ? 21.614 -15.038 -21.857 1.00 77.00 333 ASN A CA 1
ATOM 2373 C C . ASN A 1 333 ? 22.338 -14.702 -23.166 1.00 77.00 333 ASN A C 1
ATOM 2375 O O . ASN A 1 333 ? 22.391 -13.546 -23.593 1.00 77.00 333 ASN A O 1
ATOM 2379 N N . VAL A 1 334 ? 22.873 -15.731 -23.818 1.00 71.81 334 VAL A N 1
ATOM 2380 C CA . VAL A 1 334 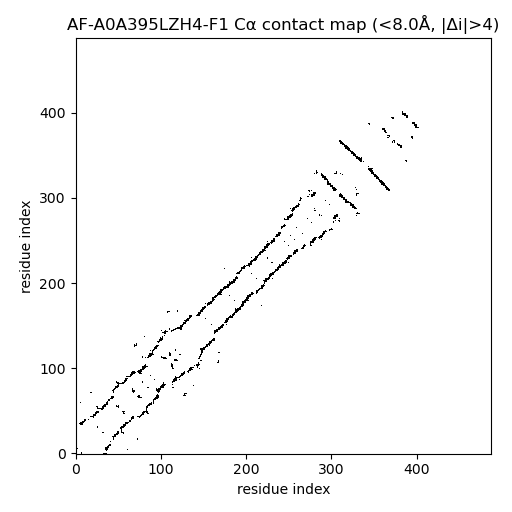? 23.431 -15.627 -25.163 1.00 71.81 334 VAL A CA 1
ATOM 2381 C C . VAL A 1 334 ? 22.342 -15.158 -26.127 1.00 71.81 334 VAL A C 1
ATOM 2383 O O . VAL A 1 334 ? 21.237 -15.702 -26.153 1.00 71.81 334 VAL A O 1
ATOM 2386 N N . HIS A 1 335 ? 22.655 -14.134 -26.918 1.00 73.56 335 HIS A N 1
ATOM 2387 C CA . HIS A 1 335 ? 21.738 -13.619 -27.928 1.00 73.56 335 HIS A CA 1
ATOM 2388 C C . HIS A 1 335 ? 21.408 -14.708 -28.976 1.00 73.56 335 HIS A C 1
ATOM 2390 O O . HIS A 1 335 ? 22.324 -15.355 -29.481 1.00 73.56 335 HIS A O 1
ATOM 2396 N N . PRO A 1 336 ? 20.132 -14.906 -29.365 1.00 71.75 336 PRO A N 1
ATOM 2397 C CA . PRO A 1 336 ? 19.723 -16.018 -30.234 1.00 71.75 336 PRO A CA 1
ATOM 2398 C C . PRO A 1 336 ? 20.251 -15.933 -31.675 1.00 71.75 336 PRO A C 1
ATOM 2400 O O . PRO A 1 336 ? 20.204 -16.920 -32.395 1.00 71.75 336 PRO A O 1
ATOM 2403 N N . GLY A 1 337 ? 20.761 -14.774 -32.101 1.00 67.81 337 GLY A N 1
ATOM 2404 C CA . GLY A 1 337 ? 21.385 -14.574 -33.419 1.00 67.81 337 GLY A CA 1
ATOM 2405 C C . GLY A 1 337 ? 22.844 -15.038 -33.526 1.00 67.81 337 GLY A C 1
ATOM 2406 O O . GLY A 1 337 ? 23.552 -14.594 -34.422 1.00 67.81 337 GLY A O 1
ATOM 2407 N N . VAL A 1 338 ? 23.333 -15.845 -32.582 1.00 65.12 338 VAL A N 1
ATOM 2408 C CA . VAL A 1 338 ? 24.687 -16.411 -32.630 1.00 65.12 338 VAL A CA 1
ATOM 2409 C C . VAL A 1 338 ? 24.676 -17.644 -33.524 1.00 65.12 338 VAL A C 1
ATOM 2411 O O . VAL A 1 338 ? 24.069 -18.651 -33.171 1.00 65.12 338 VAL A O 1
ATOM 2414 N N . GLU A 1 339 ? 25.380 -17.576 -34.653 1.00 58.09 339 GLU A N 1
ATOM 2415 C CA . GLU A 1 339 ? 25.486 -18.712 -35.571 1.00 58.09 339 GLU A CA 1
ATOM 2416 C C . GLU A 1 339 ? 26.660 -19.630 -35.201 1.00 58.09 339 GLU A C 1
ATOM 2418 O O . GLU A 1 339 ? 26.424 -20.817 -35.028 1.00 58.09 339 GLU A O 1
ATOM 2423 N N . PHE A 1 340 ? 27.880 -19.125 -34.953 1.00 52.03 340 PHE A N 1
ATOM 2424 C CA . PHE A 1 340 ? 29.018 -19.918 -34.444 1.00 52.03 340 PHE A CA 1
ATOM 2425 C C . PHE A 1 340 ? 30.084 -19.020 -33.776 1.00 52.03 340 PHE A C 1
ATOM 2427 O O . PHE A 1 340 ? 30.329 -17.908 -34.240 1.00 52.03 340 PHE A O 1
ATOM 2434 N N . GLY A 1 341 ? 30.762 -19.504 -32.722 1.00 58.88 341 GLY A N 1
ATOM 2435 C CA . GLY A 1 341 ? 31.957 -18.867 -32.132 1.00 58.88 341 GLY A CA 1
ATOM 2436 C C . GLY A 1 341 ? 31.907 -18.614 -30.616 1.00 58.88 341 GLY A C 1
ATOM 2437 O O . GLY A 1 341 ? 30.865 -18.714 -29.977 1.00 58.88 341 GLY A O 1
ATOM 2438 N N . THR A 1 342 ? 33.059 -18.287 -30.015 1.00 56.75 342 THR A N 1
ATOM 2439 C CA . THR A 1 342 ? 33.200 -17.942 -28.578 1.00 56.75 342 THR A CA 1
ATOM 2440 C C . THR A 1 342 ? 32.911 -16.466 -28.274 1.00 56.75 342 THR A C 1
ATOM 2442 O O . THR A 1 342 ? 32.700 -16.095 -27.109 1.00 56.75 342 THR A O 1
ATOM 2445 N N . ASN A 1 343 ? 32.874 -15.640 -29.321 1.00 60.34 343 ASN A N 1
ATOM 2446 C CA . ASN A 1 343 ? 32.604 -14.213 -29.280 1.00 60.34 343 ASN A CA 1
ATOM 2447 C C . ASN A 1 343 ? 31.099 -13.939 -29.429 1.00 60.34 343 ASN A C 1
ATOM 2449 O O . ASN A 1 343 ? 30.577 -13.831 -30.537 1.00 60.34 343 ASN A O 1
ATOM 2453 N N . VAL A 1 344 ? 30.397 -13.889 -28.298 1.00 63.94 344 VAL A N 1
ATOM 2454 C CA . VAL A 1 344 ? 28.935 -13.809 -28.253 1.00 63.94 344 VAL A CA 1
ATOM 2455 C C . VAL A 1 344 ? 28.472 -12.767 -27.247 1.00 63.94 344 VAL A C 1
ATOM 2457 O O . VAL A 1 344 ? 29.069 -12.609 -26.178 1.00 63.94 344 VAL A O 1
ATOM 2460 N N . LEU A 1 345 ? 27.368 -12.092 -27.567 1.00 67.06 345 LEU A N 1
ATOM 2461 C CA . LEU A 1 345 ? 26.693 -11.184 -26.647 1.00 67.06 345 LEU A CA 1
ATOM 2462 C C . LEU A 1 345 ? 25.969 -12.013 -25.577 1.00 67.06 345 LEU A C 1
ATOM 2464 O O . LEU A 1 345 ? 24.989 -12.692 -25.879 1.00 67.06 345 LEU A O 1
ATOM 2468 N N . ARG A 1 346 ? 26.488 -11.990 -24.344 1.00 72.00 346 ARG A N 1
ATOM 2469 C CA . ARG A 1 346 ? 25.968 -12.755 -23.188 1.00 72.00 346 ARG A CA 1
ATOM 2470 C C . ARG A 1 346 ? 24.993 -11.959 -22.318 1.00 72.00 346 ARG A C 1
ATOM 2472 O O . ARG A 1 346 ? 24.390 -12.517 -21.407 1.00 72.00 346 ARG A O 1
ATOM 2479 N N . TYR A 1 347 ? 24.857 -10.668 -22.608 1.00 77.38 347 TYR A N 1
ATOM 2480 C CA . TYR A 1 347 ? 23.927 -9.766 -21.954 1.00 77.38 347 TYR A CA 1
ATOM 2481 C C . TYR A 1 347 ? 23.411 -8.745 -22.956 1.00 77.38 347 TYR A C 1
ATOM 2483 O O . TYR A 1 347 ? 24.201 -8.134 -23.673 1.00 77.38 347 TYR A O 1
ATOM 2491 N N . TYR A 1 348 ? 22.101 -8.548 -23.015 1.00 77.12 348 TYR A N 1
ATOM 2492 C CA . TYR A 1 348 ? 21.497 -7.596 -23.942 1.00 77.12 348 TYR A CA 1
ATOM 2493 C C . TYR A 1 348 ? 20.187 -7.039 -23.393 1.00 77.12 348 TYR A C 1
ATOM 2495 O O . TYR A 1 348 ? 19.641 -7.547 -22.419 1.00 77.12 348 TYR A O 1
ATOM 2503 N N . TRP A 1 349 ? 19.665 -5.987 -24.020 1.00 85.75 349 TRP A N 1
ATOM 2504 C CA . TRP A 1 349 ? 18.368 -5.414 -23.674 1.00 85.75 349 TRP A CA 1
ATOM 2505 C C . TRP A 1 349 ? 17.412 -5.582 -24.844 1.00 85.75 349 TRP A C 1
ATOM 2507 O O . TRP A 1 349 ? 17.724 -5.210 -25.973 1.00 85.75 349 TRP A O 1
ATOM 2517 N N . ILE A 1 350 ? 16.218 -6.095 -24.566 1.00 85.62 350 ILE A N 1
ATOM 2518 C CA . ILE A 1 350 ? 15.099 -6.016 -25.496 1.00 85.62 350 ILE A CA 1
ATOM 2519 C C . ILE A 1 350 ? 14.357 -4.718 -25.197 1.00 85.62 350 ILE A C 1
ATOM 2521 O O . ILE A 1 350 ? 13.819 -4.539 -24.101 1.00 85.62 350 ILE A O 1
ATOM 2525 N N . VAL A 1 351 ? 14.311 -3.824 -26.183 1.00 87.06 351 VAL A N 1
ATOM 2526 C CA . VAL A 1 351 ? 13.564 -2.568 -26.103 1.00 87.06 351 VAL A CA 1
ATOM 2527 C C . VAL A 1 351 ? 12.426 -2.587 -27.110 1.00 87.06 351 VAL A C 1
ATOM 2529 O O . VAL A 1 351 ? 12.614 -2.942 -28.270 1.00 87.06 351 VAL A O 1
ATOM 2532 N N . ARG A 1 352 ? 11.224 -2.240 -26.651 1.00 85.56 352 ARG A N 1
ATOM 2533 C CA . ARG A 1 352 ? 10.022 -2.156 -27.489 1.00 85.56 352 ARG A CA 1
ATOM 2534 C C . ARG A 1 352 ? 9.331 -0.828 -27.244 1.00 85.56 352 ARG A C 1
ATOM 2536 O O . ARG A 1 352 ? 9.213 -0.416 -26.093 1.00 85.56 352 ARG A O 1
ATOM 2543 N N . SER A 1 353 ? 8.848 -0.191 -28.299 1.00 85.31 353 SER A N 1
ATOM 2544 C CA . SER A 1 353 ? 8.083 1.049 -28.217 1.00 85.31 353 SER A CA 1
ATOM 2545 C C . SER A 1 353 ? 6.712 0.897 -28.878 1.00 85.31 353 SER A C 1
ATOM 2547 O O . SER A 1 353 ? 6.517 0.042 -29.741 1.00 85.31 353 SER A O 1
ATOM 2549 N N . THR A 1 354 ? 5.736 1.690 -28.439 1.00 83.81 354 THR A N 1
ATOM 2550 C CA . THR A 1 354 ? 4.411 1.780 -29.075 1.00 83.81 354 THR A CA 1
ATOM 2551 C C . THR A 1 354 ? 3.796 3.161 -28.845 1.00 83.81 354 THR A C 1
ATOM 2553 O O . THR A 1 354 ? 4.133 3.833 -27.868 1.00 83.81 354 THR A O 1
ATOM 2556 N N . GLY A 1 355 ? 2.907 3.592 -29.740 1.00 88.06 355 GLY A N 1
ATOM 2557 C CA . GLY A 1 355 ? 2.122 4.829 -29.630 1.00 88.06 355 GLY A CA 1
ATOM 2558 C C . GLY A 1 355 ? 2.810 6.113 -30.110 1.00 88.06 355 GLY A C 1
ATOM 2559 O O . GLY A 1 355 ? 2.119 7.049 -30.498 1.00 88.06 355 GLY A O 1
ATOM 2560 N N . PHE A 1 356 ? 4.144 6.162 -30.142 1.00 83.44 356 PHE A N 1
ATOM 2561 C CA . PHE A 1 356 ? 4.872 7.344 -30.616 1.00 83.44 356 PHE A CA 1
ATOM 2562 C C . PHE A 1 356 ? 4.597 7.671 -32.090 1.00 83.44 356 PHE A C 1
ATOM 2564 O O . PHE A 1 356 ? 4.352 6.785 -32.905 1.00 83.44 356 PHE A O 1
ATOM 2571 N N . SER A 1 357 ? 4.749 8.951 -32.439 1.00 83.44 357 SER A N 1
ATOM 2572 C CA . SER A 1 357 ? 4.705 9.450 -33.816 1.00 83.44 357 SER A CA 1
ATOM 2573 C C . SER A 1 357 ? 6.036 10.120 -34.142 1.00 83.44 357 SER A C 1
ATOM 2575 O O . SER A 1 357 ? 6.331 11.180 -33.589 1.00 83.44 357 SER A O 1
ATOM 2577 N N . ASN A 1 358 ? 6.819 9.516 -35.042 1.00 81.88 358 ASN A N 1
ATOM 2578 C CA . ASN A 1 358 ? 8.155 9.973 -35.456 1.00 81.88 358 ASN A CA 1
ATOM 2579 C C . ASN A 1 358 ? 9.094 10.301 -34.271 1.00 81.88 358 ASN A C 1
ATOM 2581 O O . ASN A 1 358 ? 9.549 11.442 -34.158 1.00 81.88 358 ASN A O 1
ATOM 2585 N N . PRO A 1 359 ? 9.351 9.354 -33.344 1.00 82.19 359 PRO A N 1
ATOM 2586 C CA . PRO A 1 359 ? 10.202 9.630 -32.196 1.00 82.19 359 PRO A CA 1
ATOM 2587 C C . PRO A 1 359 ? 11.682 9.739 -32.595 1.00 82.19 359 PRO A C 1
ATOM 2589 O O . PRO A 1 359 ? 12.216 8.862 -33.271 1.00 82.19 359 PRO A O 1
ATOM 2592 N N . THR A 1 360 ? 12.370 10.757 -32.082 1.00 83.00 360 THR A N 1
ATOM 2593 C CA . THR A 1 360 ? 13.836 10.817 -32.029 1.00 83.00 360 THR A CA 1
ATOM 2594 C C . THR A 1 360 ? 14.265 10.453 -30.615 1.00 83.00 360 THR A C 1
ATOM 2596 O O . THR A 1 360 ? 13.839 11.086 -29.649 1.00 83.00 360 THR A O 1
ATOM 2599 N N . VAL A 1 361 ? 15.095 9.421 -30.472 1.00 79.00 361 VAL A N 1
ATOM 2600 C CA . VAL A 1 361 ? 15.489 8.864 -29.173 1.00 79.00 361 VAL A CA 1
ATOM 2601 C C . VAL A 1 361 ? 16.996 8.668 -29.128 1.00 79.00 361 VAL A C 1
ATOM 2603 O O . VAL A 1 361 ? 17.571 8.029 -29.998 1.00 79.00 361 VAL A O 1
ATOM 2606 N N . GLN A 1 362 ? 17.633 9.200 -28.095 1.00 82.06 362 GLN A N 1
ATOM 2607 C CA . GLN A 1 362 ? 18.993 8.845 -27.714 1.00 82.06 362 GLN A CA 1
ATOM 2608 C C . GLN A 1 362 ? 18.927 7.789 -26.616 1.00 82.06 362 GLN A C 1
ATOM 2610 O O . GLN A 1 362 ? 18.182 7.940 -25.647 1.00 82.06 362 GLN A O 1
ATOM 2615 N N . HIS A 1 363 ? 19.710 6.728 -26.743 1.00 80.00 363 HIS A N 1
ATOM 2616 C CA . HIS A 1 363 ? 19.744 5.652 -25.756 1.00 80.00 363 HIS A CA 1
ATOM 2617 C C . HIS A 1 363 ? 21.161 5.362 -25.274 1.00 80.00 363 HIS A C 1
ATOM 2619 O O . HIS A 1 363 ? 22.114 5.507 -26.035 1.00 80.00 363 HIS A O 1
ATOM 2625 N N . SER A 1 364 ? 21.283 4.954 -24.012 1.00 79.56 364 SER A N 1
ATOM 2626 C CA . SER A 1 364 ? 22.521 4.428 -23.446 1.00 79.56 364 SER A CA 1
ATOM 2627 C C . SER A 1 364 ? 22.236 3.251 -22.518 1.00 79.56 364 SER A C 1
ATOM 2629 O O . SER A 1 364 ? 21.221 3.216 -21.818 1.00 79.56 364 SER A O 1
ATOM 2631 N N . TYR A 1 365 ? 23.138 2.273 -22.518 1.00 79.31 365 TYR A N 1
ATOM 2632 C CA . TYR A 1 365 ? 23.041 1.062 -21.709 1.00 79.31 365 TYR A CA 1
ATOM 2633 C C . TYR A 1 365 ? 24.362 0.854 -20.975 1.00 79.31 365 TYR A C 1
ATOM 2635 O O . TYR A 1 365 ? 25.425 1.027 -21.568 1.00 79.31 365 TYR A O 1
ATOM 2643 N N . ASN A 1 366 ? 24.302 0.489 -19.696 1.00 71.00 366 ASN A N 1
ATOM 2644 C CA . ASN A 1 366 ? 25.492 0.198 -18.900 1.00 71.00 366 ASN A CA 1
ATOM 2645 C C . ASN A 1 366 ? 25.382 -1.217 -18.320 1.00 71.00 366 ASN A C 1
ATOM 2647 O O . ASN A 1 366 ? 24.368 -1.539 -17.708 1.00 71.00 366 ASN A O 1
ATOM 2651 N N . ALA A 1 367 ? 26.404 -2.053 -18.510 1.00 59.19 367 ALA A N 1
ATOM 2652 C CA . ALA A 1 367 ? 26.531 -3.369 -17.884 1.00 59.19 367 ALA A CA 1
ATOM 2653 C C . ALA A 1 367 ? 27.922 -3.504 -17.241 1.00 59.19 367 ALA A C 1
ATOM 2655 O O . ALA A 1 367 ? 28.859 -3.995 -17.878 1.00 59.19 367 ALA A O 1
ATOM 2656 N N . PRO A 1 368 ? 28.085 -3.079 -15.977 1.00 49.38 368 PRO A N 1
ATOM 2657 C CA . PRO A 1 368 ? 29.340 -3.264 -15.268 1.00 49.38 368 PRO A CA 1
ATOM 2658 C C . PRO A 1 368 ? 29.575 -4.765 -15.035 1.00 49.38 368 PRO A C 1
ATOM 2660 O O . PRO A 1 368 ? 28.742 -5.431 -14.418 1.00 49.38 368 PRO A O 1
ATOM 2663 N N . GLY A 1 369 ? 30.706 -5.298 -15.506 1.00 46.50 369 GLY A N 1
ATOM 2664 C CA . GLY A 1 369 ? 31.177 -6.647 -15.148 1.00 46.50 369 GLY A CA 1
ATOM 2665 C C . GLY A 1 369 ? 31.304 -7.674 -16.278 1.00 46.50 369 GLY A C 1
ATOM 2666 O O . GLY A 1 369 ? 31.867 -8.733 -16.026 1.00 46.50 369 GLY A O 1
ATOM 2667 N N . ASP A 1 370 ? 30.876 -7.363 -17.506 1.00 40.00 370 ASP A N 1
ATOM 2668 C CA . ASP A 1 370 ? 31.088 -8.232 -18.683 1.00 40.00 370 ASP A CA 1
ATOM 2669 C C . ASP A 1 370 ? 32.132 -7.656 -19.673 1.00 40.00 370 ASP A C 1
ATOM 2671 O O . ASP A 1 370 ? 32.149 -8.010 -20.848 1.00 40.00 370 ASP A O 1
ATOM 2675 N N . GLY A 1 371 ? 33.010 -6.754 -19.208 1.00 36.94 371 GLY A N 1
ATOM 2676 C CA . GLY A 1 371 ? 34.034 -6.092 -20.035 1.00 36.94 371 GLY A CA 1
ATOM 2677 C C . GLY A 1 371 ? 33.608 -4.762 -20.673 1.00 36.94 371 GLY A C 1
ATOM 2678 O O . GLY A 1 371 ? 34.374 -4.186 -21.439 1.00 36.94 371 GLY A O 1
ATOM 2679 N N . GLY A 1 372 ? 32.418 -4.248 -20.349 1.00 36.78 372 GLY A N 1
ATOM 2680 C CA . GLY A 1 372 ? 32.027 -2.872 -20.666 1.00 36.78 372 GLY A CA 1
ATOM 2681 C C . GLY A 1 372 ? 32.687 -1.867 -19.717 1.00 36.78 372 GLY A C 1
ATOM 2682 O O . GLY A 1 372 ? 32.685 -2.074 -18.502 1.00 36.78 372 GLY A O 1
ATOM 2683 N N . ASP A 1 373 ? 33.252 -0.793 -20.272 1.00 37.22 373 ASP A N 1
ATOM 2684 C CA . ASP A 1 373 ? 33.850 0.308 -19.509 1.00 37.22 373 ASP A CA 1
ATOM 2685 C C . ASP A 1 373 ? 32.776 1.009 -18.643 1.00 37.22 373 ASP A C 1
ATOM 2687 O O . ASP A 1 373 ? 31.783 1.506 -19.185 1.00 37.22 373 ASP A O 1
ATOM 2691 N N . PRO A 1 374 ? 32.950 1.087 -17.309 1.00 38.22 374 PRO A N 1
ATOM 2692 C CA . PRO A 1 374 ? 32.010 1.753 -16.407 1.00 38.22 374 PRO A CA 1
ATOM 2693 C C . PRO A 1 374 ? 31.861 3.272 -16.634 1.00 38.22 374 PRO A C 1
ATOM 2695 O O . PRO A 1 374 ? 30.961 3.867 -16.036 1.00 38.22 374 PRO A O 1
ATOM 2698 N N . ASN A 1 375 ? 32.690 3.896 -17.484 1.00 36.22 375 ASN A N 1
ATOM 2699 C CA . ASN A 1 375 ? 32.732 5.346 -17.712 1.00 36.22 375 ASN A CA 1
ATOM 2700 C C . ASN A 1 375 ? 32.259 5.816 -19.103 1.00 36.22 375 ASN A C 1
ATOM 2702 O O . ASN A 1 375 ? 32.336 7.015 -19.380 1.00 36.22 375 ASN A O 1
ATOM 2706 N N . LEU A 1 376 ? 31.744 4.942 -19.977 1.00 35.75 376 LEU A N 1
ATOM 2707 C CA . LEU A 1 376 ? 31.304 5.346 -21.322 1.00 35.75 376 LEU A CA 1
ATOM 2708 C C . LEU A 1 376 ? 29.770 5.475 -21.432 1.00 35.75 376 LEU A C 1
ATOM 2710 O O . LEU A 1 376 ? 29.063 4.465 -21.460 1.00 35.75 376 LEU A O 1
ATOM 2714 N N . PRO A 1 377 ? 29.208 6.697 -21.553 1.00 32.59 377 PRO A N 1
ATOM 2715 C CA . PRO A 1 377 ? 27.845 6.874 -22.031 1.00 32.59 377 PRO A CA 1
ATOM 2716 C C . PRO A 1 377 ? 27.815 6.559 -23.531 1.00 32.59 377 PRO A C 1
ATOM 2718 O O . PRO A 1 377 ? 28.164 7.399 -24.360 1.00 32.59 377 PRO A O 1
ATOM 2721 N N . VAL A 1 378 ? 27.399 5.348 -23.905 1.00 36.06 378 VAL A N 1
ATOM 2722 C CA . VAL A 1 378 ? 27.133 5.036 -25.317 1.00 36.06 378 VAL A CA 1
ATOM 2723 C C . VAL A 1 378 ? 25.973 5.926 -25.755 1.00 36.06 378 VAL A C 1
ATOM 2725 O O . VAL A 1 378 ? 24.857 5.738 -25.291 1.00 36.06 378 VAL A O 1
ATOM 2728 N N . THR A 1 379 ? 26.246 6.949 -26.563 1.00 29.55 379 THR A N 1
ATOM 2729 C CA . THR A 1 379 ? 25.233 7.881 -27.073 1.00 29.55 379 THR A CA 1
ATOM 2730 C C . THR A 1 379 ? 24.953 7.481 -28.516 1.00 29.55 379 THR A C 1
ATOM 2732 O O . THR A 1 379 ? 25.755 7.778 -29.396 1.00 29.55 379 THR A O 1
ATOM 2735 N N . GLY A 1 380 ? 23.864 6.748 -28.753 1.00 34.59 380 GLY A N 1
ATOM 2736 C CA . GLY A 1 380 ? 23.439 6.323 -30.094 1.00 34.59 380 GLY A CA 1
ATOM 2737 C C . GLY A 1 380 ? 22.096 6.935 -30.495 1.00 34.59 380 GLY A C 1
ATOM 2738 O O . GLY A 1 380 ? 21.231 7.138 -29.639 1.00 34.59 380 GLY A O 1
ATOM 2739 N N . THR A 1 381 ? 21.929 7.252 -31.781 1.00 25.12 381 THR A N 1
ATOM 2740 C CA . THR A 1 381 ? 20.623 7.499 -32.417 1.00 25.12 381 THR A CA 1
ATOM 2741 C C . THR A 1 381 ? 19.836 6.189 -32.538 1.00 25.12 381 THR A C 1
ATOM 2743 O O . THR A 1 381 ? 20.439 5.116 -32.543 1.00 25.12 381 THR A O 1
ATOM 2746 N N . PRO A 1 382 ? 18.494 6.242 -32.603 1.00 35.12 382 PRO A N 1
ATOM 2747 C CA . PRO A 1 382 ? 17.662 5.077 -32.381 1.00 35.12 382 PRO A CA 1
ATOM 2748 C C . PRO A 1 382 ? 17.601 4.252 -33.652 1.00 35.12 382 PRO A C 1
ATOM 2750 O O . PRO A 1 382 ? 16.776 4.515 -34.514 1.00 35.12 382 PRO A O 1
ATOM 2753 N N . ASP A 1 383 ? 18.486 3.275 -33.770 1.00 27.31 383 ASP A N 1
ATOM 2754 C CA . ASP A 1 383 ? 18.179 2.035 -34.464 1.00 27.31 383 ASP A CA 1
ATOM 2755 C C . ASP A 1 383 ? 19.310 1.027 -34.271 1.00 27.31 383 ASP A C 1
ATOM 2757 O O . ASP A 1 383 ? 20.486 1.384 -34.288 1.00 27.31 383 ASP A O 1
ATOM 2761 N N . ARG A 1 384 ? 18.908 -0.246 -34.194 1.00 35.91 384 ARG A N 1
ATOM 2762 C CA . ARG A 1 384 ? 19.718 -1.471 -34.344 1.00 35.91 384 ARG A CA 1
ATOM 2763 C C . ARG A 1 384 ? 20.219 -2.112 -33.048 1.00 35.91 384 ARG A C 1
ATOM 2765 O O . ARG A 1 384 ? 20.892 -1.511 -32.217 1.00 35.91 384 ARG A O 1
ATOM 2772 N N . VAL A 1 385 ? 19.876 -3.397 -32.907 1.00 35.81 385 VAL A N 1
ATOM 2773 C CA . VAL A 1 385 ? 20.488 -4.347 -31.969 1.00 35.81 385 VAL A CA 1
ATOM 2774 C C . VAL A 1 385 ? 21.983 -4.308 -32.228 1.00 35.81 385 VAL A C 1
ATOM 2776 O O . VAL A 1 385 ? 22.436 -4.730 -33.287 1.00 35.81 385 VAL A O 1
ATOM 2779 N N . GLY A 1 386 ? 22.752 -3.736 -31.317 1.00 37.38 386 GLY A N 1
ATOM 2780 C CA . GLY A 1 386 ? 24.177 -3.657 -31.556 1.00 37.38 386 GLY A CA 1
ATOM 2781 C C . GLY A 1 386 ? 24.894 -4.978 -31.226 1.00 37.38 386 GLY A C 1
ATOM 2782 O O . GLY A 1 386 ? 24.352 -5.888 -30.586 1.00 37.38 386 GLY A O 1
ATOM 2783 N N . ARG A 1 387 ? 26.142 -5.079 -31.667 1.00 38.59 387 ARG A N 1
ATOM 2784 C CA . ARG A 1 387 ? 27.066 -6.156 -31.312 1.00 38.59 387 ARG A CA 1
ATOM 2785 C C . ARG A 1 387 ? 28.212 -5.545 -30.508 1.00 38.59 387 ARG A C 1
ATOM 2787 O O . ARG A 1 387 ? 28.732 -4.501 -30.894 1.00 38.59 387 ARG A O 1
ATOM 2794 N N . LEU A 1 388 ? 28.619 -6.202 -29.420 1.00 38.72 388 LEU A N 1
ATOM 2795 C CA . LEU A 1 388 ? 29.896 -5.916 -28.761 1.00 38.72 388 LEU A CA 1
ATOM 2796 C C . LEU A 1 388 ? 31.016 -6.279 -29.750 1.00 38.72 388 LEU A C 1
ATOM 2798 O O . LEU A 1 388 ? 31.125 -7.449 -30.119 1.00 38.72 388 LEU A O 1
ATOM 2802 N N . ASN A 1 389 ? 31.805 -5.306 -30.212 1.00 36.84 389 ASN A N 1
ATOM 2803 C CA . ASN A 1 389 ? 32.960 -5.564 -31.070 1.00 36.84 389 ASN A CA 1
ATOM 2804 C C . ASN A 1 389 ? 34.213 -5.735 -30.179 1.00 36.84 389 ASN A C 1
ATOM 2806 O O . ASN A 1 389 ? 34.677 -4.741 -29.612 1.00 36.84 389 ASN A O 1
ATOM 2810 N N . PRO A 1 390 ? 34.750 -6.957 -29.979 1.00 36.00 390 PRO A N 1
ATOM 2811 C CA . PRO A 1 390 ? 35.871 -7.188 -29.062 1.00 36.00 390 PRO A CA 1
ATOM 2812 C C . PRO A 1 390 ? 37.229 -6.835 -29.662 1.00 36.00 390 PRO A C 1
ATOM 2814 O O . PRO A 1 390 ? 38.226 -6.876 -28.947 1.00 36.00 390 PRO A O 1
ATOM 2817 N N . ASP A 1 391 ? 37.274 -6.471 -30.942 1.00 34.38 391 ASP A N 1
ATOM 2818 C CA . ASP A 1 391 ? 38.513 -6.113 -31.632 1.00 34.38 391 ASP A CA 1
ATOM 2819 C C . ASP A 1 391 ? 38.920 -4.646 -31.367 1.00 34.38 391 ASP A C 1
ATOM 2821 O O . ASP A 1 391 ? 39.931 -4.167 -31.881 1.00 34.38 391 ASP A O 1
ATOM 2825 N N . LEU A 1 392 ? 38.148 -3.923 -30.544 1.00 34.28 392 LEU A N 1
ATOM 2826 C CA . LEU A 1 392 ? 38.405 -2.543 -30.132 1.00 34.28 392 LEU A CA 1
ATOM 2827 C C . LEU A 1 392 ? 38.866 -2.476 -28.668 1.00 34.28 392 LEU A C 1
ATOM 2829 O O . LEU A 1 392 ? 38.408 -3.233 -27.814 1.00 34.28 392 LEU A O 1
ATOM 2833 N N . SER A 1 393 ? 39.777 -1.545 -28.374 1.00 34.84 393 SER A N 1
ATOM 2834 C CA . SER A 1 393 ? 40.333 -1.295 -27.038 1.00 34.84 393 SER A CA 1
ATOM 2835 C C . SER A 1 393 ? 40.015 0.144 -26.592 1.00 34.84 393 SER A C 1
ATOM 2837 O O . SER A 1 393 ? 40.742 1.057 -26.999 1.00 34.84 393 SER A O 1
ATOM 2839 N N . PRO A 1 394 ? 38.994 0.373 -25.739 1.00 40.38 394 PRO A N 1
ATOM 2840 C CA . PRO A 1 394 ? 38.083 -0.621 -25.161 1.00 40.38 394 PRO A CA 1
ATOM 2841 C C . PRO A 1 394 ? 36.992 -1.081 -26.152 1.00 40.38 394 PRO A C 1
ATOM 2843 O O . PRO A 1 394 ? 36.741 -0.392 -27.146 1.00 40.38 394 PRO A O 1
ATOM 2846 N N . PRO A 1 395 ? 36.331 -2.226 -25.889 1.00 37.19 395 PRO A N 1
ATOM 2847 C CA . PRO A 1 395 ? 35.269 -2.751 -26.743 1.00 37.19 395 PRO A CA 1
ATOM 2848 C C . PRO A 1 395 ? 34.159 -1.716 -26.938 1.00 37.19 395 PRO A C 1
ATOM 2850 O O . PRO A 1 395 ? 33.636 -1.169 -25.966 1.00 37.19 395 PRO A O 1
ATOM 2853 N N . ASN A 1 396 ? 33.795 -1.453 -28.192 1.00 36.22 396 ASN A N 1
ATOM 2854 C CA . ASN A 1 396 ? 32.765 -0.482 -28.557 1.00 36.22 396 ASN A CA 1
ATOM 2855 C C . ASN A 1 396 ? 31.617 -1.175 -29.309 1.00 36.22 396 ASN A C 1
ATOM 2857 O O . ASN A 1 396 ? 31.772 -2.272 -29.851 1.00 36.22 396 ASN A O 1
ATOM 2861 N N . TRP A 1 397 ? 30.449 -0.541 -29.316 1.00 40.47 397 TRP A N 1
ATOM 2862 C CA . TRP A 1 397 ? 29.280 -0.999 -30.056 1.00 40.47 397 TRP A CA 1
ATOM 2863 C C . TRP A 1 397 ? 29.387 -0.597 -31.531 1.00 40.47 397 TRP A C 1
ATOM 2865 O O . TRP A 1 397 ? 29.543 0.586 -31.825 1.00 40.47 397 TRP A O 1
ATOM 2875 N N . ASP A 1 398 ? 29.23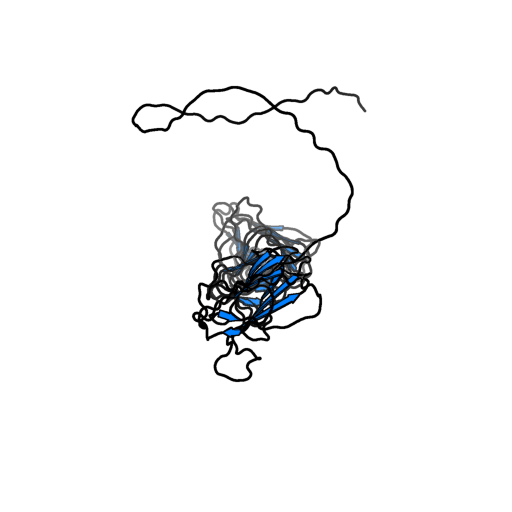2 -1.563 -32.441 1.00 35.22 398 ASP A N 1
ATOM 2876 C CA . ASP A 1 398 ? 29.039 -1.304 -33.876 1.00 35.22 398 ASP A CA 1
ATOM 2877 C C . ASP A 1 398 ? 27.567 -1.554 -34.266 1.00 35.22 398 ASP A C 1
ATOM 2879 O O . ASP A 1 398 ? 27.057 -2.660 -34.033 1.00 35.22 398 ASP A O 1
ATOM 2883 N N . PRO A 1 399 ? 26.857 -0.572 -34.854 1.00 37.12 399 PRO A N 1
ATOM 2884 C CA . PRO A 1 399 ? 25.524 -0.780 -35.420 1.00 37.12 399 PRO A CA 1
ATOM 2885 C C . PRO A 1 399 ? 25.585 -1.497 -36.788 1.00 37.12 399 PRO A C 1
ATOM 2887 O O . PRO A 1 399 ? 26.345 -1.095 -37.664 1.00 37.12 399 PRO A O 1
ATOM 2890 N N . ILE A 1 400 ? 24.741 -2.519 -37.006 1.00 35.66 400 ILE A N 1
ATOM 2891 C CA . ILE A 1 400 ? 24.556 -3.231 -38.297 1.00 35.66 400 ILE A CA 1
ATOM 2892 C C . ILE A 1 400 ? 23.094 -3.069 -38.771 1.00 35.66 400 ILE A C 1
ATOM 2894 O O . ILE A 1 400 ? 22.185 -3.091 -37.949 1.00 35.66 400 ILE A O 1
ATOM 2898 N N . ASP A 1 401 ? 22.874 -2.854 -40.076 1.00 32.28 401 ASP A N 1
ATOM 2899 C CA . ASP A 1 401 ? 21.611 -2.440 -40.727 1.00 32.28 401 ASP A CA 1
ATOM 2900 C C . ASP A 1 401 ? 20.342 -3.313 -40.533 1.00 32.28 401 ASP A C 1
ATOM 2902 O O . ASP A 1 401 ? 20.405 -4.539 -40.530 1.00 32.28 401 ASP A O 1
ATOM 2906 N N . GLY A 1 402 ? 19.173 -2.634 -40.521 1.00 27.47 402 GLY A N 1
ATOM 2907 C CA . GLY A 1 402 ? 17.796 -3.136 -40.773 1.00 27.47 402 GLY A CA 1
ATOM 2908 C C . GLY A 1 402 ? 16.772 -2.665 -39.715 1.00 27.47 402 GLY A C 1
ATOM 2909 O O . GLY A 1 402 ? 17.018 -2.878 -38.536 1.00 27.47 402 GLY A O 1
ATOM 2910 N N . PHE A 1 403 ? 15.648 -1.978 -40.007 1.00 26.11 403 PHE A N 1
ATOM 2911 C CA . PHE A 1 403 ? 14.624 -2.147 -41.063 1.00 26.11 403 PHE A CA 1
ATOM 2912 C C . PHE A 1 403 ? 14.349 -0.868 -41.897 1.00 26.11 403 PHE A C 1
ATOM 2914 O O . PHE A 1 403 ? 14.473 0.241 -41.393 1.00 26.11 403 PHE A O 1
ATOM 2921 N N . ALA A 1 404 ? 13.876 -1.018 -43.144 1.00 26.47 404 ALA A N 1
ATOM 2922 C CA . ALA A 1 404 ? 13.230 0.050 -43.931 1.00 26.47 404 ALA A CA 1
ATOM 2923 C C . ALA A 1 404 ? 11.824 -0.403 -44.378 1.00 26.47 404 ALA A C 1
ATOM 2925 O O . ALA A 1 404 ? 11.625 -1.597 -44.619 1.00 26.47 404 ALA A O 1
ATOM 2926 N N . PRO A 1 405 ? 10.856 0.529 -44.509 1.00 33.38 405 PRO A N 1
ATOM 2927 C CA . PRO A 1 405 ? 10.628 1.096 -45.841 1.00 33.38 405 PRO A CA 1
ATOM 2928 C C . PRO A 1 405 ? 10.349 2.617 -45.863 1.00 33.38 405 PRO A C 1
ATOM 2930 O O . PRO A 1 405 ? 9.412 3.099 -45.240 1.00 33.38 405 PRO A O 1
ATOM 2933 N N . GLY A 1 406 ? 11.114 3.330 -46.703 1.00 28.14 406 GLY A N 1
ATOM 2934 C CA . GLY A 1 406 ? 10.659 4.486 -47.493 1.00 28.14 406 GLY A CA 1
ATOM 2935 C C . GLY A 1 406 ? 10.600 5.876 -46.840 1.00 28.14 406 GLY A C 1
ATOM 2936 O O . GLY A 1 406 ? 9.589 6.241 -46.262 1.00 28.14 406 GLY A O 1
ATOM 2937 N N . LEU A 1 407 ? 11.590 6.729 -47.132 1.00 26.22 407 LEU A N 1
ATOM 2938 C CA . LEU A 1 407 ? 11.410 7.838 -48.084 1.00 26.22 407 LEU A CA 1
ATOM 2939 C C . LEU A 1 407 ? 12.779 8.355 -48.564 1.00 26.22 407 LEU A C 1
ATOM 2941 O O . LEU A 1 407 ? 13.704 8.555 -47.783 1.00 26.22 407 LEU A O 1
ATOM 2945 N N . VAL A 1 408 ? 12.888 8.533 -49.877 1.00 34.06 408 VAL A N 1
ATOM 2946 C CA . VAL A 1 408 ? 14.055 9.033 -50.611 1.00 34.06 408 VAL A CA 1
ATOM 2947 C C . VAL A 1 408 ? 14.281 10.516 -50.309 1.00 34.06 408 VAL A C 1
ATOM 2949 O O . VAL A 1 408 ? 13.351 11.312 -50.397 1.00 34.06 408 VAL A O 1
ATOM 2952 N N . GLY A 1 409 ? 15.529 10.887 -50.021 1.00 26.03 409 GLY A N 1
ATOM 2953 C CA . GLY A 1 409 ? 15.948 12.277 -49.838 1.00 26.03 409 GLY A CA 1
ATOM 2954 C C . GLY A 1 409 ? 17.463 12.425 -49.699 1.00 26.03 409 GLY A C 1
ATOM 2955 O O . GLY A 1 409 ? 17.937 13.046 -48.757 1.00 26.03 409 GLY A O 1
ATOM 2956 N N . LEU A 1 410 ? 18.237 11.811 -50.598 1.00 27.33 410 LEU A N 1
ATOM 2957 C CA . LEU A 1 410 ? 19.683 12.028 -50.678 1.00 27.33 410 LEU A CA 1
ATOM 2958 C C . LEU A 1 410 ? 19.961 13.296 -51.498 1.00 27.33 410 LEU A C 1
ATOM 2960 O O . LEU A 1 410 ? 19.904 13.263 -52.723 1.00 27.33 410 LEU A O 1
ATOM 2964 N N . THR A 1 411 ? 20.322 14.400 -50.842 1.00 24.47 411 THR A N 1
ATOM 2965 C CA . THR A 1 411 ? 21.190 15.413 -51.461 1.00 24.47 411 THR A CA 1
ATOM 2966 C C . THR A 1 411 ? 22.618 15.125 -51.023 1.00 24.47 411 THR A C 1
ATOM 2968 O O . THR A 1 411 ? 23.043 15.503 -49.934 1.00 24.47 411 THR A O 1
ATOM 2971 N N . THR A 1 412 ? 23.355 14.402 -51.861 1.00 28.67 412 THR A N 1
ATOM 2972 C CA . THR A 1 412 ? 24.791 14.180 -51.701 1.00 28.67 412 THR A CA 1
ATOM 2973 C C . THR A 1 412 ? 25.554 15.399 -52.216 1.00 28.67 412 THR A C 1
ATOM 2975 O O . THR A 1 412 ? 25.608 15.621 -53.424 1.00 28.67 412 THR A O 1
ATOM 2978 N N . THR A 1 413 ? 26.197 16.160 -51.336 1.00 25.69 413 THR A N 1
ATOM 2979 C CA . THR A 1 413 ? 27.378 16.956 -51.710 1.00 25.69 413 THR A CA 1
ATOM 2980 C C . THR A 1 413 ? 28.628 16.173 -51.304 1.00 25.69 413 THR A C 1
ATOM 2982 O O . THR A 1 413 ? 28.858 16.018 -50.103 1.00 25.69 413 THR A O 1
ATOM 2985 N N . PRO A 1 414 ? 29.433 15.659 -52.251 1.00 30.52 414 PRO A N 1
ATOM 2986 C CA . PRO A 1 414 ? 30.701 15.025 -51.929 1.00 30.52 414 PRO A CA 1
ATOM 2987 C C . PRO A 1 414 ? 31.795 16.079 -51.718 1.00 30.52 414 PRO A C 1
ATOM 2989 O O . PRO A 1 414 ? 31.995 16.964 -52.550 1.00 30.52 414 PRO A O 1
ATOM 2992 N N . ILE A 1 415 ? 32.527 15.954 -50.611 1.00 29.73 415 ILE A N 1
ATOM 2993 C CA . ILE A 1 415 ? 33.806 16.636 -50.386 1.00 29.73 415 ILE A CA 1
ATOM 2994 C C . ILE A 1 415 ? 34.872 15.867 -51.179 1.00 29.73 415 ILE A C 1
ATOM 2996 O O . ILE A 1 415 ? 35.023 14.657 -51.015 1.00 29.73 415 ILE A O 1
ATOM 3000 N N . ALA A 1 416 ? 35.567 16.565 -52.077 1.00 28.33 416 ALA A N 1
ATOM 3001 C CA . ALA A 1 416 ? 36.562 16.004 -52.988 1.00 28.33 416 ALA A CA 1
ATOM 3002 C C . ALA A 1 416 ? 37.900 15.669 -52.290 1.00 28.33 416 ALA A C 1
ATOM 3004 O O . ALA A 1 416 ? 38.312 16.402 -51.386 1.00 28.33 416 ALA A O 1
ATOM 3005 N N . PRO A 1 417 ? 38.634 14.632 -52.742 1.00 29.84 417 PRO A N 1
ATOM 3006 C CA . PRO A 1 417 ? 40.029 14.422 -52.373 1.00 29.84 417 PRO A CA 1
ATOM 3007 C C . PRO A 1 417 ? 40.973 15.252 -53.265 1.00 29.84 417 PRO A C 1
ATOM 3009 O O . PRO A 1 417 ? 40.809 15.328 -54.482 1.00 29.84 417 PRO A O 1
ATOM 3012 N N . LEU A 1 418 ? 41.977 15.875 -52.644 1.00 29.62 418 LEU A N 1
ATOM 3013 C CA . LEU A 1 418 ? 43.055 16.635 -53.288 1.00 29.62 418 LEU A CA 1
ATOM 3014 C C . LEU A 1 418 ? 44.088 15.705 -53.941 1.00 29.62 418 LEU A C 1
ATOM 3016 O O . LEU A 1 418 ? 44.656 14.891 -53.224 1.00 29.62 418 LEU A O 1
ATOM 3020 N N . LEU A 1 419 ? 44.412 15.911 -55.226 1.00 24.83 419 LEU A N 1
ATOM 3021 C CA . LEU A 1 419 ? 45.708 15.607 -55.874 1.00 24.83 419 LEU A CA 1
ATOM 3022 C C . LEU A 1 419 ? 45.903 16.517 -57.130 1.00 24.83 419 LEU A C 1
ATOM 3024 O O . LEU A 1 419 ? 44.939 17.154 -57.557 1.00 24.83 419 LEU A O 1
ATOM 3028 N N . PRO A 1 420 ? 47.140 16.694 -57.656 1.00 30.48 420 PRO A N 1
ATOM 3029 C CA . PRO A 1 420 ? 47.682 18.008 -58.026 1.00 30.48 420 PRO A CA 1
ATOM 3030 C C . PRO A 1 420 ? 47.633 18.382 -59.521 1.00 30.48 420 PRO A C 1
ATOM 3032 O O . PRO A 1 420 ? 47.579 17.526 -60.393 1.00 30.48 420 PRO A O 1
ATOM 3035 N N . GLN A 1 421 ? 47.725 19.702 -59.745 1.00 28.75 421 GLN A N 1
ATOM 3036 C CA . GLN A 1 421 ? 48.089 20.467 -60.953 1.00 28.75 421 GLN A CA 1
ATOM 3037 C C . GLN A 1 421 ? 48.000 19.782 -62.331 1.00 28.75 421 GLN A C 1
ATOM 3039 O O . GLN A 1 421 ? 48.835 18.948 -62.663 1.00 28.75 421 GLN A O 1
ATOM 3044 N N . GLN A 1 422 ? 47.170 20.348 -63.217 1.00 25.61 422 GLN A N 1
ATOM 3045 C CA . GLN A 1 422 ? 47.613 20.755 -64.557 1.00 25.61 422 GLN A CA 1
ATOM 3046 C C . GLN A 1 422 ? 46.691 21.817 -65.183 1.00 25.61 422 GLN A C 1
ATOM 3048 O O . GLN A 1 422 ? 45.486 21.866 -64.957 1.00 25.61 422 GLN A O 1
ATOM 3053 N N . VAL A 1 423 ? 47.346 22.710 -65.918 1.00 23.80 423 VAL A N 1
ATOM 3054 C CA . VAL A 1 423 ? 46.872 23.879 -66.671 1.00 23.80 423 VAL A CA 1
ATOM 3055 C C . VAL A 1 423 ? 46.095 23.444 -67.926 1.00 23.80 423 VAL A C 1
ATOM 3057 O O . VAL A 1 423 ? 46.506 22.462 -68.530 1.00 23.80 423 VAL A O 1
ATOM 3060 N N . LEU A 1 424 ? 45.048 24.184 -68.348 1.00 22.77 424 LEU A N 1
ATOM 3061 C CA . LEU A 1 424 ? 44.917 24.822 -69.688 1.00 22.77 424 LEU A CA 1
ATOM 3062 C C . LEU A 1 424 ? 43.463 25.263 -70.043 1.00 22.77 424 LEU A C 1
ATOM 3064 O O . LEU A 1 424 ? 42.601 24.446 -70.324 1.00 22.77 424 LEU A O 1
ATOM 3068 N N . ILE A 1 425 ? 43.255 26.589 -70.009 1.00 23.50 425 ILE A N 1
ATOM 3069 C CA . ILE A 1 425 ? 42.589 27.542 -70.942 1.00 23.50 425 ILE A CA 1
ATOM 3070 C C . ILE A 1 425 ? 41.363 27.127 -71.808 1.00 23.50 425 ILE A C 1
ATOM 3072 O O . ILE A 1 425 ? 41.392 26.145 -72.538 1.00 23.50 425 ILE A O 1
ATOM 3076 N N . THR A 1 426 ? 40.418 28.091 -71.874 1.00 23.36 426 THR A N 1
ATOM 3077 C CA . THR A 1 426 ? 39.444 28.500 -72.938 1.00 23.36 426 THR A CA 1
ATOM 3078 C C . THR A 1 426 ? 37.971 28.170 -72.648 1.00 23.36 426 THR A C 1
ATOM 3080 O O . THR A 1 426 ? 37.677 27.117 -72.110 1.00 23.36 426 THR A O 1
ATOM 3083 N N . SER A 1 427 ? 36.955 28.979 -72.977 1.00 24.91 427 SER A N 1
ATOM 3084 C CA . SER A 1 427 ? 36.809 30.411 -73.301 1.00 24.91 427 SER A CA 1
ATOM 3085 C C . SER A 1 427 ? 35.302 30.735 -73.424 1.00 24.91 427 SER A C 1
ATOM 3087 O O . SER A 1 427 ? 34.576 29.983 -74.060 1.00 24.91 427 SER A O 1
ATOM 3089 N N . THR A 1 428 ? 34.899 31.892 -72.885 1.00 24.97 428 THR A N 1
ATOM 3090 C CA . THR A 1 428 ? 33.907 32.886 -73.382 1.00 24.97 428 THR A CA 1
ATOM 3091 C C . THR A 1 428 ? 32.439 32.569 -73.739 1.00 24.97 428 THR A C 1
ATOM 3093 O O . THR A 1 428 ? 32.151 31.828 -74.670 1.00 24.97 428 THR A O 1
ATOM 3096 N N . ALA A 1 429 ? 31.600 33.453 -73.157 1.00 26.45 429 ALA A N 1
ATOM 3097 C CA . ALA A 1 429 ? 30.377 34.117 -73.659 1.00 26.45 429 ALA A CA 1
ATOM 3098 C C . ALA A 1 429 ? 29.073 33.285 -73.641 1.00 26.45 429 ALA A C 1
ATOM 3100 O O . ALA A 1 429 ? 29.087 32.102 -73.934 1.00 26.45 429 ALA A O 1
ATOM 3101 N N . ILE A 1 430 ? 27.893 33.810 -73.273 1.00 26.98 430 ILE A N 1
ATOM 3102 C CA . ILE A 1 430 ? 27.230 35.067 -73.681 1.00 26.98 430 ILE A CA 1
ATOM 3103 C C . ILE A 1 430 ? 26.216 35.517 -72.591 1.00 26.98 430 ILE A C 1
ATOM 3105 O O . ILE A 1 430 ? 25.472 34.695 -72.063 1.00 26.98 430 ILE A O 1
ATOM 3109 N N . THR A 1 431 ? 26.145 36.821 -72.289 1.00 31.52 431 THR A N 1
ATOM 3110 C CA . THR A 1 431 ? 24.991 37.522 -71.668 1.00 31.52 431 THR A CA 1
ATOM 3111 C C . THR A 1 431 ? 24.129 38.161 -72.769 1.00 31.52 431 THR A C 1
ATOM 3113 O O . THR A 1 431 ? 24.656 38.416 -73.854 1.00 31.52 431 THR A O 1
ATOM 3116 N N . PRO A 1 432 ? 22.832 38.463 -72.537 1.00 38.22 432 PRO A N 1
ATOM 3117 C CA . PRO A 1 432 ? 22.504 39.865 -72.219 1.00 38.22 432 PRO A CA 1
ATOM 3118 C C . PRO A 1 432 ? 21.274 40.126 -71.306 1.00 38.22 432 PRO A C 1
ATOM 3120 O O . PRO A 1 432 ? 20.242 39.478 -71.408 1.00 38.22 432 PRO A O 1
ATOM 3123 N N . GLN A 1 433 ? 21.440 41.179 -70.486 1.00 27.80 433 GLN A N 1
ATOM 3124 C CA . GLN A 1 433 ? 20.538 42.308 -70.139 1.00 27.80 433 GLN A CA 1
ATOM 3125 C C . GLN A 1 433 ? 19.116 42.115 -69.559 1.00 27.80 433 GLN A C 1
ATOM 3127 O O . GLN A 1 433 ? 18.242 41.559 -70.205 1.00 27.80 433 GLN A O 1
ATOM 3132 N N . ALA A 1 434 ? 18.822 42.785 -68.426 1.00 27.06 434 ALA A N 1
ATOM 3133 C CA . ALA A 1 434 ? 18.284 44.169 -68.325 1.00 27.06 434 ALA A CA 1
ATOM 3134 C C . ALA A 1 434 ? 18.138 44.590 -66.829 1.00 27.06 434 ALA A C 1
ATOM 3136 O O . ALA A 1 434 ? 17.585 43.843 -66.035 1.00 27.06 434 ALA A O 1
ATOM 3137 N N . GLN A 1 435 ? 18.871 45.614 -66.362 1.00 25.62 435 GLN A N 1
ATOM 3138 C CA . GLN A 1 435 ? 18.442 46.998 -66.031 1.00 25.62 435 GLN A CA 1
ATOM 3139 C C . GLN A 1 435 ? 17.835 47.235 -64.613 1.00 25.62 435 GLN A C 1
ATOM 3141 O O . GLN A 1 435 ? 16.723 46.843 -64.291 1.00 25.62 435 GLN A O 1
ATOM 3146 N N . VAL A 1 436 ? 18.685 47.916 -63.828 1.00 28.28 436 VAL A N 1
ATOM 3147 C CA . VAL A 1 436 ? 18.684 48.640 -62.522 1.00 28.28 436 VAL A CA 1
ATOM 3148 C C . VAL A 1 436 ? 17.619 49.781 -62.423 1.00 28.28 436 VAL A C 1
ATOM 3150 O O . VAL A 1 436 ? 16.895 49.935 -63.403 1.00 28.28 436 VAL A O 1
ATOM 3153 N N . PRO A 1 437 ? 17.560 50.702 -61.407 1.00 52.44 437 PRO A N 1
ATOM 3154 C CA . PRO A 1 437 ? 18.182 50.806 -60.058 1.00 52.44 437 PRO A CA 1
ATOM 3155 C C . PRO A 1 437 ? 17.285 51.421 -58.935 1.00 52.44 437 PRO A C 1
ATOM 3157 O O . PRO A 1 437 ? 16.201 51.931 -59.193 1.00 52.44 437 PRO A O 1
ATOM 3160 N N . ASN A 1 438 ? 17.766 51.456 -57.676 1.00 27.80 438 ASN A N 1
ATOM 3161 C CA . ASN A 1 438 ? 18.091 52.725 -56.982 1.00 27.80 438 ASN A CA 1
ATOM 3162 C C . ASN A 1 438 ? 18.639 52.539 -55.553 1.00 27.80 438 ASN A C 1
ATOM 3164 O O . ASN A 1 438 ? 18.038 51.907 -54.690 1.00 27.80 438 ASN A O 1
ATOM 3168 N N . PHE A 1 439 ? 19.797 53.164 -55.345 1.00 29.53 439 PHE A N 1
ATOM 3169 C CA . PHE A 1 439 ? 20.495 53.439 -54.090 1.00 29.53 439 PHE A CA 1
ATOM 3170 C C . PHE A 1 439 ? 20.263 54.917 -53.748 1.00 29.53 439 PHE A C 1
ATOM 3172 O O . PHE A 1 439 ? 20.190 55.728 -54.668 1.00 29.53 439 PHE A O 1
ATOM 3179 N N . HIS A 1 440 ? 20.280 55.298 -52.471 1.00 28.45 440 HIS A N 1
ATOM 3180 C CA . HIS A 1 440 ? 20.692 56.651 -52.085 1.00 28.45 440 HIS A CA 1
ATOM 3181 C C . HIS A 1 440 ? 21.473 56.624 -50.768 1.00 28.45 440 HIS A C 1
ATOM 3183 O O . HIS A 1 440 ? 21.079 55.990 -49.793 1.00 28.45 440 HIS A O 1
ATOM 3189 N N . LEU A 1 441 ? 22.602 57.327 -50.793 1.00 29.44 441 LEU A N 1
ATOM 3190 C CA . LEU A 1 441 ? 23.569 57.566 -49.725 1.00 29.44 441 LEU A CA 1
ATOM 3191 C C . LEU A 1 441 ? 23.831 59.081 -49.729 1.00 29.44 441 LEU A C 1
ATOM 3193 O O . LEU A 1 441 ? 23.897 59.676 -50.806 1.00 29.44 441 LEU A O 1
ATOM 3197 N N . SER A 1 442 ? 24.020 59.703 -48.566 1.00 26.52 442 SER A N 1
ATOM 3198 C CA . SER A 1 442 ? 24.584 61.058 -48.461 1.00 26.52 442 SER A CA 1
ATOM 3199 C C . SER A 1 442 ? 25.429 61.215 -47.189 1.00 26.52 442 SER A C 1
ATOM 3201 O O . SER A 1 442 ? 25.162 60.572 -46.178 1.00 26.52 442 SER A O 1
ATOM 3203 N N . LEU A 1 443 ? 26.467 62.052 -47.286 1.00 27.48 443 LEU A N 1
ATOM 3204 C CA . LEU A 1 443 ? 27.722 62.076 -46.514 1.00 27.48 443 LEU A CA 1
ATOM 3205 C C . LEU A 1 443 ? 27.951 63.388 -45.717 1.00 27.48 443 LEU A C 1
ATOM 3207 O O . LEU A 1 443 ? 27.503 64.443 -46.155 1.00 27.48 443 LEU A O 1
ATOM 3211 N N . SER A 1 444 ? 28.834 63.294 -44.695 1.00 30.02 444 SER A N 1
ATOM 3212 C CA . SER A 1 444 ? 29.807 64.289 -44.126 1.00 30.02 444 SER A CA 1
ATOM 3213 C C . SER A 1 444 ? 29.293 65.475 -43.267 1.00 30.02 444 SER A C 1
ATOM 3215 O O . SER A 1 444 ? 28.259 66.025 -43.608 1.00 30.02 444 SER A O 1
ATOM 3217 N N . THR A 1 445 ? 29.907 66.011 -42.178 1.00 31.28 445 THR A N 1
ATOM 3218 C CA . THR A 1 445 ? 31.199 65.947 -41.384 1.00 31.28 445 THR A CA 1
ATOM 3219 C C . THR A 1 445 ? 31.081 66.972 -40.185 1.00 31.28 445 THR A C 1
ATOM 3221 O O . THR A 1 445 ? 30.046 67.635 -40.164 1.00 31.28 445 THR A O 1
ATOM 3224 N N . PRO A 1 446 ? 32.081 67.352 -39.320 1.00 50.06 446 PRO A N 1
ATOM 3225 C CA . PRO A 1 446 ? 33.168 66.668 -38.555 1.00 50.06 446 PRO A CA 1
ATOM 3226 C C . PRO A 1 446 ? 33.382 67.152 -37.058 1.00 50.06 446 PRO A C 1
ATOM 3228 O O . PRO A 1 446 ? 32.727 68.083 -36.602 1.00 50.06 446 PRO A O 1
ATOM 3231 N N . ALA A 1 447 ? 34.418 66.594 -36.381 1.00 30.70 447 ALA A N 1
ATOM 3232 C CA . ALA A 1 447 ? 35.316 67.153 -35.316 1.00 30.70 447 ALA A CA 1
ATOM 3233 C C . ALA A 1 447 ? 35.209 66.715 -33.811 1.00 30.70 447 ALA A C 1
ATOM 3235 O O . ALA A 1 447 ? 34.139 66.470 -33.276 1.00 30.70 447 ALA A O 1
ATOM 3236 N N . LEU A 1 448 ? 36.405 66.596 -33.190 1.00 30.88 448 LEU A N 1
ATOM 3237 C CA . LEU A 1 448 ? 36.940 65.891 -31.977 1.00 30.88 448 LEU A CA 1
ATOM 3238 C C . LEU A 1 448 ? 36.940 66.734 -30.648 1.00 30.88 448 LEU A C 1
ATOM 3240 O O . LEU A 1 448 ? 36.504 67.879 -30.733 1.00 30.88 448 LEU A O 1
ATOM 3244 N N . PRO A 1 449 ? 37.645 66.390 -29.516 1.00 61.25 449 PRO A N 1
ATOM 3245 C CA . PRO A 1 449 ? 37.850 65.147 -28.700 1.00 61.25 449 PRO A CA 1
ATOM 3246 C C . PRO A 1 449 ? 37.825 65.360 -27.136 1.00 61.25 449 PRO A C 1
ATOM 3248 O O . PRO A 1 449 ? 37.783 66.496 -26.681 1.00 61.25 449 PRO A O 1
ATOM 3251 N N . ALA A 1 450 ? 37.958 64.288 -26.317 1.00 32.44 450 ALA A N 1
ATOM 3252 C CA . ALA A 1 450 ? 38.716 64.184 -25.024 1.00 32.44 450 ALA A CA 1
ATOM 3253 C C . ALA A 1 450 ? 38.507 62.770 -24.396 1.00 32.44 450 ALA A C 1
ATOM 3255 O O . ALA A 1 450 ? 37.366 62.327 -24.321 1.00 32.44 450 ALA A O 1
ATOM 3256 N N . ASP A 1 451 ? 39.527 61.911 -24.205 1.00 33.28 451 ASP A N 1
ATOM 3257 C CA . ASP A 1 451 ? 40.488 61.790 -23.066 1.00 33.28 451 ASP A CA 1
ATOM 3258 C C . ASP A 1 451 ? 39.840 61.186 -21.787 1.00 33.28 451 ASP A C 1
ATOM 3260 O O . ASP A 1 451 ? 38.711 61.540 -21.481 1.00 33.28 451 ASP A O 1
ATOM 3264 N N . SER A 1 452 ? 40.380 60.285 -20.951 1.00 32.84 452 SER A N 1
ATOM 3265 C CA . SER A 1 452 ? 41.595 59.457 -20.811 1.00 32.84 452 SER A CA 1
ATOM 3266 C C . SER A 1 452 ? 41.309 58.359 -19.747 1.00 32.84 452 SER A C 1
ATOM 3268 O O . SER A 1 452 ? 40.306 58.413 -19.039 1.00 32.84 452 SER A O 1
ATOM 3270 N N . GLY A 1 453 ? 42.183 57.341 -19.638 1.00 30.44 453 GLY A N 1
ATOM 3271 C CA . GLY A 1 453 ? 42.132 56.237 -18.652 1.00 30.44 453 GLY A CA 1
ATOM 3272 C C . GLY A 1 453 ? 42.158 56.660 -17.166 1.00 30.44 453 GLY A C 1
ATOM 3273 O O . GLY A 1 453 ? 42.316 57.822 -16.834 1.00 30.44 453 GLY A O 1
ATOM 3274 N N . LYS A 1 454 ? 42.067 55.763 -16.178 1.00 33.84 454 LYS A N 1
ATOM 3275 C CA . LYS A 1 454 ? 43.088 54.766 -15.824 1.00 33.84 454 LYS A CA 1
ATOM 3276 C C . LYS A 1 454 ? 42.631 53.906 -14.630 1.00 33.84 454 LYS A C 1
ATOM 3278 O O . LYS A 1 454 ? 41.722 54.229 -13.877 1.00 33.84 454 LYS A O 1
ATOM 3283 N N . THR A 1 455 ? 43.363 52.814 -14.496 1.00 36.34 455 THR A N 1
ATOM 3284 C CA . THR A 1 455 ? 43.405 51.728 -13.515 1.00 36.34 455 THR A CA 1
ATOM 3285 C C . THR A 1 455 ? 43.731 52.107 -12.053 1.00 36.34 455 THR A C 1
ATOM 3287 O O . THR A 1 455 ? 44.493 53.032 -11.796 1.00 36.34 455 THR A O 1
ATOM 3290 N N . LYS A 1 456 ? 43.205 51.273 -11.132 1.00 38.56 456 LYS A N 1
ATOM 3291 C CA . LYS A 1 456 ? 43.539 51.000 -9.700 1.00 38.56 456 LYS A CA 1
ATOM 3292 C C . LYS A 1 456 ? 45.048 51.049 -9.336 1.00 38.56 456 LYS A C 1
ATOM 3294 O O . LYS A 1 456 ? 45.843 50.756 -10.232 1.00 38.56 456 LYS A O 1
ATOM 3299 N N . PRO A 1 457 ? 45.462 51.294 -8.054 1.00 50.62 457 PRO A N 1
ATOM 3300 C CA . PRO A 1 457 ? 45.460 50.239 -6.999 1.00 50.62 457 PRO A CA 1
ATOM 3301 C C . PRO A 1 457 ? 45.370 50.636 -5.482 1.00 50.62 457 PRO A C 1
ATOM 3303 O O . PRO A 1 457 ? 45.630 51.763 -5.097 1.00 50.62 457 PRO A O 1
ATOM 3306 N N . LEU A 1 458 ? 45.009 49.616 -4.668 1.00 37.81 458 LEU A N 1
ATOM 3307 C CA . LEU A 1 458 ? 45.365 49.204 -3.274 1.00 37.81 458 LEU A CA 1
ATOM 3308 C C . LEU A 1 458 ? 45.606 50.196 -2.098 1.00 37.81 458 LEU A C 1
ATOM 3310 O O . LEU A 1 458 ? 46.490 51.040 -2.161 1.00 37.81 458 LEU A O 1
ATOM 3314 N N . GLY A 1 459 ? 44.976 49.899 -0.938 1.00 30.36 459 GLY A N 1
ATOM 3315 C CA . GLY A 1 459 ? 45.435 50.276 0.421 1.00 30.36 459 GLY A CA 1
ATOM 3316 C C . GLY A 1 459 ? 44.352 50.262 1.532 1.00 30.36 459 GLY A C 1
ATOM 3317 O O . GLY A 1 459 ? 43.403 51.027 1.458 1.00 30.36 459 GLY A O 1
ATOM 3318 N N . MET A 1 460 ? 44.495 49.403 2.557 1.00 34.19 460 MET A N 1
ATOM 3319 C CA . MET A 1 460 ? 43.797 49.406 3.883 1.00 34.19 460 MET A CA 1
ATOM 3320 C C . MET A 1 460 ? 44.634 50.204 4.933 1.00 34.19 460 MET A C 1
ATOM 3322 O O . MET A 1 460 ? 45.779 50.489 4.570 1.00 34.19 460 MET A O 1
ATOM 3326 N N . PRO A 1 461 ? 44.252 50.460 6.230 1.00 51.56 461 PRO A N 1
ATOM 3327 C CA . PRO A 1 461 ? 43.031 50.207 7.057 1.00 51.56 461 PRO A CA 1
ATOM 3328 C C . PRO A 1 461 ? 42.564 51.475 7.898 1.00 51.56 461 PRO A C 1
ATOM 3330 O O . PRO A 1 461 ? 42.721 52.574 7.381 1.00 51.56 461 PRO A O 1
ATOM 3333 N N . PRO A 1 462 ? 42.049 51.391 9.166 1.00 55.06 462 PRO A N 1
ATOM 3334 C CA . PRO A 1 462 ? 40.654 51.535 9.695 1.00 55.06 462 PRO A CA 1
ATOM 3335 C C . PRO A 1 462 ? 40.447 52.840 10.560 1.00 55.06 462 PRO A C 1
ATOM 3337 O O . PRO A 1 462 ? 41.273 53.731 10.376 1.00 55.06 462 PRO A O 1
ATOM 3340 N N . PRO A 1 463 ? 39.505 53.027 11.548 1.00 52.38 463 PRO A N 1
ATOM 3341 C CA . PRO A 1 463 ? 38.296 52.302 12.040 1.00 52.38 463 PRO A CA 1
ATOM 3342 C C . PRO A 1 463 ? 37.015 53.190 12.277 1.00 52.38 463 PRO A C 1
ATOM 3344 O O . PRO A 1 463 ? 37.035 54.387 12.023 1.00 52.38 463 PRO A O 1
ATOM 3347 N N . HIS A 1 464 ? 35.948 52.584 12.851 1.00 33.00 464 HIS A N 1
ATOM 3348 C CA . HIS A 1 464 ? 34.838 53.128 13.695 1.00 33.00 464 HIS A CA 1
ATOM 3349 C C . HIS A 1 464 ? 33.363 53.037 13.213 1.00 33.00 464 HIS A C 1
ATOM 3351 O O . HIS A 1 464 ? 32.947 53.697 12.274 1.00 33.00 464 HIS A O 1
ATOM 3357 N N . HIS A 1 465 ? 32.589 52.246 13.985 1.00 32.59 465 HIS A N 1
ATOM 3358 C CA . HIS A 1 465 ? 31.230 52.453 14.540 1.00 32.59 465 HIS A CA 1
ATOM 3359 C C . HIS A 1 465 ? 30.111 53.089 13.681 1.00 32.59 465 HIS A C 1
ATOM 3361 O O . HIS A 1 465 ? 30.153 54.282 13.414 1.00 32.59 465 HIS A O 1
ATOM 3367 N N . ALA A 1 466 ? 29.005 52.354 13.458 1.00 31.66 466 ALA A N 1
ATOM 3368 C CA . ALA A 1 466 ? 27.714 52.522 14.170 1.00 31.66 466 ALA A CA 1
ATOM 3369 C C . ALA A 1 466 ? 26.489 51.969 13.388 1.00 31.66 466 ALA A C 1
ATOM 3371 O O . ALA A 1 466 ? 26.291 52.279 12.223 1.00 31.66 466 ALA A O 1
ATOM 3372 N N . GLN A 1 467 ? 25.694 51.168 14.110 1.00 30.66 467 GLN A N 1
ATOM 3373 C CA . GLN A 1 467 ? 24.221 51.052 14.173 1.00 30.66 467 GLN A CA 1
ATOM 3374 C C . GLN A 1 467 ? 23.305 50.963 12.925 1.00 30.66 467 GLN A C 1
ATOM 3376 O O . GLN A 1 467 ? 23.149 51.897 12.155 1.00 30.66 467 GLN A O 1
ATOM 3381 N N . GLU A 1 468 ? 22.603 49.818 12.891 1.00 27.86 468 GLU A N 1
ATOM 3382 C CA . GLU A 1 468 ? 21.138 49.595 12.854 1.00 27.86 468 GLU A CA 1
ATOM 3383 C C . GLU A 1 468 ? 20.204 50.233 11.798 1.00 27.86 468 GLU A C 1
ATOM 3385 O O . GLU A 1 468 ? 20.148 51.438 11.599 1.00 27.86 468 GLU A O 1
ATOM 3390 N N . ALA A 1 469 ? 19.318 49.350 11.301 1.00 29.12 469 ALA A N 1
ATOM 3391 C CA . ALA A 1 469 ? 17.856 49.490 11.177 1.00 29.12 469 ALA A CA 1
ATOM 3392 C C . ALA A 1 469 ? 17.250 49.273 9.771 1.00 29.12 469 ALA A C 1
ATOM 3394 O O . ALA A 1 469 ? 17.380 50.058 8.837 1.00 29.12 469 ALA A O 1
ATOM 3395 N N . THR A 1 470 ? 16.504 48.168 9.712 1.00 31.25 470 THR A N 1
ATOM 3396 C CA . THR A 1 470 ? 15.379 47.783 8.844 1.00 31.25 470 THR A CA 1
ATOM 3397 C C . THR A 1 470 ? 14.424 48.907 8.448 1.00 31.25 470 THR A C 1
ATOM 3399 O O . THR A 1 470 ? 14.000 49.609 9.354 1.00 31.25 470 THR A O 1
ATOM 3402 N N . TRP A 1 471 ? 13.918 48.928 7.201 1.00 27.19 471 TRP A N 1
ATOM 3403 C CA . TRP A 1 471 ? 12.567 49.432 6.879 1.00 27.19 471 TRP A CA 1
ATOM 3404 C C . TRP A 1 471 ? 11.891 48.677 5.723 1.00 27.19 471 TRP A C 1
ATOM 3406 O O . TRP A 1 471 ? 12.522 48.183 4.791 1.00 27.19 471 TRP A O 1
ATOM 3416 N N . SER A 1 472 ? 10.573 48.596 5.875 1.00 28.62 472 SER A N 1
ATOM 3417 C CA . SER A 1 472 ? 9.543 47.867 5.145 1.00 28.62 472 SER A CA 1
ATOM 3418 C C . SER A 1 472 ? 8.951 48.615 3.942 1.00 28.62 472 SER A C 1
ATOM 3420 O O . SER A 1 472 ? 9.080 49.826 3.795 1.00 28.62 472 SER A O 1
ATOM 3422 N N . LEU A 1 473 ? 8.229 47.843 3.129 1.00 29.50 473 LEU A N 1
ATOM 3423 C CA . LEU A 1 473 ? 7.470 48.195 1.928 1.00 29.50 473 LEU A CA 1
ATOM 3424 C C . LEU A 1 473 ? 6.217 49.047 2.223 1.00 29.50 473 LEU A C 1
ATOM 3426 O O . LEU A 1 473 ? 5.461 48.713 3.132 1.00 29.50 473 LEU A O 1
ATOM 3430 N N . THR A 1 474 ? 5.910 50.047 1.388 1.00 27.89 474 THR A N 1
ATOM 3431 C CA . THR A 1 474 ? 4.527 50.472 1.073 1.00 27.89 474 THR A CA 1
ATOM 3432 C C . THR A 1 474 ? 4.508 51.214 -0.269 1.00 27.89 474 THR A C 1
ATOM 3434 O O . THR A 1 474 ? 5.248 52.174 -0.458 1.00 27.89 474 THR A O 1
ATOM 3437 N N . ALA A 1 475 ? 3.630 50.804 -1.183 1.00 31.41 475 ALA A N 1
ATOM 3438 C CA . ALA A 1 475 ? 3.160 51.621 -2.299 1.00 31.41 475 ALA A CA 1
ATOM 3439 C C . ALA A 1 475 ? 1.628 51.584 -2.270 1.00 31.41 475 ALA A C 1
ATOM 3441 O O . ALA A 1 475 ? 1.042 50.519 -2.071 1.00 31.41 475 ALA A O 1
ATOM 3442 N N . GLY A 1 476 ? 0.989 52.742 -2.409 1.00 28.69 476 GLY A N 1
ATOM 3443 C CA . GLY A 1 476 ? -0.464 52.880 -2.378 1.00 28.69 476 GLY A CA 1
ATOM 3444 C C . GLY A 1 476 ? -1.004 53.730 -3.523 1.00 28.69 476 GLY A C 1
ATOM 3445 O O . GLY A 1 476 ? -0.237 54.168 -4.379 1.00 28.69 476 GLY A O 1
ATOM 3446 N N . ILE A 1 477 ? -2.305 54.041 -3.377 1.00 34.97 477 ILE A N 1
ATOM 3447 C CA . ILE A 1 477 ? -3.103 55.122 -4.005 1.00 34.97 477 ILE A CA 1
ATOM 3448 C C . ILE A 1 477 ? -3.835 54.700 -5.313 1.00 34.97 477 ILE A C 1
ATOM 3450 O O . ILE A 1 477 ? -3.206 54.080 -6.164 1.00 34.97 477 ILE A O 1
ATOM 3454 N N . PRO A 1 478 ? -5.105 55.109 -5.585 1.00 45.56 478 PRO A N 1
ATOM 3455 C CA . PRO A 1 478 ? -6.286 55.296 -4.712 1.00 45.56 478 PRO A CA 1
ATOM 3456 C C . PRO A 1 478 ? -7.646 54.870 -5.366 1.00 45.56 478 PRO A C 1
ATOM 3458 O O . PRO A 1 478 ? -7.730 54.569 -6.553 1.00 45.56 478 PRO A O 1
ATOM 3461 N N . LEU A 1 479 ? -8.747 54.931 -4.602 1.00 35.00 479 LEU A N 1
ATOM 3462 C CA . LEU A 1 479 ? -10.140 55.036 -5.103 1.00 35.00 479 LEU A CA 1
ATOM 3463 C C . LEU A 1 479 ? -10.534 56.515 -5.274 1.00 35.00 479 LEU A C 1
ATOM 3465 O O . LEU A 1 479 ? -9.843 57.364 -4.703 1.00 35.00 479 LEU A O 1
ATOM 3469 N N . PRO A 1 480 ? -11.664 56.840 -5.948 1.00 47.19 480 PRO A N 1
ATOM 3470 C CA . PRO A 1 480 ? -12.756 57.352 -5.106 1.00 47.19 480 PRO A CA 1
ATOM 3471 C C . PRO A 1 480 ? -14.228 57.205 -5.599 1.00 47.19 480 PRO A C 1
ATOM 3473 O O . PRO A 1 480 ? -14.519 57.027 -6.776 1.00 47.19 480 PRO A O 1
ATOM 3476 N N . HIS A 1 481 ? -15.117 57.432 -4.617 1.00 34.12 481 HIS A N 1
ATOM 3477 C CA . HIS A 1 481 ? -16.500 57.957 -4.631 1.00 34.12 481 HIS A CA 1
ATOM 3478 C C . HIS A 1 481 ? -17.712 57.038 -4.915 1.00 34.12 481 HIS A C 1
ATOM 3480 O O . HIS A 1 481 ? -17.944 56.552 -6.014 1.00 34.12 481 HIS A O 1
ATOM 3486 N N . SER A 1 482 ? -18.552 56.933 -3.876 1.00 36.66 482 SER A N 1
ATOM 3487 C CA . SER A 1 482 ? -19.977 56.564 -3.875 1.00 36.66 482 SER A CA 1
ATOM 3488 C C . SER A 1 482 ? -20.819 57.839 -3.681 1.00 36.66 482 SER A C 1
ATOM 3490 O O . SER A 1 482 ? -20.295 58.822 -3.141 1.00 36.66 482 SER A O 1
ATOM 3492 N N . PRO A 1 483 ? -22.110 57.839 -4.059 1.00 46.66 483 PRO A N 1
ATOM 3493 C CA . PRO A 1 483 ? -23.119 58.012 -3.012 1.00 46.66 483 PRO A CA 1
ATOM 3494 C C . PRO A 1 483 ? -24.365 57.108 -3.153 1.00 46.66 483 PRO A C 1
ATOM 3496 O O . PRO A 1 483 ? -24.915 56.891 -4.227 1.00 46.66 483 PRO A O 1
ATOM 3499 N N . THR A 1 484 ? -24.807 56.630 -1.990 1.00 39.66 484 THR A N 1
ATOM 3500 C CA . THR A 1 484 ? -26.083 55.999 -1.580 1.00 39.66 484 THR A CA 1
ATOM 3501 C C . THR A 1 484 ? -27.321 56.917 -1.718 1.00 39.66 484 THR A C 1
ATOM 3503 O O . THR A 1 484 ? -27.133 58.114 -1.925 1.00 39.66 484 THR A O 1
ATOM 3506 N N . PRO A 1 485 ? -28.543 56.501 -1.299 1.00 56.88 485 PRO A N 1
ATOM 3507 C CA . PRO A 1 485 ? -29.284 55.237 -1.502 1.00 56.88 485 PRO A CA 1
ATOM 3508 C C . PRO A 1 485 ? -30.765 55.504 -1.906 1.00 56.88 485 PRO A C 1
ATOM 3510 O O . PRO A 1 485 ? -31.206 56.648 -1.875 1.00 56.88 485 PRO A O 1
ATOM 3513 N N . LEU A 1 486 ? -31.579 54.472 -2.184 1.00 30.14 486 LEU A N 1
ATOM 3514 C CA . LEU A 1 486 ? -33.031 54.506 -1.914 1.00 30.14 486 LEU A CA 1
ATOM 3515 C C . LEU A 1 486 ? -33.653 53.098 -1.882 1.00 30.14 486 LEU A C 1
ATOM 3517 O O . LEU A 1 486 ? -33.275 52.201 -2.628 1.00 30.14 486 LEU A O 1
ATOM 3521 N N . SER A 1 487 ? -34.578 52.964 -0.941 1.00 39.97 487 SER A N 1
ATOM 3522 C CA . SER A 1 487 ? -35.355 51.819 -0.461 1.00 39.97 487 SER A CA 1
ATOM 3523 C C . SER A 1 487 ? -36.372 51.232 -1.447 1.00 39.97 487 SER A C 1
ATOM 3525 O O . SER A 1 487 ? -37.100 52.002 -2.075 1.00 39.97 487 SER A O 1
ATOM 3527 N N . LEU A 1 488 ? -36.538 49.905 -1.441 1.00 37.97 488 LEU A N 1
ATOM 3528 C CA . LEU A 1 488 ? -37.684 49.161 -0.874 1.00 37.97 488 LEU A CA 1
ATOM 3529 C C . LEU A 1 488 ? -37.394 47.656 -0.907 1.00 37.97 488 LEU A C 1
ATOM 3531 O O . LEU A 1 488 ? -36.789 47.207 -1.906 1.00 37.97 488 LEU A O 1
#

Mean predicted aligned error: 14.41 Å

Solvent-accessible surface area (backbone atoms only — not comparable to full-atom values): 27054 Å² total; per-residue (Å²): 107,86,69,101,59,41,77,44,69,43,76,71,98,71,88,85,79,91,60,66,74,48,76,49,70,19,72,88,59,91,37,67,31,52,37,34,30,30,36,78,57,62,38,37,27,43,33,23,30,30,33,94,90,10,38,13,32,42,29,40,73,80,41,44,52,38,26,31,41,52,94,91,41,60,3,26,42,34,22,66,27,69,32,7,23,40,33,32,65,38,39,38,35,38,35,13,19,36,39,34,48,26,20,59,34,69,56,82,46,42,84,30,51,20,41,16,22,58,30,74,80,10,40,40,31,44,43,24,62,35,79,31,36,42,36,53,89,54,97,65,95,54,36,29,53,29,36,12,19,39,36,37,42,50,54,51,26,36,41,35,26,64,45,36,34,34,24,66,19,35,43,36,34,34,61,58,23,30,44,30,27,66,53,19,42,41,36,28,36,36,37,39,37,32,42,20,40,40,42,56,78,24,30,46,28,40,54,24,85,53,62,28,45,37,36,51,66,20,40,34,24,24,39,33,37,49,12,78,60,14,33,34,46,76,38,48,39,38,34,51,38,38,40,30,41,72,30,16,33,44,33,34,39,53,31,37,40,39,34,59,25,48,56,58,60,29,60,42,50,78,86,66,42,60,62,33,29,38,30,32,70,17,47,90,82,33,51,24,42,32,37,31,40,53,55,40,63,49,55,37,73,44,57,30,24,32,87,71,44,47,38,33,39,36,46,30,32,67,33,24,78,28,42,25,37,45,29,46,28,57,22,67,42,70,52,89,88,68,86,83,78,91,84,67,52,51,60,51,70,52,74,49,74,48,69,54,38,82,65,42,37,40,40,34,66,45,52,67,83,82,74,45,67,88,83,61,81,47,81,41,71,80,69,50,83,60,45,83,37,78,93,39,93,74,53,45,76,50,75,56,93,78,88,84,87,87,81,92,79,85,83,83,81,83,85,81,85,90,83,84,89,84,88,83,91,89,81,85,87,85,86,86,90,84,88,86,88,88,85,90,86,89,83,90,90,90,91,90,90,83,92,78,88,85,82,87,87,91,85,87,87,91,90,84,89,82,84,90,84,89,85,83,90,87,87,84,89,83,85,87,87,84,87,86,86,87,89,134

Organism: NCBI:txid1868324